Protein AF-A0A7X7QIG8-F1 (afdb_monomer_lite)

Secondary structure (DSSP, 8-state):
-HHHHHHHHHTTTTHHHHHHHHHHHHHT--TTS----TT-SSEEHHHHHHHHHHHHHHHHTT----HHHHHHHHHHHHHHB-TTS-B-SEEPPPSTT---PPSS--HHHHHHHHHHHHHHHHHTT---------TTS-TT------GGG------PPP-S-HHHHHHHHHHHHHHHHHH--S--STTHHHHHHHHHHHHHHHHHHHT---SS-HHHHHHHHHHHHH--TTS---STT-HHHHHHHHHHHHTTHHHHHHHHHHH-GGGTTT-SS--S-GGGEEE-TTS-EEEGGGS-HHHHHHHHHH-TT---HHHHHHHHHTS-HHHHHHHHHHHHHHHHHGGG-S-HHHHHHHHHHHHHHT-GGGHHHHHHHTT-SSHHHHHHHHHHHHHHHT-TTSS---SS--HHHHHHHHHHHHHHHHHH-TT----

Foldseek 3Di:
DVLLVCLVVPCVVCVVVNVVVLVVLVVQQAPQLAHDDPPDNFHFLVRRLVSLVSLLSCVLSPHDDALVSLQSSLSQLLQQQAPQLFHEGGGDGDDPPDHDHHPPRALLSLLSSLLSLLSSCLQAVLFPQDPPDPPPDDPVDDPPPPPVLPPVRHHGHHPDDSVSSVVSNVSSVVSCVPRPDLARQAPRLSSLLSNLSSVLSCCLRHVHDDDPDPSLVSNLVVLVVQADPVRWHDHDVGTVVSSVSNVCSNVSVNNVVSVVSSLDCVQVVPVPPDDPDPVFWDADPVRHIDGVVPVQLLVVLVVCLVDPPSPPPVVNLVSQVPADLVNLLVSCVVCVVVLLVSCPPPDPSSVQSSLLSLLSNLDLVCLLSLLVQLPDPDLSSNQSSLVSLCSNVVHPPPQHDDSDHDVVSSVVSSVVSVVVSCVVVVPDDRD

Structure (mmCIF, N/CA/C/O backbone):
data_AF-A0A7X7QIG8-F1
#
_entry.id   AF-A0A7X7QIG8-F1
#
loop_
_atom_site.group_PDB
_atom_site.id
_atom_site.type_symbol
_atom_site.label_atom_id
_atom_site.label_alt_id
_atom_site.label_comp_id
_atom_site.label_asym_id
_atom_site.label_entity_id
_atom_site.label_seq_id
_atom_site.pdbx_PDB_ins_code
_atom_site.Cartn_x
_atom_site.Cartn_y
_atom_site.Cartn_z
_atom_site.occupancy
_atom_site.B_iso_or_equiv
_atom_site.auth_seq_id
_atom_site.auth_comp_id
_atom_site.auth_asym_id
_atom_site.auth_atom_id
_atom_site.pdbx_PDB_model_num
ATOM 1 N N . MET A 1 1 ? -7.441 -2.662 -11.484 1.00 73.50 1 MET A N 1
ATOM 2 C CA . MET A 1 1 ? -8.243 -2.591 -10.240 1.00 73.50 1 MET A CA 1
ATOM 3 C C . MET A 1 1 ? -9.195 -3.773 -10.075 1.00 73.50 1 MET A C 1
ATOM 5 O O . MET A 1 1 ? -9.319 -4.237 -8.953 1.00 73.50 1 MET A O 1
ATOM 9 N N . SER A 1 2 ? -9.807 -4.316 -11.138 1.00 91.25 2 SER A N 1
ATOM 10 C CA . SER A 1 2 ? -10.764 -5.434 -11.018 1.00 91.25 2 SER A CA 1
ATOM 11 C C . SER A 1 2 ? -10.204 -6.671 -10.309 1.00 91.25 2 SER A C 1
ATOM 13 O O . SER A 1 2 ? -10.866 -7.194 -9.426 1.00 91.25 2 SER A O 1
ATOM 15 N N . ILE A 1 3 ? -8.968 -7.091 -10.614 1.00 93.19 3 ILE A N 1
ATOM 16 C CA . ILE A 1 3 ? -8.314 -8.220 -9.921 1.00 93.19 3 ILE A CA 1
ATOM 17 C C . ILE A 1 3 ? -8.247 -7.975 -8.409 1.00 93.19 3 ILE A C 1
ATOM 19 O O . ILE A 1 3 ? -8.684 -8.815 -7.636 1.00 93.19 3 ILE A O 1
ATOM 23 N N . ILE A 1 4 ? -7.750 -6.804 -7.996 1.00 90.88 4 ILE A N 1
ATOM 24 C CA . ILE A 1 4 ? -7.618 -6.421 -6.581 1.00 90.88 4 ILE A CA 1
ATOM 25 C C . ILE A 1 4 ? -8.985 -6.469 -5.890 1.00 90.88 4 ILE A C 1
ATOM 27 O O . ILE A 1 4 ? -9.113 -7.057 -4.823 1.00 90.88 4 ILE A O 1
ATOM 31 N N . PHE A 1 5 ? -10.015 -5.902 -6.527 1.00 90.00 5 PHE A N 1
ATOM 32 C CA . PHE A 1 5 ? -11.376 -5.916 -5.997 1.00 90.00 5 PHE A CA 1
ATOM 33 C C . PHE A 1 5 ? -11.931 -7.336 -5.836 1.00 90.00 5 PHE A C 1
ATOM 35 O O . PHE A 1 5 ? -12.487 -7.647 -4.790 1.00 90.00 5 PHE A O 1
ATOM 42 N N . LEU A 1 6 ? -11.782 -8.198 -6.846 1.00 89.56 6 LEU A N 1
ATOM 43 C CA . LEU A 1 6 ? -12.308 -9.565 -6.804 1.00 89.56 6 LEU A CA 1
ATOM 44 C C . LEU A 1 6 ? -11.598 -10.418 -5.749 1.00 89.56 6 LEU A C 1
ATOM 46 O O . LEU A 1 6 ? -12.266 -11.149 -5.021 1.00 89.56 6 LEU A O 1
ATOM 50 N N . VAL A 1 7 ? -10.272 -10.279 -5.625 1.00 88.06 7 VAL A N 1
ATOM 51 C CA . VAL A 1 7 ? -9.496 -10.956 -4.575 1.00 88.06 7 VAL A CA 1
ATOM 52 C C . VAL A 1 7 ? -9.973 -10.524 -3.187 1.00 88.06 7 VAL A C 1
ATOM 54 O O . VAL A 1 7 ? -10.192 -11.374 -2.328 1.00 88.06 7 VAL A O 1
ATOM 57 N N . ASP A 1 8 ? -10.175 -9.221 -2.980 1.00 85.50 8 ASP A N 1
ATOM 58 C CA . ASP A 1 8 ? -10.596 -8.674 -1.686 1.00 85.50 8 ASP A CA 1
ATOM 59 C C . ASP A 1 8 ? -12.064 -8.960 -1.363 1.00 85.50 8 ASP A C 1
ATOM 61 O O . ASP A 1 8 ? -12.445 -9.020 -0.193 1.00 85.50 8 ASP A O 1
ATOM 65 N N . ARG A 1 9 ? -12.899 -9.120 -2.394 1.00 86.38 9 ARG A N 1
ATOM 66 C CA . ARG A 1 9 ? -14.321 -9.412 -2.242 1.00 86.38 9 ARG A CA 1
ATOM 67 C C . ARG A 1 9 ? -14.551 -10.861 -1.832 1.00 86.38 9 ARG A C 1
ATOM 69 O O . ARG A 1 9 ? -15.239 -11.081 -0.839 1.00 86.38 9 ARG A O 1
ATOM 76 N N . ASP A 1 10 ? -14.048 -11.798 -2.635 1.00 85.56 10 ASP A N 1
ATOM 77 C CA . ASP A 1 10 ? -14.135 -13.246 -2.418 1.00 85.56 10 ASP A CA 1
ATOM 78 C C . ASP A 1 10 ? -13.251 -13.977 -3.450 1.00 85.56 10 ASP A C 1
ATOM 80 O O . ASP A 1 10 ? -13.665 -14.250 -4.582 1.00 85.56 10 ASP A O 1
ATOM 84 N N . LYS A 1 11 ? -12.005 -14.280 -3.068 1.00 86.75 11 LYS A N 1
ATOM 85 C CA . LYS A 1 11 ? -11.025 -14.916 -3.961 1.00 86.75 11 LYS A CA 1
ATOM 86 C C . LYS A 1 11 ? -11.455 -16.294 -4.477 1.00 86.75 11 LYS A C 1
ATOM 88 O O . LYS A 1 11 ? -11.066 -16.665 -5.584 1.00 86.75 11 LYS A O 1
ATOM 93 N N . ASP A 1 12 ? -12.245 -17.034 -3.699 1.00 88.12 12 ASP A N 1
ATOM 94 C CA . ASP A 1 12 ? -12.651 -18.397 -4.037 1.00 88.12 12 ASP A CA 1
ATOM 95 C C . ASP A 1 12 ? -13.853 -18.378 -4.984 1.00 88.12 12 ASP A C 1
ATOM 97 O O . ASP A 1 12 ? -13.836 -19.053 -6.017 1.00 88.12 12 ASP A O 1
ATOM 101 N N . ALA A 1 13 ? -14.858 -17.543 -4.694 1.00 91.75 13 ALA A N 1
ATOM 102 C CA . ALA A 1 13 ? -16.022 -17.383 -5.566 1.00 91.75 13 ALA A CA 1
ATOM 103 C C . ALA A 1 13 ? -15.653 -16.798 -6.940 1.00 91.75 13 ALA A C 1
ATOM 105 O O . ALA A 1 13 ? -16.279 -17.140 -7.943 1.00 91.75 13 ALA A O 1
ATOM 106 N N . HIS A 1 14 ? -14.623 -15.949 -6.999 1.00 93.50 14 HIS A N 1
ATOM 107 C CA . HIS A 1 14 ? -14.182 -15.275 -8.224 1.00 93.50 14 HIS A CA 1
ATOM 108 C C . HIS A 1 14 ? -12.910 -15.868 -8.840 1.00 93.50 14 HIS A C 1
ATOM 110 O O . HIS A 1 14 ? -12.290 -15.245 -9.705 1.00 93.50 14 HIS A O 1
ATOM 116 N N . ARG A 1 15 ? -12.502 -17.076 -8.429 1.00 93.06 15 ARG A N 1
ATOM 117 C CA . ARG A 1 15 ? -11.223 -17.672 -8.839 1.00 93.06 15 ARG A CA 1
ATOM 118 C C . ARG A 1 15 ? -11.027 -17.710 -10.358 1.00 93.06 15 ARG A C 1
ATOM 120 O O . ARG A 1 15 ? -9.963 -17.331 -10.844 1.00 93.06 15 ARG A O 1
ATOM 127 N N . ALA A 1 16 ? -12.044 -18.141 -11.105 1.00 96.00 16 ALA A N 1
ATOM 128 C CA . ALA A 1 16 ? -11.971 -18.246 -12.564 1.00 96.00 16 ALA A CA 1
ATOM 129 C C . ALA A 1 16 ? -11.791 -16.874 -13.239 1.00 96.00 16 ALA A C 1
ATOM 131 O O . ALA A 1 16 ? -10.964 -16.738 -14.143 1.00 96.00 16 ALA A O 1
ATOM 132 N N . ASP A 1 17 ? -12.508 -15.852 -12.761 1.00 97.50 17 ASP A N 1
ATOM 133 C CA . ASP A 1 17 ? -12.405 -14.480 -13.266 1.00 97.50 17 ASP A CA 1
ATOM 134 C C . ASP A 1 17 ? -11.025 -13.888 -12.966 1.00 97.50 17 ASP A C 1
ATOM 136 O O . ASP A 1 17 ? -10.399 -13.272 -13.831 1.00 97.50 17 ASP A O 1
ATOM 140 N N . ILE A 1 18 ? -10.507 -14.123 -11.756 1.00 96.19 18 ILE A N 1
ATOM 141 C CA . ILE A 1 18 ? -9.168 -13.685 -11.347 1.00 96.19 18 ILE A CA 1
ATOM 142 C C . ILE A 1 18 ? -8.103 -14.344 -12.230 1.00 96.19 18 ILE A C 1
ATOM 144 O O . ILE A 1 18 ? -7.250 -13.650 -12.780 1.00 96.19 18 ILE A O 1
ATOM 148 N N . GLU A 1 19 ? -8.163 -15.662 -12.435 1.00 97.00 19 GLU A N 1
ATOM 149 C CA . GLU A 1 19 ? -7.218 -16.388 -13.294 1.00 97.00 19 GLU A CA 1
ATOM 150 C C . GLU A 1 19 ? -7.304 -15.959 -14.767 1.00 97.00 19 GLU A C 1
ATOM 152 O O . GLU A 1 19 ? -6.286 -15.936 -15.466 1.00 97.00 19 GLU A O 1
ATOM 157 N N . PHE A 1 20 ? -8.498 -15.619 -15.261 1.00 97.94 20 PHE A N 1
ATOM 158 C CA . PHE A 1 20 ? -8.681 -15.065 -16.602 1.00 97.94 20 PHE A CA 1
ATOM 159 C C . PHE A 1 20 ? -8.028 -13.684 -16.726 1.00 97.94 20 PHE A C 1
ATOM 161 O O . PHE A 1 20 ? -7.221 -13.451 -17.629 1.00 97.94 20 PHE A O 1
ATOM 168 N N . LEU A 1 21 ? -8.314 -12.783 -15.785 1.00 98.00 21 LEU A N 1
ATOM 169 C CA . LEU A 1 21 ? -7.754 -11.434 -15.777 1.00 98.00 21 LEU A CA 1
ATOM 170 C C . LEU A 1 21 ? -6.234 -11.446 -15.571 1.00 98.00 21 LEU A C 1
ATOM 172 O O . LEU A 1 21 ? -5.534 -10.655 -16.196 1.00 98.00 21 LEU A O 1
ATOM 176 N N . LEU A 1 22 ? -5.693 -12.355 -14.756 1.00 97.06 22 LEU A N 1
ATOM 177 C CA . LEU A 1 22 ? -4.246 -12.526 -14.593 1.00 97.06 22 LEU A CA 1
ATOM 178 C C . LEU A 1 22 ? -3.577 -12.986 -15.892 1.00 97.06 22 LEU A C 1
ATOM 180 O O . LEU A 1 22 ? -2.530 -12.450 -16.256 1.00 97.06 22 LEU A O 1
ATOM 184 N N . ARG A 1 23 ? -4.189 -13.928 -16.622 1.00 97.19 23 ARG A N 1
ATOM 185 C CA . ARG A 1 23 ? -3.711 -14.337 -17.953 1.00 97.19 23 ARG A CA 1
ATOM 186 C C . ARG A 1 23 ? -3.743 -13.175 -18.942 1.00 97.19 23 ARG A C 1
ATOM 188 O O . ARG A 1 23 ? -2.776 -12.982 -19.674 1.00 97.19 23 ARG A O 1
ATOM 195 N N . TYR A 1 24 ? -4.803 -12.368 -18.918 1.00 96.69 24 TYR A N 1
ATOM 196 C CA . TYR A 1 24 ? -4.872 -11.150 -19.723 1.00 96.69 24 TYR A CA 1
ATOM 197 C C . TYR A 1 24 ? -3.750 -10.169 -19.359 1.00 96.69 24 TYR A C 1
ATOM 199 O O . TYR A 1 24 ? -3.023 -9.726 -20.242 1.00 96.69 24 TYR A O 1
ATOM 207 N N . MET A 1 25 ? -3.530 -9.899 -18.068 1.00 96.19 25 MET A N 1
ATOM 208 C CA . MET A 1 25 ? -2.454 -9.015 -17.604 1.00 96.19 25 MET A CA 1
ATOM 209 C C . MET A 1 25 ? -1.065 -9.495 -18.035 1.00 96.19 25 MET A C 1
ATOM 211 O O . MET A 1 25 ? -0.223 -8.669 -18.377 1.00 96.19 25 MET A O 1
ATOM 215 N N . GLN A 1 26 ? -0.824 -10.808 -18.050 1.00 95.19 26 GLN A N 1
ATOM 216 C CA . GLN A 1 26 ? 0.418 -11.387 -18.573 1.00 95.19 26 GLN A CA 1
ATOM 217 C C . GLN A 1 26 ? 0.539 -11.206 -20.088 1.00 95.19 26 GLN A C 1
ATOM 219 O O . GLN A 1 26 ? 1.619 -10.886 -20.574 1.00 95.19 26 GLN A O 1
ATOM 224 N N . HIS A 1 27 ? -0.560 -11.377 -20.827 1.00 95.88 27 HIS A N 1
ATOM 225 C CA . HIS A 1 27 ? -0.590 -11.189 -22.276 1.00 95.88 27 HIS A CA 1
ATOM 226 C C . HIS A 1 27 ? -0.279 -9.742 -22.687 1.00 95.88 27 HIS A C 1
ATOM 228 O O . HIS A 1 27 ? 0.460 -9.530 -23.644 1.00 95.88 27 HIS A O 1
ATOM 234 N N . VAL A 1 28 ? -0.796 -8.755 -21.948 1.00 95.62 28 VAL A N 1
ATOM 235 C CA . VAL A 1 28 ? -0.578 -7.325 -22.241 1.00 95.62 28 VAL A CA 1
ATOM 236 C C . VAL A 1 28 ? 0.663 -6.731 -21.563 1.00 95.62 28 VAL A C 1
ATOM 238 O O . VAL A 1 28 ? 0.924 -5.532 -21.683 1.00 95.62 28 VAL A O 1
ATOM 241 N N . GLN A 1 29 ? 1.445 -7.534 -20.835 1.00 97.69 29 GLN A N 1
ATOM 242 C CA . GLN A 1 29 ? 2.725 -7.078 -20.297 1.00 97.69 29 GLN A CA 1
ATOM 243 C C . GLN A 1 29 ? 3.720 -6.896 -21.449 1.00 97.69 29 GLN A C 1
ATOM 245 O O . GLN A 1 29 ? 3.969 -7.814 -22.231 1.00 97.69 29 GLN A O 1
ATOM 250 N N . LYS A 1 30 ? 4.326 -5.711 -21.550 1.00 97.12 30 LYS A N 1
ATOM 251 C CA . LYS A 1 30 ? 5.260 -5.398 -22.639 1.00 97.12 30 LYS A CA 1
ATOM 252 C C . LYS A 1 30 ? 6.581 -6.167 -22.469 1.00 97.12 30 LYS A C 1
ATOM 254 O O . LYS A 1 30 ? 6.925 -6.535 -21.343 1.00 97.12 30 LYS A O 1
ATOM 259 N N . PRO A 1 31 ? 7.387 -6.354 -23.537 1.00 95.75 31 PRO A N 1
ATOM 260 C CA . PRO A 1 31 ? 8.642 -7.115 -23.467 1.00 95.75 31 PRO A CA 1
ATOM 261 C C . PRO A 1 31 ? 9.632 -6.620 -22.406 1.00 95.75 31 PRO A C 1
ATOM 263 O O . PRO A 1 31 ? 10.343 -7.415 -21.799 1.00 95.75 31 PRO A O 1
ATOM 266 N N . HIS A 1 32 ? 9.656 -5.311 -22.139 1.00 94.38 32 HIS A N 1
ATOM 267 C CA . HIS A 1 32 ? 10.501 -4.733 -21.095 1.00 94.38 32 HIS A CA 1
ATOM 268 C C . HIS A 1 32 ? 9.993 -5.019 -19.670 1.00 94.38 32 HIS A C 1
ATOM 270 O O . HIS A 1 32 ? 10.726 -4.767 -18.727 1.00 94.38 32 HIS A O 1
ATOM 276 N N . GLY A 1 33 ? 8.768 -5.530 -19.497 1.00 96.75 33 GLY A N 1
ATOM 277 C CA . GLY A 1 33 ? 8.163 -5.913 -18.216 1.00 96.75 33 GLY A CA 1
ATOM 278 C C . GLY A 1 33 ? 7.118 -4.943 -17.663 1.00 96.75 33 GLY A C 1
ATOM 279 O O . GLY A 1 33 ? 6.336 -5.321 -16.801 1.00 96.75 33 GLY A O 1
ATOM 280 N N . GLY A 1 34 ? 7.070 -3.704 -18.140 1.00 96.19 34 GLY A N 1
ATOM 281 C CA . GLY A 1 34 ? 6.056 -2.738 -17.711 1.00 96.19 34 GLY A CA 1
ATOM 282 C C . GLY A 1 34 ? 4.721 -2.935 -18.432 1.00 96.19 34 GLY A C 1
ATOM 283 O O . GLY A 1 34 ? 4.621 -3.672 -19.415 1.00 96.19 34 GLY A O 1
ATOM 284 N N . TRP A 1 35 ? 3.707 -2.213 -17.967 1.00 97.56 35 TRP A N 1
ATOM 285 C CA . TRP A 1 35 ? 2.410 -2.071 -18.631 1.00 97.56 35 TRP A CA 1
ATOM 286 C C . TRP A 1 35 ? 2.240 -0.637 -19.120 1.00 97.56 35 TRP A C 1
ATOM 288 O O . TRP A 1 35 ? 2.815 0.283 -18.548 1.00 97.56 35 TRP A O 1
ATOM 298 N N . GLY A 1 36 ? 1.460 -0.437 -20.175 1.00 93.38 36 GLY A N 1
ATOM 299 C CA . GLY A 1 36 ? 1.235 0.878 -20.770 1.00 93.38 36 GLY A CA 1
ATOM 300 C C . GLY A 1 36 ? 0.213 0.802 -21.895 1.00 93.38 36 GLY A C 1
ATOM 301 O O . GLY A 1 36 ? -0.270 -0.284 -22.205 1.00 93.38 36 GLY A O 1
ATOM 302 N N . TYR A 1 37 ? -0.080 1.939 -22.519 1.00 89.75 37 TYR A N 1
ATOM 303 C CA . TYR A 1 37 ? -1.010 2.026 -23.644 1.00 89.75 37 TYR A CA 1
ATOM 304 C C . TYR A 1 37 ? -0.600 1.125 -24.816 1.00 89.75 37 TYR A C 1
ATOM 306 O O . TYR A 1 37 ? 0.588 0.995 -25.126 1.00 89.75 37 TYR A O 1
ATOM 314 N N . ASP A 1 38 ? -1.578 0.527 -25.494 1.00 89.06 38 ASP A N 1
ATOM 315 C CA . ASP A 1 38 ? -1.338 -0.446 -26.571 1.00 89.06 38 ASP A CA 1
ATOM 316 C C . ASP A 1 38 ? -0.603 0.163 -27.771 1.00 89.06 38 ASP A C 1
ATOM 318 O O . ASP A 1 38 ? 0.220 -0.492 -28.407 1.00 89.06 38 ASP A O 1
ATOM 322 N N . ASN A 1 39 ? -0.844 1.446 -28.045 1.00 90.81 39 ASN A N 1
ATOM 323 C CA . ASN A 1 39 ? -0.228 2.184 -29.146 1.00 90.81 39 ASN A CA 1
ATOM 324 C C . ASN A 1 39 ? 1.184 2.713 -28.837 1.00 90.81 39 ASN A C 1
ATOM 326 O O . ASN A 1 39 ? 1.810 3.302 -29.718 1.00 90.81 39 ASN A O 1
ATOM 330 N N . LEU A 1 40 ? 1.693 2.533 -27.615 1.00 88.62 40 LEU A N 1
ATOM 331 C CA . LEU A 1 40 ? 3.022 2.991 -27.209 1.00 88.62 40 LEU A CA 1
ATOM 332 C C . LEU A 1 40 ? 3.941 1.808 -26.907 1.00 88.62 40 LEU A C 1
ATOM 334 O O . LEU A 1 40 ? 3.528 0.807 -26.333 1.00 88.62 40 LEU A O 1
ATOM 338 N N . GLN A 1 41 ? 5.220 1.924 -27.259 1.00 90.50 41 GLN A N 1
ATOM 339 C CA . GLN A 1 41 ? 6.225 0.902 -26.924 1.00 90.50 41 GLN A CA 1
ATOM 340 C C . GLN A 1 41 ? 6.801 1.075 -25.512 1.00 90.50 41 GLN A C 1
ATOM 342 O O . GLN A 1 41 ? 7.429 0.163 -24.981 1.00 90.50 41 GLN A O 1
ATOM 347 N N . THR A 1 42 ? 6.594 2.244 -24.905 1.00 92.00 42 THR A N 1
ATOM 348 C CA . THR A 1 42 ? 7.032 2.569 -23.549 1.00 92.00 42 THR A CA 1
ATOM 349 C C . THR A 1 42 ? 6.146 1.915 -22.493 1.00 92.00 42 THR A C 1
ATOM 351 O O . THR A 1 42 ? 4.966 1.630 -22.715 1.00 92.00 42 THR A O 1
ATOM 354 N N . GLY A 1 43 ? 6.721 1.711 -21.309 1.00 92.38 43 GLY A N 1
ATOM 355 C CA . GLY A 1 43 ? 5.956 1.430 -20.102 1.00 92.38 43 GLY A CA 1
ATOM 356 C C . GLY A 1 43 ? 5.459 2.718 -19.459 1.00 92.38 43 GLY A C 1
ATOM 357 O O . GLY A 1 43 ? 6.143 3.741 -19.484 1.00 92.38 43 GLY A O 1
ATOM 358 N N . ASP A 1 44 ? 4.292 2.630 -18.843 1.00 94.56 44 ASP A N 1
ATOM 359 C CA . ASP A 1 44 ? 3.642 3.692 -18.099 1.00 94.56 44 ASP A CA 1
ATOM 360 C C . ASP A 1 44 ? 3.727 3.389 -16.598 1.00 94.56 44 ASP A C 1
ATOM 362 O O . ASP A 1 44 ? 3.276 2.334 -16.144 1.00 94.56 44 ASP A O 1
ATOM 366 N N . THR A 1 45 ? 4.310 4.289 -15.807 1.00 93.56 45 THR A N 1
ATOM 367 C CA . THR A 1 45 ? 4.488 4.087 -14.357 1.00 93.56 45 THR A CA 1
ATOM 368 C C . THR A 1 45 ? 3.147 3.994 -13.624 1.00 93.56 45 THR A C 1
ATOM 370 O O . THR A 1 45 ? 3.001 3.207 -12.683 1.00 93.56 45 THR A O 1
ATOM 373 N N . SER A 1 46 ? 2.140 4.753 -14.069 1.00 90.81 46 SER A N 1
ATOM 374 C CA . SER A 1 46 ? 0.800 4.733 -13.483 1.00 90.81 46 SER A CA 1
ATOM 375 C C . SER A 1 46 ? 0.121 3.382 -13.707 1.00 90.81 46 SER A C 1
ATOM 377 O O . SER A 1 46 ? -0.326 2.761 -12.743 1.00 90.81 46 SER A O 1
ATOM 379 N N . MET A 1 47 ? 0.111 2.871 -14.939 1.00 94.19 47 MET A N 1
ATOM 380 C CA . MET A 1 47 ? -0.480 1.570 -15.272 1.00 94.19 47 MET A CA 1
ATOM 381 C C . MET A 1 47 ? 0.330 0.409 -14.686 1.00 94.19 47 MET A C 1
ATOM 383 O O . MET A 1 47 ? -0.241 -0.540 -14.140 1.00 94.19 47 MET A O 1
ATOM 387 N N . THR A 1 48 ? 1.662 0.498 -14.741 1.00 98.06 48 THR A N 1
ATOM 388 C CA . THR A 1 48 ? 2.568 -0.543 -14.240 1.00 98.06 48 THR A CA 1
ATOM 389 C C . THR A 1 48 ? 2.353 -0.817 -12.762 1.00 98.06 48 THR A C 1
ATOM 391 O O . THR A 1 48 ? 2.313 -1.983 -12.372 1.00 98.06 48 THR A O 1
ATOM 394 N N . GLN A 1 49 ? 2.125 0.212 -11.940 1.00 97.06 49 GLN A N 1
ATOM 395 C CA . GLN A 1 49 ? 1.881 -0.014 -10.515 1.00 97.06 49 GLN A CA 1
ATOM 396 C C . GLN A 1 49 ? 0.662 -0.907 -10.260 1.00 97.06 49 GLN A C 1
ATOM 398 O O . GLN A 1 49 ? 0.647 -1.656 -9.290 1.00 97.06 49 GLN A O 1
ATOM 403 N N . TYR A 1 50 ? -0.380 -0.816 -11.094 1.00 95.88 50 TYR A N 1
ATOM 404 C CA . TYR A 1 50 ? -1.594 -1.603 -10.917 1.00 95.88 50 TYR A CA 1
ATOM 405 C C . TYR A 1 50 ? -1.394 -3.023 -11.432 1.00 95.88 50 TYR A C 1
ATOM 407 O O . TYR A 1 50 ? -1.983 -3.943 -10.867 1.00 95.88 50 TYR A O 1
ATOM 415 N N . GLY A 1 51 ? -0.536 -3.217 -12.440 1.00 97.12 51 GLY A N 1
ATOM 416 C CA . GLY A 1 51 ? -0.034 -4.537 -12.819 1.00 97.12 51 GLY A CA 1
ATOM 417 C C . GLY A 1 51 ? 0.718 -5.205 -11.671 1.00 97.12 51 GLY A C 1
ATOM 418 O O . GLY A 1 51 ? 0.361 -6.310 -11.264 1.00 97.12 51 GLY A O 1
ATOM 419 N N . VAL A 1 52 ? 1.674 -4.489 -11.071 1.00 98.50 52 VAL A N 1
ATOM 420 C CA . VAL A 1 52 ? 2.444 -4.968 -9.913 1.00 98.50 52 VAL A CA 1
ATOM 421 C C . VAL A 1 52 ? 1.543 -5.227 -8.709 1.00 98.50 52 VAL A C 1
ATOM 423 O O . VAL A 1 52 ? 1.623 -6.298 -8.119 1.00 98.50 52 VAL A O 1
ATOM 426 N N . LEU A 1 53 ? 0.649 -4.298 -8.363 1.00 96.81 53 LEU A N 1
ATOM 427 C CA . LEU A 1 53 ? -0.253 -4.453 -7.221 1.00 96.81 53 LEU A CA 1
ATOM 428 C C . LEU A 1 53 ? -1.238 -5.612 -7.420 1.00 96.81 53 LEU A C 1
ATOM 430 O O . LEU A 1 53 ? -1.485 -6.362 -6.482 1.00 96.81 53 LEU A O 1
ATOM 434 N N . SER A 1 54 ? -1.769 -5.799 -8.634 1.00 96.50 54 SER A N 1
ATOM 435 C CA . SER A 1 54 ? -2.651 -6.936 -8.936 1.00 96.50 54 SER A CA 1
ATOM 436 C C . SER A 1 54 ? -1.906 -8.263 -8.810 1.00 96.50 54 SER A C 1
ATOM 438 O O . SER A 1 54 ? -2.451 -9.214 -8.249 1.00 96.50 54 SER A O 1
ATOM 440 N N . ALA A 1 55 ? -0.660 -8.323 -9.289 1.00 97.56 55 ALA A N 1
ATOM 441 C CA . ALA A 1 55 ? 0.184 -9.500 -9.136 1.00 97.56 55 ALA A CA 1
ATOM 442 C C . ALA A 1 55 ? 0.515 -9.765 -7.663 1.00 97.56 55 ALA A C 1
ATOM 444 O O . ALA A 1 55 ? 0.361 -10.894 -7.214 1.00 97.56 55 ALA A O 1
ATOM 445 N N . TRP A 1 56 ? 0.876 -8.728 -6.901 1.00 96.88 56 TRP A N 1
ATOM 446 C CA . TRP A 1 56 ? 1.175 -8.839 -5.475 1.00 96.88 56 TRP A CA 1
ATOM 447 C C . TRP A 1 56 ? -0.032 -9.368 -4.697 1.00 96.88 56 TRP A C 1
ATOM 449 O O . TRP A 1 56 ? 0.066 -10.415 -4.069 1.00 96.88 56 TRP A O 1
ATOM 459 N N . VAL A 1 57 ? -1.199 -8.725 -4.813 1.00 93.94 57 VAL A N 1
ATOM 460 C CA . VAL A 1 57 ? -2.417 -9.141 -4.091 1.00 93.94 57 VAL A CA 1
ATOM 461 C C . VAL A 1 57 ? -2.811 -10.579 -4.447 1.00 93.94 57 VAL A C 1
ATOM 463 O O . VAL A 1 57 ? -3.153 -11.363 -3.566 1.00 93.94 57 VAL A O 1
ATOM 466 N N . SER A 1 58 ? -2.697 -10.961 -5.720 1.00 94.75 58 SER A N 1
ATOM 467 C CA . SER A 1 58 ? -3.008 -12.325 -6.167 1.00 94.75 58 SER A CA 1
ATOM 468 C C . SER A 1 58 ? -1.993 -13.351 -5.655 1.00 94.75 58 SER A C 1
ATOM 470 O O . SER A 1 58 ? -2.380 -14.428 -5.212 1.00 94.75 58 SER A O 1
ATOM 472 N N . PHE A 1 59 ? -0.702 -13.014 -5.671 1.00 94.00 59 PHE A N 1
ATOM 473 C CA . PHE A 1 59 ? 0.362 -13.870 -5.154 1.00 94.00 59 PHE A CA 1
ATOM 474 C C . PHE A 1 59 ? 0.179 -14.151 -3.662 1.00 94.00 59 PHE A C 1
ATOM 476 O O . PHE A 1 59 ? 0.221 -15.305 -3.240 1.00 94.00 59 PHE A O 1
ATOM 483 N N . ARG A 1 60 ? -0.110 -13.106 -2.876 1.00 88.62 60 ARG A N 1
ATOM 484 C CA . ARG A 1 60 ? -0.417 -13.230 -1.444 1.00 88.62 60 ARG A CA 1
ATOM 485 C C . ARG A 1 60 ? -1.678 -14.052 -1.191 1.00 88.62 60 ARG A C 1
ATOM 487 O O . ARG A 1 60 ? -1.732 -14.802 -0.227 1.00 88.62 60 ARG A O 1
ATOM 494 N N . ALA A 1 61 ? -2.660 -13.967 -2.087 1.00 88.69 61 ALA A N 1
ATOM 495 C CA . ALA A 1 61 ? -3.887 -14.754 -2.018 1.00 88.69 61 ALA A CA 1
ATOM 496 C C . ALA A 1 61 ? -3.729 -16.226 -2.458 1.00 88.69 61 ALA A C 1
ATOM 498 O O . ALA A 1 61 ? -4.701 -16.978 -2.355 1.00 88.69 61 ALA A O 1
ATOM 499 N N . GLY A 1 62 ? -2.539 -16.640 -2.916 1.00 89.88 62 GLY A N 1
ATOM 500 C CA . GLY A 1 62 ? -2.223 -18.017 -3.312 1.00 89.88 62 GLY A CA 1
ATOM 501 C C . GLY A 1 62 ? -2.352 -18.311 -4.811 1.00 89.88 62 GLY A C 1
ATOM 502 O O . GLY A 1 62 ? -2.215 -19.463 -5.224 1.00 89.88 62 GLY A O 1
ATOM 503 N N . PHE A 1 63 ? -2.600 -17.301 -5.650 1.00 92.38 63 PHE A N 1
ATOM 504 C CA . PHE A 1 63 ? -2.624 -17.480 -7.102 1.00 92.38 63 PHE A CA 1
ATOM 505 C C . PHE A 1 63 ? -1.206 -17.591 -7.669 1.00 92.38 63 PHE A C 1
ATOM 507 O O . PHE A 1 63 ? -0.265 -16.942 -7.210 1.00 92.38 63 PHE A O 1
ATOM 514 N N . SER A 1 64 ? -1.058 -18.390 -8.727 1.00 93.31 64 SER A N 1
ATOM 515 C CA . SER A 1 64 ? 0.225 -18.549 -9.409 1.00 93.31 64 SER A CA 1
ATOM 516 C C . SER A 1 64 ? 0.594 -17.287 -10.188 1.00 93.31 64 SER A C 1
ATOM 518 O O . SER A 1 64 ? -0.125 -16.876 -11.101 1.00 93.31 64 SER A O 1
ATOM 520 N N . ILE A 1 65 ? 1.741 -16.699 -9.847 1.00 96.31 65 ILE A N 1
ATOM 521 C CA . ILE A 1 65 ? 2.329 -15.560 -10.552 1.00 96.31 65 ILE A CA 1
ATOM 522 C C . ILE A 1 65 ? 3.684 -15.978 -11.137 1.00 96.31 65 ILE A C 1
ATOM 524 O O . ILE A 1 65 ? 4.550 -16.444 -10.392 1.00 96.31 65 ILE A O 1
ATOM 528 N N . PRO A 1 66 ? 3.916 -15.810 -12.453 1.00 96.38 66 PRO A N 1
ATOM 529 C CA . PRO A 1 66 ? 5.199 -16.146 -13.057 1.00 96.38 66 PRO A CA 1
ATOM 530 C C . PRO A 1 66 ? 6.328 -15.276 -12.492 1.00 96.38 66 PRO A C 1
ATOM 532 O O . PRO A 1 66 ? 6.315 -14.056 -12.658 1.00 96.38 66 PRO A O 1
ATOM 535 N N . ALA A 1 67 ? 7.348 -15.901 -11.894 1.00 96.81 67 ALA A N 1
ATOM 536 C CA . ALA A 1 67 ? 8.521 -15.196 -11.366 1.00 96.81 67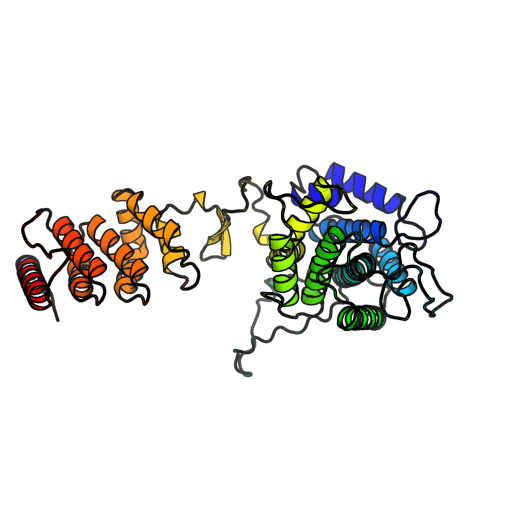 ALA A CA 1
ATOM 537 C C . ALA A 1 67 ? 9.182 -14.301 -12.425 1.00 96.81 67 ALA A C 1
ATOM 539 O O . ALA A 1 67 ? 9.564 -13.169 -12.143 1.00 96.81 67 ALA A O 1
ATOM 540 N N . GLU A 1 68 ? 9.254 -14.772 -13.669 1.00 97.81 68 GLU A N 1
ATOM 541 C CA . GLU A 1 68 ? 9.814 -14.016 -14.788 1.00 97.81 68 GLU A CA 1
ATOM 542 C C . GLU A 1 68 ? 9.060 -12.697 -15.049 1.00 97.81 68 GLU A C 1
ATOM 544 O O . GLU A 1 68 ? 9.678 -11.665 -15.297 1.00 97.81 68 GLU A O 1
ATOM 549 N N . SER A 1 69 ? 7.729 -12.687 -14.911 1.00 98.06 69 SER A N 1
ATOM 550 C CA . SER A 1 69 ? 6.922 -11.464 -15.041 1.00 98.06 69 SER A CA 1
ATOM 551 C C . SER A 1 69 ? 7.335 -10.409 -14.012 1.00 98.06 69 SER A C 1
ATOM 553 O O . SER A 1 69 ? 7.441 -9.228 -14.349 1.00 98.06 69 SER A O 1
ATOM 555 N N . ILE A 1 70 ? 7.583 -10.837 -12.768 1.00 98.50 70 ILE A N 1
ATOM 556 C CA . ILE A 1 70 ? 7.982 -9.953 -11.665 1.00 98.50 70 ILE A CA 1
ATOM 557 C C . ILE A 1 70 ? 9.430 -9.484 -11.820 1.00 98.50 70 ILE A C 1
ATOM 559 O O . ILE A 1 70 ? 9.715 -8.304 -11.633 1.00 98.50 70 ILE A O 1
ATOM 563 N N . ASN A 1 71 ? 10.338 -10.365 -12.243 1.00 98.44 71 ASN A N 1
ATOM 564 C CA . ASN A 1 71 ? 11.724 -9.987 -12.518 1.00 98.44 71 ASN A CA 1
ATOM 565 C C . ASN A 1 71 ? 11.821 -8.941 -13.637 1.00 98.44 71 ASN A C 1
ATOM 567 O O . ASN A 1 71 ? 12.533 -7.947 -13.484 1.00 98.44 71 ASN A O 1
ATOM 571 N N . ARG A 1 72 ? 11.068 -9.097 -14.735 1.00 98.06 72 ARG A N 1
ATOM 572 C CA . ARG A 1 72 ? 11.076 -8.110 -15.826 1.00 98.06 72 ARG A CA 1
ATOM 573 C C . ARG A 1 72 ? 10.559 -6.744 -15.383 1.00 98.06 72 ARG A C 1
ATOM 575 O O . ARG A 1 72 ? 11.206 -5.742 -15.672 1.00 98.06 72 ARG A O 1
ATOM 582 N N . VAL A 1 73 ? 9.426 -6.675 -14.674 1.00 98.56 73 VAL A N 1
ATOM 583 C CA . VAL A 1 73 ? 8.901 -5.374 -14.215 1.00 98.56 73 VAL A CA 1
ATOM 584 C C . VAL A 1 73 ? 9.805 -4.728 -13.164 1.00 98.56 73 VAL A C 1
ATOM 586 O O . VAL A 1 73 ? 10.011 -3.518 -13.205 1.00 98.56 73 VAL A O 1
ATOM 589 N N . ALA A 1 74 ? 10.410 -5.512 -12.270 1.00 98.12 74 ALA A N 1
ATOM 590 C CA . ALA A 1 74 ? 11.379 -4.996 -11.311 1.00 98.12 74 ALA A CA 1
ATOM 591 C C . ALA A 1 74 ? 12.611 -4.414 -12.024 1.00 98.12 74 ALA A C 1
ATOM 593 O O . ALA A 1 74 ? 13.030 -3.299 -11.716 1.00 98.12 74 ALA A O 1
ATOM 594 N N . LEU A 1 75 ? 13.140 -5.108 -13.038 1.00 96.88 75 LEU A N 1
ATOM 595 C CA . LEU A 1 75 ? 14.235 -4.593 -13.861 1.00 96.88 75 LEU A CA 1
ATOM 596 C C . LEU A 1 75 ? 13.832 -3.333 -14.639 1.00 96.88 75 LEU A C 1
ATOM 598 O O . LEU A 1 75 ? 14.633 -2.406 -14.750 1.00 96.88 75 LEU A O 1
ATOM 602 N N . TRP A 1 76 ? 12.603 -3.273 -15.156 1.00 97.56 76 TRP A N 1
ATOM 603 C CA . TRP A 1 76 ? 12.076 -2.074 -15.804 1.00 97.56 76 TRP A CA 1
ATOM 604 C C . TRP A 1 76 ? 12.074 -0.878 -14.852 1.00 97.56 76 TRP A C 1
ATOM 606 O O . TRP A 1 76 ? 12.691 0.131 -15.174 1.00 97.56 76 TRP A O 1
ATOM 616 N N . LEU A 1 77 ? 11.488 -1.026 -13.657 1.00 98.00 77 LEU A N 1
ATOM 617 C CA . LEU A 1 77 ? 11.446 0.025 -12.634 1.00 98.00 77 LEU A CA 1
ATOM 618 C C . LEU A 1 77 ? 12.852 0.503 -12.246 1.00 98.00 77 LEU A C 1
ATOM 620 O O . LEU A 1 77 ? 13.087 1.703 -12.134 1.00 98.00 77 LEU A O 1
ATOM 624 N N . ILE A 1 78 ? 13.805 -0.421 -12.089 1.00 96.50 78 ILE A N 1
ATOM 625 C CA . ILE A 1 78 ? 15.209 -0.086 -11.810 1.00 96.50 78 ILE A CA 1
ATOM 626 C C . ILE A 1 78 ? 15.800 0.772 -12.936 1.00 96.50 78 ILE A C 1
ATOM 628 O O . ILE A 1 78 ? 16.506 1.741 -12.662 1.00 96.50 78 ILE A O 1
ATOM 632 N N . ARG A 1 79 ? 15.526 0.426 -14.199 1.00 96.19 79 ARG A N 1
ATOM 633 C CA . ARG A 1 79 ? 16.099 1.089 -15.384 1.00 96.19 79 ARG A CA 1
ATOM 634 C C . ARG A 1 79 ? 15.411 2.399 -15.764 1.00 96.19 79 ARG A C 1
ATOM 636 O O . ARG A 1 79 ? 16.016 3.185 -16.488 1.00 96.19 79 ARG A O 1
ATOM 643 N N . THR A 1 80 ? 14.179 2.623 -15.313 1.00 96.62 80 THR A N 1
ATOM 644 C CA . THR A 1 80 ? 13.398 3.838 -15.602 1.00 96.62 80 THR A CA 1
ATOM 645 C C . THR A 1 80 ? 13.284 4.784 -14.411 1.00 96.62 80 THR A C 1
ATOM 647 O O . THR A 1 80 ? 12.556 5.771 -14.492 1.00 96.62 80 THR A O 1
ATOM 650 N N . GLN A 1 81 ? 13.977 4.508 -13.304 1.00 97.75 81 GLN A N 1
ATOM 651 C CA . GLN A 1 81 ? 14.135 5.494 -12.240 1.00 97.75 81 GLN A CA 1
ATOM 652 C C . GLN A 1 81 ? 14.935 6.689 -12.781 1.00 97.75 81 GLN A C 1
ATOM 654 O O . GLN A 1 81 ? 15.921 6.521 -13.500 1.00 97.75 81 GLN A O 1
ATOM 659 N N . ASP A 1 82 ? 14.517 7.902 -12.439 1.00 98.12 82 ASP A N 1
ATOM 660 C CA . ASP A 1 82 ? 15.275 9.111 -12.747 1.00 98.12 82 ASP A CA 1
ATOM 661 C C . ASP A 1 82 ? 16.574 9.158 -11.914 1.00 98.12 82 ASP A C 1
ATOM 663 O O . ASP A 1 82 ? 16.569 8.691 -10.771 1.00 98.12 82 ASP A O 1
ATOM 667 N N . PRO A 1 83 ? 17.689 9.731 -12.414 1.00 97.12 83 PRO A N 1
ATOM 668 C CA . PRO A 1 83 ? 18.905 9.912 -11.620 1.00 97.12 83 PRO A CA 1
ATOM 669 C C . PRO A 1 83 ? 18.692 10.630 -10.277 1.00 97.12 83 PRO A C 1
ATOM 671 O O . PRO A 1 83 ? 19.438 10.361 -9.338 1.00 97.12 83 PRO A O 1
ATOM 674 N N . SER A 1 84 ? 17.673 11.492 -10.155 1.00 97.25 84 SER A N 1
ATOM 675 C CA . SER A 1 84 ? 17.283 12.126 -8.885 1.00 97.25 84 SER A CA 1
ATOM 676 C C . SER A 1 84 ? 16.655 11.163 -7.870 1.00 97.25 84 SER A C 1
ATOM 678 O O . SER A 1 84 ? 16.597 11.484 -6.688 1.00 97.25 84 SER A O 1
ATOM 680 N N . GLY A 1 85 ? 16.182 9.994 -8.312 1.00 97.31 85 GLY A N 1
ATOM 681 C CA . GLY A 1 85 ? 15.499 8.984 -7.500 1.00 97.31 85 GLY A CA 1
ATOM 682 C C . GLY A 1 85 ? 13.981 8.920 -7.702 1.00 97.31 85 GLY A C 1
ATOM 683 O O . GLY A 1 85 ? 13.363 7.938 -7.285 1.00 97.31 85 GLY A O 1
ATOM 684 N N . GLY A 1 86 ? 13.379 9.915 -8.359 1.00 97.12 86 GLY A N 1
ATOM 685 C CA . GLY A 1 86 ? 11.953 9.916 -8.690 1.00 97.12 86 GLY A CA 1
ATOM 686 C C . GLY A 1 86 ? 11.598 9.099 -9.939 1.00 97.12 86 GLY A C 1
ATOM 687 O O . GLY A 1 86 ? 12.444 8.428 -10.531 1.00 97.12 86 GLY A O 1
ATOM 688 N N . PHE A 1 87 ? 10.332 9.164 -10.354 1.00 97.75 87 PHE A N 1
ATOM 689 C CA . PHE A 1 87 ? 9.833 8.483 -11.553 1.00 97.75 87 PHE A CA 1
ATOM 690 C C . PHE A 1 87 ? 9.016 9.423 -12.446 1.00 97.75 87 PHE A C 1
ATOM 692 O O . PHE A 1 87 ? 8.245 10.252 -11.959 1.00 97.75 87 PHE A O 1
ATOM 699 N N . GLY A 1 88 ? 9.182 9.262 -13.761 1.00 91.81 88 GLY A N 1
ATOM 700 C CA . GLY A 1 88 ? 8.363 9.912 -14.787 1.00 91.81 88 GLY A CA 1
ATOM 701 C C . GLY A 1 88 ? 7.176 9.052 -15.228 1.00 91.81 88 GLY A C 1
ATOM 702 O O . GLY A 1 88 ? 6.975 7.936 -14.742 1.00 91.81 88 GLY A O 1
ATOM 703 N N . TYR A 1 89 ? 6.367 9.584 -16.149 1.00 91.19 89 TYR A N 1
ATOM 704 C CA . TYR A 1 89 ? 5.123 8.929 -16.581 1.00 91.19 89 TYR A CA 1
ATOM 705 C C . TYR A 1 89 ? 5.388 7.800 -17.576 1.00 91.19 89 TYR A C 1
ATOM 707 O O . TYR A 1 89 ? 5.088 6.644 -17.291 1.00 91.19 89 TYR A O 1
ATOM 715 N N . GLN A 1 90 ? 6.005 8.143 -18.709 1.00 92.75 90 GLN A N 1
ATOM 716 C CA . GLN A 1 90 ? 6.454 7.200 -19.732 1.00 92.75 90 GLN A CA 1
ATOM 717 C C . GLN A 1 90 ? 7.939 6.912 -19.512 1.00 92.75 90 GLN A C 1
ATOM 719 O O . GLN A 1 90 ? 8.785 7.773 -19.756 1.00 92.75 90 GLN A O 1
ATOM 724 N N . GLY A 1 91 ? 8.249 5.717 -19.011 1.00 92.44 91 GLY A N 1
ATOM 725 C CA . GLY A 1 91 ? 9.603 5.355 -18.604 1.00 92.44 91 GLY A CA 1
ATOM 726 C C . GLY A 1 91 ? 10.557 5.271 -19.795 1.00 92.44 91 GLY A C 1
ATOM 727 O O . GLY A 1 91 ? 10.401 4.413 -20.669 1.00 92.44 91 GLY A O 1
ATOM 728 N N . LYS A 1 92 ? 11.574 6.134 -19.807 1.00 94.94 92 LYS A N 1
ATOM 729 C CA . LYS A 1 92 ? 12.688 6.089 -20.758 1.00 94.94 92 LYS A CA 1
ATOM 730 C C . LYS A 1 92 ? 13.750 5.144 -20.226 1.00 94.94 92 LYS A C 1
ATOM 732 O O . LYS A 1 92 ? 14.313 5.365 -19.155 1.00 94.94 92 LYS A O 1
ATOM 737 N N . ILE A 1 93 ? 14.025 4.093 -20.983 1.00 92.81 93 ILE A N 1
ATOM 738 C CA . ILE A 1 93 ? 15.055 3.118 -20.643 1.00 92.81 93 ILE A CA 1
ATOM 739 C C . ILE A 1 93 ? 16.388 3.615 -21.205 1.00 92.81 93 ILE A C 1
ATOM 741 O O . ILE A 1 93 ? 16.516 3.790 -22.414 1.00 92.81 93 ILE A O 1
ATOM 745 N N . GLY A 1 94 ? 17.371 3.828 -20.331 1.00 83.06 94 GLY A N 1
ATOM 746 C CA . GLY A 1 94 ? 18.737 4.145 -20.738 1.00 83.06 94 GLY A CA 1
ATOM 747 C C . GLY A 1 94 ? 19.517 2.938 -21.269 1.00 83.06 94 GLY A C 1
ATOM 748 O O . GLY A 1 94 ? 19.100 1.776 -21.132 1.00 83.06 94 GLY A O 1
ATOM 749 N N . ASP A 1 95 ? 20.691 3.229 -21.832 1.00 82.69 95 ASP A N 1
ATOM 750 C CA . ASP A 1 95 ? 21.689 2.222 -22.199 1.00 82.69 95 ASP A CA 1
ATOM 751 C C . ASP A 1 95 ? 22.097 1.374 -20.986 1.00 82.69 95 ASP A C 1
ATOM 753 O O . ASP A 1 95 ? 21.891 1.752 -19.828 1.00 82.69 95 ASP A O 1
ATOM 757 N N . ALA A 1 96 ? 22.676 0.199 -21.246 1.00 75.12 96 ALA A N 1
ATOM 758 C CA . ALA A 1 96 ? 23.020 -0.772 -20.212 1.00 75.12 96 ALA A CA 1
ATOM 759 C C . ALA A 1 96 ? 23.726 -0.119 -19.001 1.00 75.12 96 ALA A C 1
ATOM 761 O O . ALA A 1 96 ? 24.795 0.477 -19.125 1.00 75.12 96 ALA A O 1
ATOM 762 N N . ASN A 1 97 ? 23.108 -0.264 -17.823 1.00 71.25 97 ASN A N 1
ATOM 763 C CA . ASN A 1 97 ? 23.560 0.221 -16.511 1.00 71.25 97 ASN A CA 1
ATOM 764 C C . ASN A 1 97 ? 23.588 1.745 -16.292 1.00 71.25 97 ASN A C 1
ATOM 766 O O . ASN A 1 97 ? 24.102 2.186 -15.262 1.00 71.25 97 ASN A O 1
ATOM 770 N N . LYS A 1 98 ? 23.019 2.562 -17.189 1.00 90.00 98 LYS A N 1
ATOM 771 C CA . LYS A 1 98 ? 22.924 4.019 -16.993 1.00 90.00 98 LYS A CA 1
ATOM 772 C C . LYS A 1 98 ? 21.475 4.477 -16.899 1.00 90.00 98 LYS A C 1
ATOM 774 O O . LYS A 1 98 ? 20.674 4.230 -17.795 1.00 90.00 98 LYS A O 1
ATOM 779 N N . LEU A 1 99 ? 21.156 5.185 -15.816 1.00 95.19 99 LEU A N 1
ATOM 780 C CA . LEU A 1 99 ? 19.900 5.921 -15.728 1.00 95.19 99 LEU A CA 1
ATOM 781 C C . LEU A 1 99 ? 19.941 7.151 -16.629 1.00 95.19 99 LEU A C 1
ATOM 783 O O . LEU A 1 99 ? 20.982 7.791 -16.774 1.00 95.19 99 LEU A O 1
ATOM 787 N N . VAL A 1 100 ? 18.784 7.503 -17.175 1.00 96.62 100 VAL A N 1
ATOM 788 C CA . VAL A 1 100 ? 18.583 8.706 -17.987 1.00 96.62 100 VAL A CA 1
ATOM 789 C C . VAL A 1 100 ? 17.504 9.571 -17.358 1.00 96.62 100 VAL A C 1
ATOM 791 O O . VAL A 1 100 ? 16.619 9.054 -16.673 1.00 96.62 100 VAL A O 1
ATOM 794 N N . GLN A 1 101 ? 17.580 10.881 -17.592 1.00 97.56 101 GLN A N 1
ATOM 795 C CA . GLN A 1 101 ? 16.565 11.815 -17.112 1.00 97.56 101 GLN A CA 1
ATOM 796 C C . GLN A 1 101 ? 15.180 11.432 -17.641 1.00 97.56 101 GLN A C 1
ATOM 798 O O . GLN A 1 101 ? 15.005 11.157 -18.833 1.00 97.56 101 GLN A O 1
ATOM 803 N N . GLN A 1 102 ? 14.210 11.403 -16.734 1.00 96.50 102 GLN A N 1
ATOM 804 C CA . GLN A 1 102 ? 12.815 11.115 -17.031 1.00 96.50 102 GLN A CA 1
ATOM 805 C C . GLN A 1 102 ? 12.030 12.418 -17.191 1.00 96.50 102 GLN A C 1
ATOM 807 O O . GLN A 1 102 ? 12.350 13.442 -16.587 1.00 96.50 102 GLN A O 1
ATOM 812 N N . ASP A 1 103 ? 10.958 12.377 -17.978 1.00 90.50 103 ASP A N 1
ATOM 813 C CA . ASP A 1 103 ? 10.088 13.540 -18.138 1.00 90.50 103 ASP A CA 1
ATOM 814 C C . ASP A 1 103 ? 9.106 13.642 -16.971 1.00 90.50 103 ASP A C 1
ATOM 816 O O . ASP A 1 103 ? 8.522 12.638 -16.551 1.00 90.50 103 ASP A O 1
ATOM 820 N N . GLN A 1 104 ? 8.855 14.873 -16.512 1.00 87.62 104 GLN A N 1
ATOM 821 C CA . GLN A 1 104 ? 7.783 15.187 -15.559 1.00 87.62 104 GLN A CA 1
ATOM 822 C C . GLN A 1 104 ? 7.835 14.307 -14.299 1.00 87.62 104 GLN A C 1
ATOM 824 O O . GLN A 1 104 ? 6.837 13.694 -13.914 1.00 87.62 104 GLN A O 1
ATOM 829 N N . VAL A 1 105 ? 9.005 14.245 -13.658 1.00 93.06 105 VAL A N 1
ATOM 830 C CA . VAL A 1 105 ? 9.174 13.559 -12.372 1.00 93.06 105 VAL A CA 1
ATOM 831 C C . VAL A 1 105 ? 8.265 14.215 -11.329 1.00 93.06 105 VAL A C 1
ATOM 833 O O . VAL A 1 105 ? 8.445 15.383 -10.985 1.00 93.06 105 VAL A O 1
ATOM 836 N N . LYS A 1 106 ? 7.259 13.474 -10.853 1.00 89.19 106 LYS A N 1
ATOM 837 C CA . LYS A 1 106 ? 6.175 13.979 -9.989 1.00 89.19 106 LYS A CA 1
ATOM 838 C C . LYS A 1 106 ? 5.972 13.088 -8.772 1.00 89.19 106 LYS A C 1
ATOM 840 O O . LYS A 1 106 ? 6.208 11.886 -8.831 1.00 89.19 106 LYS A O 1
ATOM 845 N N . GLN A 1 107 ? 5.451 13.669 -7.692 1.00 96.00 107 GLN A N 1
ATOM 846 C CA . GLN A 1 107 ? 5.144 12.985 -6.431 1.00 96.00 107 GLN A CA 1
ATOM 847 C C . GLN A 1 107 ? 4.285 11.728 -6.640 1.00 96.00 107 GLN A C 1
ATOM 849 O O . GLN A 1 107 ? 4.642 10.657 -6.153 1.00 96.00 107 GLN A O 1
ATOM 854 N N . SER A 1 108 ? 3.200 11.839 -7.415 1.00 91.94 108 SER A N 1
ATOM 855 C CA . SER A 1 108 ? 2.285 10.728 -7.723 1.00 91.94 108 SER A CA 1
ATOM 856 C C . SER A 1 108 ? 2.998 9.537 -8.364 1.00 91.94 108 SER A C 1
ATOM 858 O O . SER A 1 108 ? 2.835 8.394 -7.936 1.00 91.94 108 SER A O 1
ATOM 860 N N . LEU A 1 109 ? 3.822 9.809 -9.373 1.00 95.50 109 LEU A N 1
ATOM 861 C CA . LEU A 1 109 ? 4.532 8.797 -10.149 1.00 95.50 109 LEU A CA 1
ATOM 862 C C . LEU A 1 109 ? 5.704 8.213 -9.368 1.00 95.50 109 LEU A C 1
ATOM 864 O O . LEU A 1 109 ? 5.919 7.005 -9.408 1.00 95.50 109 LEU A O 1
ATOM 868 N N . SER A 1 110 ? 6.410 9.040 -8.597 1.00 98.38 110 SER A N 1
ATOM 869 C CA . SER A 1 110 ? 7.454 8.577 -7.688 1.00 98.38 110 SER A CA 1
ATOM 870 C C . SER A 1 110 ? 6.895 7.642 -6.615 1.00 98.38 110 SER A C 1
ATOM 872 O O . SER A 1 110 ? 7.496 6.602 -6.355 1.00 98.38 110 SER A O 1
ATOM 874 N N . ALA A 1 111 ? 5.731 7.952 -6.031 1.00 98.25 111 ALA A N 1
ATOM 875 C CA . ALA A 1 111 ? 5.080 7.092 -5.039 1.00 98.25 111 ALA A CA 1
ATOM 876 C C . ALA A 1 111 ? 4.644 5.759 -5.665 1.00 98.25 111 ALA A C 1
ATOM 878 O O . ALA A 1 111 ? 4.927 4.687 -5.131 1.00 98.25 111 ALA A O 1
ATOM 879 N N . ALA A 1 112 ? 4.022 5.825 -6.843 1.00 97.06 112 ALA A N 1
ATOM 880 C CA . ALA A 1 112 ? 3.627 4.664 -7.630 1.00 97.06 112 ALA A CA 1
ATOM 881 C C . ALA A 1 112 ? 4.802 3.737 -7.977 1.00 97.06 112 ALA A C 1
ATOM 883 O O . ALA A 1 112 ? 4.741 2.526 -7.737 1.00 97.06 112 ALA A O 1
ATOM 884 N N . GLY A 1 113 ? 5.869 4.306 -8.541 1.00 98.19 113 GLY A N 1
ATOM 885 C CA . GLY A 1 113 ? 7.068 3.576 -8.939 1.00 98.19 113 GLY A CA 1
ATOM 886 C C . GLY A 1 113 ? 7.753 2.948 -7.734 1.00 98.19 113 GLY A C 1
ATOM 887 O O . GLY A 1 113 ? 7.981 1.740 -7.716 1.00 98.19 113 GLY A O 1
ATOM 888 N N . LEU A 1 114 ? 7.999 3.730 -6.682 1.00 98.31 114 LEU A N 1
ATOM 889 C CA . LEU A 1 114 ? 8.716 3.256 -5.503 1.00 98.31 114 LEU A CA 1
ATOM 890 C C . LEU A 1 114 ? 7.923 2.211 -4.709 1.00 98.31 114 LEU A C 1
ATOM 892 O O . LEU A 1 114 ? 8.485 1.186 -4.326 1.00 98.31 114 LEU A O 1
ATOM 896 N N . GLY A 1 115 ? 6.610 2.396 -4.542 1.00 98.31 115 GLY A N 1
ATOM 897 C CA . GLY A 1 115 ? 5.744 1.367 -3.961 1.00 98.31 115 GLY A CA 1
ATOM 898 C C . GLY A 1 115 ? 5.773 0.061 -4.762 1.00 98.31 115 GLY A C 1
ATOM 899 O O . GLY A 1 115 ? 5.790 -1.020 -4.179 1.00 98.31 115 GLY A O 1
ATOM 900 N N . SER A 1 116 ? 5.873 0.146 -6.093 1.00 98.69 116 SER A N 1
ATOM 901 C CA . SER A 1 116 ? 6.009 -1.030 -6.962 1.00 98.69 116 SER A CA 1
ATOM 902 C C . SER A 1 116 ? 7.369 -1.716 -6.822 1.00 98.69 116 SER A C 1
ATOM 904 O O . SER A 1 116 ? 7.432 -2.943 -6.843 1.00 98.69 116 SER A O 1
ATOM 906 N N . VAL A 1 117 ? 8.451 -0.950 -6.641 1.00 98.50 117 VAL A N 1
ATOM 907 C CA . VAL A 1 117 ? 9.794 -1.495 -6.376 1.00 98.50 117 VAL A CA 1
ATOM 908 C C . VAL A 1 117 ? 9.790 -2.301 -5.076 1.00 98.50 117 VAL A C 1
ATOM 910 O O . VAL A 1 117 ? 10.266 -3.436 -5.067 1.00 98.50 117 VAL A O 1
ATOM 913 N N . TYR A 1 118 ? 9.203 -1.768 -4.000 1.00 97.94 118 TYR A N 1
ATOM 914 C CA . TYR A 1 118 ? 9.090 -2.509 -2.742 1.00 97.94 118 TYR A CA 1
ATOM 915 C C . TYR A 1 118 ? 8.153 -3.718 -2.839 1.00 97.94 118 TYR A C 1
ATOM 917 O O . TYR A 1 118 ? 8.496 -4.782 -2.335 1.00 97.94 118 TYR A O 1
ATOM 925 N N . ALA A 1 119 ? 7.016 -3.610 -3.531 1.00 97.38 119 ALA A N 1
ATOM 926 C CA . ALA A 1 119 ? 6.138 -4.760 -3.758 1.00 97.38 119 ALA A CA 1
ATOM 927 C C . ALA A 1 119 ? 6.851 -5.888 -4.532 1.00 97.38 119 ALA A C 1
ATOM 929 O O . ALA A 1 119 ? 6.678 -7.067 -4.223 1.00 97.38 119 ALA A O 1
ATOM 930 N N . CYS A 1 120 ? 7.692 -5.540 -5.514 1.00 97.94 120 CYS A N 1
ATOM 931 C CA . CYS A 1 120 ? 8.539 -6.514 -6.202 1.00 97.94 120 CYS A CA 1
ATOM 932 C C . CYS A 1 120 ? 9.604 -7.104 -5.272 1.00 97.94 120 CYS A C 1
ATOM 934 O O . CYS A 1 120 ? 9.810 -8.313 -5.297 1.00 97.94 120 CYS A O 1
ATOM 936 N N . SER A 1 121 ? 10.255 -6.278 -4.444 1.00 95.69 121 SER A N 1
ATOM 937 C CA . SER A 1 121 ? 11.209 -6.744 -3.427 1.00 95.69 121 SER A CA 1
ATOM 938 C C . SER A 1 121 ? 10.576 -7.785 -2.504 1.00 95.69 121 SER A C 1
ATOM 940 O O . SER A 1 121 ? 11.186 -8.824 -2.254 1.00 95.69 121 SER A O 1
ATOM 942 N N . ASP A 1 122 ? 9.337 -7.545 -2.068 1.00 94.12 122 ASP A N 1
ATOM 943 C CA . ASP A 1 122 ? 8.596 -8.470 -1.216 1.00 94.12 122 ASP A CA 1
ATOM 944 C C . ASP A 1 122 ? 8.313 -9.803 -1.913 1.00 94.12 122 ASP A C 1
ATOM 946 O O . ASP A 1 122 ? 8.706 -10.855 -1.408 1.00 94.12 122 ASP A O 1
ATOM 950 N N . MET A 1 123 ? 7.729 -9.769 -3.117 1.00 95.81 123 MET A N 1
ATOM 951 C CA . MET A 1 123 ? 7.459 -10.990 -3.890 1.00 95.81 123 MET A CA 1
ATOM 952 C C . MET A 1 123 ? 8.728 -11.781 -4.208 1.00 95.81 123 MET A C 1
ATOM 954 O O . MET A 1 123 ? 8.683 -13.005 -4.242 1.00 95.81 123 MET A O 1
ATOM 958 N N . LEU A 1 124 ? 9.851 -11.108 -4.460 1.00 95.50 124 LEU A N 1
ATOM 959 C CA . LEU A 1 124 ? 11.126 -11.739 -4.815 1.00 95.50 124 LEU A CA 1
ATOM 960 C C . LEU A 1 124 ? 11.960 -12.159 -3.591 1.00 95.50 124 LEU A C 1
ATOM 962 O O . LEU A 1 124 ? 13.040 -12.723 -3.760 1.00 95.50 124 LEU A O 1
ATOM 966 N N . GLY A 1 125 ? 11.488 -11.887 -2.368 1.00 91.75 125 GLY A N 1
ATOM 967 C CA . GLY A 1 125 ? 12.199 -12.240 -1.138 1.00 91.75 125 GLY A CA 1
ATOM 968 C C . GLY A 1 125 ? 13.491 -11.450 -0.907 1.00 91.75 125 GLY A C 1
ATOM 969 O O . GLY A 1 125 ? 14.420 -11.970 -0.295 1.00 91.75 125 GLY A O 1
ATOM 970 N N . LEU A 1 126 ? 13.570 -10.209 -1.393 1.00 90.56 126 LEU A N 1
ATOM 971 C CA . LEU A 1 126 ? 14.779 -9.364 -1.362 1.00 90.56 126 LEU A CA 1
ATOM 972 C C . LEU A 1 126 ? 14.743 -8.308 -0.245 1.00 90.56 126 LEU A C 1
ATOM 974 O O . LEU A 1 126 ? 15.481 -7.326 -0.258 1.00 90.56 126 LEU A O 1
ATOM 978 N N . ASN A 1 127 ? 13.860 -8.496 0.732 1.00 85.00 127 ASN A N 1
ATOM 979 C CA . ASN A 1 127 ? 13.653 -7.565 1.834 1.00 85.00 127 ASN A CA 1
ATOM 980 C C . ASN A 1 127 ? 14.801 -7.627 2.852 1.00 85.00 127 ASN A C 1
ATOM 982 O O . ASN A 1 127 ? 15.265 -8.707 3.221 1.00 85.00 127 ASN A O 1
ATOM 986 N N . LYS A 1 128 ? 15.174 -6.473 3.422 1.00 68.38 128 LYS A N 1
ATOM 987 C CA . LYS A 1 128 ? 15.998 -6.418 4.638 1.00 68.38 128 LYS A CA 1
ATOM 988 C C . LYS A 1 128 ? 15.085 -6.648 5.835 1.00 68.38 128 LYS A C 1
ATOM 990 O O . LYS A 1 128 ? 14.711 -5.703 6.522 1.00 68.38 128 LYS A O 1
ATOM 995 N N . ARG A 1 129 ? 14.699 -7.900 6.093 1.00 58.62 129 ARG A N 1
ATOM 996 C CA . ARG A 1 129 ? 13.987 -8.228 7.334 1.00 58.62 129 ARG A CA 1
ATOM 997 C C . ARG A 1 129 ? 14.951 -8.023 8.501 1.00 58.62 129 ARG A C 1
ATOM 999 O O . ARG A 1 129 ? 15.721 -8.919 8.832 1.00 58.62 129 ARG A O 1
ATOM 1006 N N . ALA A 1 130 ? 14.934 -6.832 9.097 1.00 47.59 130 ALA A N 1
ATOM 1007 C CA . ALA A 1 130 ? 15.549 -6.624 10.395 1.00 47.59 130 ALA A CA 1
ATOM 1008 C C . ALA A 1 130 ? 14.952 -7.662 11.354 1.00 47.59 130 ALA A C 1
ATOM 1010 O O . ALA A 1 130 ? 13.727 -7.793 11.443 1.00 47.59 130 ALA A O 1
ATOM 1011 N N . GLU A 1 131 ? 15.800 -8.433 12.038 1.00 45.78 131 GLU A N 1
ATOM 1012 C CA . GLU A 1 131 ? 15.337 -9.246 13.156 1.00 45.78 131 GLU A CA 1
ATOM 1013 C C . GLU A 1 131 ? 14.677 -8.280 14.147 1.00 45.78 131 GLU A C 1
ATOM 1015 O O . GLU A 1 131 ? 15.346 -7.422 14.725 1.00 45.78 131 GLU A O 1
ATOM 1020 N N . ARG A 1 132 ? 13.346 -8.360 14.288 1.00 45.75 132 ARG A N 1
ATOM 1021 C CA . ARG A 1 132 ? 12.619 -7.629 15.326 1.00 45.75 132 ARG A CA 1
ATOM 1022 C C . ARG A 1 132 ? 13.133 -8.142 16.664 1.00 45.75 132 ARG A C 1
ATOM 1024 O O . ARG A 1 132 ? 12.659 -9.156 17.163 1.00 45.75 132 ARG A O 1
ATOM 1031 N N . ARG A 1 133 ? 14.126 -7.462 17.224 1.00 44.97 133 ARG A N 1
ATOM 1032 C CA . ARG A 1 133 ? 14.447 -7.583 18.634 1.00 44.97 133 ARG A CA 1
ATOM 1033 C C . ARG A 1 133 ? 13.494 -6.655 19.359 1.00 44.97 133 ARG A C 1
ATOM 1035 O O . ARG A 1 133 ? 13.537 -5.445 19.138 1.00 44.97 133 ARG A O 1
ATOM 1042 N N . ASP A 1 134 ? 12.621 -7.231 20.172 1.00 49.28 134 ASP A N 1
ATOM 1043 C CA . ASP A 1 134 ? 11.838 -6.436 21.102 1.00 49.28 134 ASP A CA 1
ATOM 1044 C C . ASP A 1 134 ? 12.815 -5.641 21.976 1.00 49.28 134 ASP A C 1
ATOM 1046 O O . ASP A 1 134 ? 13.743 -6.217 22.557 1.00 49.28 134 ASP A O 1
ATOM 1050 N N . LYS A 1 135 ? 12.685 -4.312 21.989 1.00 49.25 135 LYS A N 1
ATOM 1051 C CA . LYS A 1 135 ? 13.637 -3.445 22.704 1.00 49.25 135 LYS A CA 1
ATOM 1052 C C . LYS A 1 135 ? 13.555 -3.659 24.217 1.00 49.25 135 LYS A C 1
ATOM 1054 O O . LYS A 1 135 ? 14.538 -3.390 24.904 1.00 49.25 135 LYS A O 1
ATOM 1059 N N . ASP A 1 136 ? 12.442 -4.221 24.684 1.00 55.41 136 ASP A N 1
ATOM 1060 C CA . ASP A 1 136 ? 12.171 -4.510 26.088 1.00 55.41 136 ASP A CA 1
ATOM 1061 C C . ASP A 1 136 ? 12.644 -5.910 26.526 1.00 55.41 136 ASP A C 1
ATOM 1063 O O . ASP A 1 136 ? 12.543 -6.255 27.704 1.00 55.41 136 ASP A O 1
ATOM 1067 N N . LEU A 1 137 ? 13.214 -6.724 25.621 1.00 51.53 137 LEU A N 1
ATOM 1068 C CA . LEU A 1 137 ? 13.772 -8.036 25.967 1.00 51.53 137 LEU A CA 1
ATOM 1069 C C . LEU A 1 137 ? 15.254 -7.935 26.398 1.00 51.53 137 LEU A C 1
ATOM 1071 O O . LEU A 1 137 ? 16.122 -7.566 25.589 1.00 51.53 137 LEU A O 1
ATOM 1075 N N . PRO A 1 138 ? 15.593 -8.337 27.644 1.00 60.00 138 PRO A N 1
ATOM 1076 C CA . PRO A 1 138 ? 16.974 -8.502 28.092 1.00 60.00 138 PRO A CA 1
ATOM 1077 C C . PRO A 1 138 ? 17.781 -9.357 27.112 1.00 60.00 138 PRO A C 1
ATOM 1079 O O . PRO A 1 138 ? 17.290 -10.366 26.617 1.00 60.00 138 PRO A O 1
ATOM 1082 N N . GLY A 1 139 ? 19.050 -9.017 26.860 1.00 52.25 139 GLY A N 1
ATOM 1083 C CA . GLY A 1 139 ? 19.875 -9.717 25.857 1.00 52.25 139 GLY A CA 1
ATOM 1084 C C . GLY A 1 139 ? 20.143 -11.203 26.103 1.00 52.25 139 GLY A C 1
ATOM 1085 O O . GLY A 1 139 ? 20.630 -11.875 25.199 1.00 52.25 139 GLY A O 1
ATOM 1086 N N . ALA A 1 140 ? 19.799 -11.715 27.285 1.00 64.75 140 ALA A N 1
ATOM 1087 C CA . ALA A 1 140 ? 19.836 -13.138 27.612 1.00 64.75 140 ALA A CA 1
ATOM 1088 C C . ALA A 1 140 ? 18.580 -13.906 27.152 1.00 64.75 140 ALA A C 1
ATOM 1090 O O . ALA A 1 140 ? 18.612 -15.133 27.067 1.00 64.75 140 ALA A O 1
ATOM 1091 N N . LEU A 1 141 ? 17.480 -13.208 26.852 1.00 44.16 141 LEU A N 1
ATOM 1092 C CA . LEU A 1 141 ? 16.244 -13.806 26.364 1.00 44.16 141 LEU A CA 1
ATOM 1093 C C . LEU A 1 141 ? 16.214 -13.726 24.840 1.00 44.16 141 LEU A C 1
ATOM 1095 O O . LEU A 1 141 ? 16.151 -12.652 24.242 1.00 44.16 141 LEU A O 1
ATOM 1099 N N . ARG A 1 142 ? 16.255 -14.895 24.204 1.00 48.84 142 ARG A N 1
ATOM 1100 C CA . ARG A 1 142 ? 16.010 -15.038 22.772 1.00 48.84 142 ARG A CA 1
ATOM 1101 C C . ARG A 1 142 ? 14.558 -15.449 22.601 1.00 48.84 142 ARG A C 1
ATOM 1103 O O . ARG A 1 142 ? 14.163 -16.492 23.115 1.00 48.84 142 ARG A O 1
ATOM 1110 N N . GLU A 1 143 ? 13.772 -14.651 21.887 1.00 47.00 143 GLU A N 1
ATOM 1111 C CA . GLU A 1 143 ? 12.419 -15.050 21.503 1.00 47.00 143 GLU A CA 1
ATOM 1112 C C . GLU A 1 143 ? 12.516 -16.327 20.651 1.00 47.00 143 GLU A C 1
ATOM 1114 O O . GLU A 1 143 ? 12.993 -16.309 19.513 1.00 47.00 143 GLU A O 1
ATOM 1119 N N . ILE A 1 144 ? 12.104 -17.465 21.213 1.00 41.88 144 ILE A N 1
ATOM 1120 C CA . ILE A 1 144 ? 11.929 -18.697 20.446 1.00 41.88 144 ILE A CA 1
ATOM 1121 C C . ILE A 1 144 ? 10.535 -18.617 19.841 1.00 41.88 144 ILE A C 1
ATOM 1123 O O . ILE A 1 144 ? 9.568 -19.110 20.414 1.00 41.88 144 ILE A O 1
ATOM 1127 N N . LYS A 1 145 ? 10.422 -17.997 18.662 1.00 41.53 145 LYS A N 1
ATOM 1128 C CA . LYS A 1 145 ? 9.250 -18.247 17.820 1.00 41.53 145 LYS A CA 1
ATOM 1129 C C . LYS A 1 145 ? 9.288 -19.732 17.450 1.00 41.53 145 LYS A C 1
ATOM 1131 O O . LYS A 1 145 ? 10.304 -20.159 16.885 1.00 41.53 145 LYS A O 1
ATOM 1136 N N . PRO A 1 146 ? 8.250 -20.529 17.772 1.00 36.59 146 PRO A N 1
ATOM 1137 C CA . PRO A 1 146 ? 8.155 -21.903 17.298 1.00 36.59 146 PRO A CA 1
ATOM 1138 C C . PRO A 1 146 ? 8.436 -21.912 15.795 1.00 36.59 146 PRO A C 1
ATOM 1140 O O . PRO A 1 146 ? 7.956 -21.028 15.084 1.00 36.59 146 PRO A O 1
ATOM 1143 N N . LYS A 1 147 ? 9.236 -22.868 15.305 1.00 35.84 147 LYS A N 1
ATOM 1144 C CA . LYS A 1 147 ? 9.594 -22.966 13.874 1.00 35.84 147 LYS A CA 1
ATOM 1145 C C . LYS A 1 147 ? 8.366 -22.914 12.950 1.00 35.84 147 LYS A C 1
ATOM 1147 O O . LYS A 1 147 ? 8.499 -22.458 11.824 1.00 35.84 147 LYS A O 1
ATOM 1152 N N . GLU A 1 148 ? 7.199 -23.315 13.448 1.00 33.25 148 GLU A N 1
ATOM 1153 C CA . GLU A 1 148 ? 5.909 -23.301 12.748 1.00 33.25 148 GLU A CA 1
ATOM 1154 C C . GLU A 1 148 ? 5.313 -21.894 12.541 1.00 33.25 148 GLU A C 1
ATOM 1156 O O . GLU A 1 148 ? 4.578 -21.690 11.583 1.00 33.25 148 GLU A O 1
ATOM 1161 N N . ASN A 1 149 ? 5.690 -20.893 13.348 1.00 32.88 149 ASN A N 1
ATOM 1162 C CA . ASN A 1 149 ? 5.232 -19.501 13.205 1.00 32.88 149 ASN A CA 1
ATOM 1163 C C . ASN A 1 149 ? 6.178 -18.623 12.371 1.00 32.88 149 ASN A C 1
ATOM 1165 O O . ASN A 1 149 ? 5.951 -17.419 12.222 1.00 32.88 149 ASN A O 1
ATOM 1169 N N . ARG A 1 150 ? 7.233 -19.201 11.779 1.00 41.09 150 ARG A N 1
ATOM 1170 C CA . ARG A 1 150 ? 7.862 -18.593 10.604 1.00 41.09 150 ARG A CA 1
ATOM 1171 C C . ARG A 1 150 ? 6.970 -18.907 9.412 1.00 41.09 150 ARG A C 1
ATOM 1173 O O . ARG A 1 150 ? 7.252 -19.811 8.636 1.00 41.09 150 ARG A O 1
ATOM 1180 N N . SER A 1 151 ? 5.885 -18.151 9.267 1.00 42.16 151 SER A N 1
ATOM 1181 C CA . SER A 1 151 ? 5.287 -17.967 7.949 1.00 42.16 151 SER A CA 1
ATOM 1182 C C . SER A 1 151 ? 6.346 -17.266 7.094 1.00 42.16 151 SER A C 1
ATOM 1184 O O . SER A 1 151 ? 6.366 -16.035 6.990 1.00 42.16 151 SER A O 1
ATOM 1186 N N . ASP A 1 152 ? 7.276 -18.029 6.520 1.00 55.81 152 ASP A N 1
ATOM 1187 C CA . ASP A 1 152 ? 8.072 -17.566 5.396 1.00 55.81 152 ASP A CA 1
ATOM 1188 C C . ASP A 1 152 ? 7.060 -17.309 4.288 1.00 55.81 152 ASP A C 1
ATOM 1190 O O . ASP A 1 152 ? 6.605 -18.228 3.611 1.00 55.81 152 ASP A O 1
ATOM 1194 N N . SER A 1 153 ? 6.603 -16.053 4.204 1.00 65.69 153 SER A N 1
ATOM 1195 C CA . SER A 1 153 ? 5.716 -15.615 3.135 1.00 65.69 153 SER A CA 1
ATOM 1196 C C . SER A 1 153 ? 6.243 -16.163 1.813 1.00 65.69 153 SER A C 1
ATOM 1198 O O . SER A 1 153 ? 7.463 -16.128 1.621 1.00 65.69 153 SER A O 1
ATOM 1200 N N . PRO A 1 154 ? 5.368 -16.674 0.931 1.00 81.00 154 PRO A N 1
ATOM 1201 C CA . PRO A 1 154 ? 5.818 -17.261 -0.319 1.00 81.00 154 PRO A CA 1
ATOM 1202 C C . PRO A 1 154 ? 6.707 -16.255 -1.053 1.00 81.00 154 PRO A C 1
ATOM 1204 O O . PRO A 1 154 ? 6.421 -15.059 -1.058 1.00 81.00 154 PRO A O 1
ATOM 1207 N N . THR A 1 155 ? 7.797 -16.736 -1.647 1.00 90.94 155 THR A N 1
ATOM 1208 C CA . THR A 1 155 ? 8.704 -15.917 -2.456 1.00 90.94 155 THR A CA 1
ATOM 1209 C C . THR A 1 155 ? 8.875 -16.525 -3.840 1.00 90.94 155 THR A C 1
ATOM 1211 O O . THR A 1 155 ? 8.754 -17.733 -4.055 1.00 90.94 155 THR A O 1
ATOM 1214 N N . LEU A 1 156 ? 9.135 -15.657 -4.807 1.00 93.81 156 LEU A N 1
ATOM 1215 C CA . LEU A 1 156 ? 9.449 -15.991 -6.183 1.00 93.81 156 LEU A CA 1
ATOM 1216 C C . LEU A 1 156 ? 10.964 -15.972 -6.370 1.00 93.81 156 LEU A C 1
ATOM 1218 O O . LEU A 1 156 ? 11.680 -15.183 -5.757 1.00 93.81 156 LEU A O 1
ATOM 1222 N N . LYS A 1 157 ? 11.463 -16.816 -7.276 1.00 95.00 157 LYS A N 1
ATOM 1223 C CA . LYS A 1 157 ? 12.882 -16.813 -7.639 1.00 95.00 157 LYS A CA 1
ATOM 1224 C C . LYS A 1 157 ? 13.265 -15.465 -8.257 1.00 95.00 157 LYS A C 1
ATOM 1226 O O . LYS A 1 157 ? 12.669 -15.046 -9.249 1.00 95.00 157 LYS A O 1
ATOM 1231 N N . SER A 1 158 ? 14.302 -14.836 -7.713 1.00 95.31 158 SER A N 1
ATOM 1232 C CA . SER A 1 158 ? 14.871 -13.600 -8.251 1.00 95.31 158 SER A CA 1
ATOM 1233 C C . SER A 1 158 ? 16.017 -13.860 -9.233 1.00 95.31 158 SER A C 1
ATOM 1235 O O . SER A 1 158 ? 16.868 -14.718 -8.995 1.00 95.31 158 SER A O 1
ATOM 1237 N N . SER A 1 159 ? 16.067 -13.073 -10.308 1.00 94.62 159 SER A N 1
ATOM 1238 C CA . SER A 1 159 ? 17.242 -12.866 -11.165 1.00 94.62 159 SER A CA 1
ATOM 1239 C C . SER A 1 159 ? 17.946 -11.530 -10.884 1.00 94.62 159 SER A C 1
ATOM 1241 O O . SER A 1 159 ? 18.931 -11.201 -11.542 1.00 94.62 159 SER A O 1
ATOM 1243 N N . ILE A 1 160 ? 17.429 -10.737 -9.943 1.00 92.62 160 ILE A N 1
ATOM 1244 C CA . ILE A 1 160 ? 17.934 -9.417 -9.557 1.00 92.62 160 ILE A CA 1
ATOM 1245 C C . ILE A 1 160 ? 18.721 -9.538 -8.252 1.00 92.62 160 ILE A C 1
ATOM 1247 O O . ILE A 1 160 ? 18.262 -10.158 -7.290 1.00 92.62 160 ILE A O 1
ATOM 1251 N N . ALA A 1 161 ? 19.897 -8.909 -8.205 1.00 90.75 161 ALA A N 1
ATOM 1252 C CA . ALA A 1 161 ? 20.697 -8.825 -6.990 1.00 90.75 161 ALA A CA 1
ATOM 1253 C C . ALA A 1 161 ? 20.036 -7.899 -5.954 1.00 90.75 161 ALA A C 1
ATOM 1255 O O . ALA A 1 161 ? 19.582 -6.802 -6.290 1.00 90.75 161 ALA A O 1
ATOM 1256 N N . SER A 1 162 ? 20.040 -8.315 -4.682 1.00 88.56 162 SER A N 1
ATOM 1257 C CA . SER A 1 162 ? 19.445 -7.550 -3.571 1.00 88.56 162 SER A CA 1
ATOM 1258 C C . SER A 1 162 ? 19.970 -6.110 -3.516 1.00 88.56 162 SER A C 1
ATOM 1260 O O . SER A 1 162 ? 19.193 -5.162 -3.413 1.00 88.56 162 SER A O 1
ATOM 1262 N N . ASP A 1 163 ? 21.282 -5.926 -3.688 1.00 90.19 163 ASP A N 1
ATOM 1263 C CA . ASP A 1 163 ? 21.935 -4.611 -3.647 1.00 90.19 163 ASP A CA 1
ATOM 1264 C C . ASP A 1 163 ? 21.444 -3.651 -4.738 1.00 90.19 163 ASP A C 1
ATOM 1266 O O . ASP A 1 163 ? 21.369 -2.438 -4.518 1.00 90.19 163 ASP A O 1
ATOM 1270 N N . THR A 1 164 ? 21.057 -4.173 -5.906 1.00 92.06 164 THR A N 1
ATOM 1271 C CA . THR A 1 164 ? 20.508 -3.365 -7.002 1.00 92.06 164 THR A CA 1
ATOM 1272 C C . THR A 1 164 ? 19.150 -2.775 -6.626 1.00 92.06 164 THR A C 1
ATOM 1274 O O . THR A 1 164 ? 18.918 -1.577 -6.822 1.00 92.06 164 THR A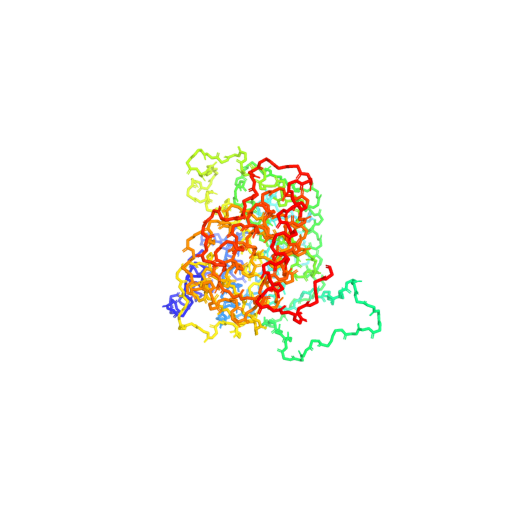 O 1
ATOM 1277 N N . LEU A 1 165 ? 18.262 -3.580 -6.034 1.00 91.00 165 LEU A N 1
ATOM 1278 C CA . LEU A 1 165 ? 16.984 -3.077 -5.523 1.00 91.00 165 LEU A CA 1
ATOM 1279 C C . LEU A 1 165 ? 17.187 -2.135 -4.342 1.00 91.00 165 LEU A C 1
ATOM 1281 O O . LEU A 1 165 ? 16.558 -1.085 -4.314 1.00 91.00 165 LEU A O 1
ATOM 1285 N N . HIS A 1 166 ? 18.101 -2.444 -3.419 1.00 91.00 166 HIS A N 1
ATOM 1286 C CA . HIS A 1 166 ? 18.394 -1.566 -2.284 1.00 91.00 166 HIS A CA 1
ATOM 1287 C C . HIS A 1 166 ? 18.945 -0.205 -2.702 1.00 91.00 166 HIS A C 1
ATOM 1289 O O . HIS A 1 166 ? 18.594 0.811 -2.109 1.00 91.00 166 HIS A O 1
ATOM 1295 N N . THR A 1 167 ? 19.779 -0.159 -3.740 1.00 94.62 167 THR A N 1
ATOM 1296 C CA . THR A 1 167 ? 20.253 1.110 -4.305 1.00 94.62 167 THR A CA 1
ATOM 1297 C C . THR A 1 167 ? 19.093 1.886 -4.935 1.00 94.62 167 THR A C 1
ATOM 1299 O O . THR A 1 167 ? 18.977 3.097 -4.753 1.00 94.62 167 THR A O 1
ATOM 1302 N N . THR A 1 168 ? 18.188 1.189 -5.625 1.00 95.69 168 THR A N 1
ATOM 1303 C CA . THR A 1 168 ? 16.993 1.785 -6.244 1.00 95.69 168 THR A CA 1
ATOM 1304 C C . THR A 1 168 ? 16.045 2.366 -5.192 1.00 95.69 168 THR A C 1
ATOM 1306 O O . THR A 1 168 ? 15.646 3.530 -5.301 1.00 95.69 168 THR A O 1
ATOM 1309 N N . THR A 1 169 ? 15.727 1.603 -4.141 1.00 96.62 169 THR A N 1
ATOM 1310 C CA . THR A 1 169 ? 14.877 2.083 -3.045 1.00 96.62 169 THR A CA 1
ATOM 1311 C C . THR A 1 169 ? 15.554 3.191 -2.249 1.00 96.62 169 THR A C 1
ATOM 1313 O O . THR A 1 169 ? 14.915 4.195 -1.959 1.00 96.62 169 THR A O 1
ATOM 1316 N N . GLY A 1 170 ? 16.861 3.085 -1.985 1.00 96.94 170 GLY A N 1
ATOM 1317 C CA . GLY A 1 170 ? 17.643 4.119 -1.306 1.00 96.94 170 GLY A CA 1
ATOM 1318 C C . GLY A 1 170 ? 17.564 5.481 -2.003 1.00 96.94 170 GLY A C 1
ATOM 1319 O O . GLY A 1 170 ? 17.254 6.481 -1.355 1.00 96.94 170 GLY A O 1
ATOM 1320 N N . ARG A 1 171 ? 17.749 5.520 -3.331 1.00 97.88 171 ARG A N 1
ATOM 1321 C CA . ARG A 1 171 ? 17.590 6.757 -4.120 1.00 97.88 171 ARG A CA 1
ATOM 1322 C C . ARG A 1 171 ? 16.171 7.315 -4.047 1.00 97.88 171 ARG A C 1
ATOM 1324 O O . ARG A 1 171 ? 15.997 8.512 -3.842 1.00 97.88 171 ARG A O 1
ATOM 1331 N N . GLY A 1 172 ? 15.159 6.458 -4.186 1.00 98.06 172 GLY A N 1
ATOM 1332 C CA . GLY A 1 172 ? 13.757 6.881 -4.124 1.00 98.06 172 GLY A CA 1
ATOM 1333 C C . GLY A 1 172 ? 13.364 7.429 -2.752 1.00 98.06 172 GLY A C 1
ATOM 1334 O O . GLY A 1 172 ? 12.700 8.461 -2.655 1.00 98.06 172 GLY A O 1
ATOM 1335 N N . ASN A 1 173 ? 13.843 6.794 -1.684 1.00 98.00 173 ASN A N 1
ATOM 1336 C CA . ASN A 1 173 ? 13.637 7.252 -0.315 1.00 98.00 173 ASN A CA 1
ATOM 1337 C C . ASN A 1 173 ? 14.287 8.620 -0.080 1.00 98.00 173 ASN A C 1
ATOM 1339 O O . ASN A 1 173 ? 13.664 9.494 0.521 1.00 98.00 173 ASN A O 1
ATOM 1343 N N . GLN A 1 174 ? 15.517 8.819 -0.569 1.00 98.25 174 GLN A N 1
ATOM 1344 C CA . GLN A 1 174 ? 16.207 10.107 -0.483 1.00 98.25 174 GLN A CA 1
ATOM 1345 C C . GLN A 1 174 ? 15.468 11.197 -1.267 1.00 98.25 174 GLN A C 1
ATOM 1347 O O . GLN A 1 174 ? 15.337 12.318 -0.776 1.00 98.25 174 GLN A O 1
ATOM 1352 N N . TRP A 1 175 ? 14.934 10.869 -2.446 1.00 98.19 175 TRP A N 1
ATOM 1353 C CA . TRP A 1 175 ? 14.115 11.797 -3.220 1.00 98.19 175 TRP A CA 1
ATOM 1354 C C . TRP A 1 175 ? 12.877 12.234 -2.430 1.00 98.19 175 TRP A C 1
ATOM 1356 O O . TRP A 1 175 ? 12.623 13.432 -2.303 1.00 98.19 175 TRP A O 1
ATOM 1366 N N . PHE A 1 176 ? 12.140 11.294 -1.828 1.00 97.81 176 PHE A N 1
ATOM 1367 C CA . PHE A 1 176 ? 10.962 11.626 -1.019 1.00 97.81 176 PHE A CA 1
ATOM 1368 C C . PHE A 1 176 ? 11.290 12.387 0.261 1.00 97.81 176 PHE A C 1
ATOM 1370 O O . PHE A 1 176 ? 10.502 13.243 0.652 1.00 97.81 176 PHE A O 1
ATOM 1377 N N . ALA A 1 177 ? 12.455 12.158 0.870 1.00 96.44 177 ALA A N 1
ATOM 1378 C CA . ALA A 1 177 ? 12.904 12.958 2.009 1.00 96.44 177 ALA A CA 1
ATOM 1379 C C . ALA A 1 177 ? 13.017 14.461 1.676 1.00 96.44 177 ALA A C 1
ATOM 1381 O O . ALA A 1 177 ? 12.937 15.289 2.576 1.00 96.44 177 ALA A O 1
ATOM 1382 N N . GLN A 1 178 ? 13.183 14.814 0.396 1.00 96.12 178 GLN A N 1
ATOM 1383 C CA . GLN A 1 178 ? 13.318 16.197 -0.076 1.00 96.12 178 GLN A CA 1
ATOM 1384 C C . GLN A 1 178 ? 12.082 16.714 -0.830 1.00 96.12 178 GLN A C 1
ATOM 1386 O O . GLN A 1 178 ? 11.897 17.921 -0.945 1.00 96.12 178 GLN A O 1
ATOM 1391 N N . ASN A 1 179 ? 11.252 15.818 -1.374 1.00 96.19 179 ASN A N 1
ATOM 1392 C CA . ASN A 1 179 ? 10.173 16.163 -2.308 1.00 96.19 179 ASN A CA 1
ATOM 1393 C C . ASN A 1 179 ? 8.775 15.755 -1.822 1.00 96.19 179 ASN A C 1
ATOM 1395 O O . ASN A 1 179 ? 7.805 15.893 -2.579 1.00 96.19 179 ASN A O 1
ATOM 1399 N N . PHE A 1 180 ? 8.668 15.244 -0.590 1.00 96.81 180 PHE A N 1
ATOM 1400 C CA . PHE A 1 180 ? 7.392 14.975 0.063 1.00 96.81 180 PHE A CA 1
ATOM 1401 C C . PHE A 1 180 ? 6.514 16.229 0.086 1.00 96.81 180 PHE A C 1
ATOM 1403 O O . PHE A 1 180 ? 6.980 17.339 0.349 1.00 96.81 180 PHE A O 1
ATOM 1410 N N . LYS A 1 181 ? 5.225 16.029 -0.186 1.00 95.56 181 LYS A N 1
ATOM 1411 C CA . LYS A 1 181 ? 4.194 17.057 -0.074 1.00 95.56 181 LYS A CA 1
ATOM 1412 C C . LYS A 1 181 ? 2.950 16.462 0.567 1.00 95.56 181 LYS A C 1
ATOM 1414 O O . LYS A 1 181 ? 2.605 15.322 0.268 1.00 95.56 181 LYS A O 1
ATOM 1419 N N . VAL A 1 182 ? 2.281 17.260 1.391 1.00 95.81 182 VAL A N 1
ATOM 1420 C CA . VAL A 1 182 ? 0.932 16.972 1.905 1.00 95.81 182 VAL A CA 1
ATOM 1421 C C . VAL A 1 182 ? -0.130 17.242 0.830 1.00 95.81 182 VAL A C 1
ATOM 1423 O O . VAL A 1 182 ? -1.156 16.575 0.792 1.00 95.81 182 VAL A O 1
ATOM 1426 N N . ASP A 1 183 ? 0.167 18.167 -0.087 1.00 94.38 183 ASP A N 1
ATOM 1427 C CA . ASP A 1 183 ? -0.629 18.464 -1.275 1.00 94.38 183 ASP A CA 1
ATOM 1428 C C . ASP A 1 183 ? 0.292 18.581 -2.501 1.00 94.38 183 ASP A C 1
ATOM 1430 O O . ASP A 1 183 ? 1.163 19.457 -2.581 1.00 94.38 183 ASP A O 1
ATOM 1434 N N . ALA A 1 184 ? 0.146 17.656 -3.450 1.00 89.44 184 ALA A N 1
ATOM 1435 C CA . ALA A 1 184 ? 0.903 17.651 -4.701 1.00 89.44 184 ALA A CA 1
ATOM 1436 C C . ALA A 1 184 ? 0.278 18.535 -5.798 1.00 89.44 184 ALA A C 1
ATOM 1438 O O . ALA A 1 184 ? 0.874 18.691 -6.870 1.00 89.44 184 ALA A O 1
ATOM 1439 N N . GLY A 1 185 ? -0.896 19.121 -5.547 1.00 90.19 185 GLY A N 1
ATOM 1440 C CA . GLY A 1 185 ? -1.716 19.814 -6.530 1.00 90.19 185 GLY A CA 1
ATOM 1441 C C . GLY A 1 185 ? -2.333 18.820 -7.508 1.00 90.19 185 GLY A C 1
ATOM 1442 O O . GLY A 1 185 ? -3.388 18.249 -7.256 1.00 90.19 185 GLY A O 1
ATOM 1443 N N . GLN A 1 186 ? -1.655 18.579 -8.627 1.00 85.12 186 GLN A N 1
ATOM 1444 C CA . GLN A 1 186 ? -2.191 17.718 -9.678 1.00 85.12 186 GLN A CA 1
ATOM 1445 C C . GLN A 1 186 ? -2.198 16.238 -9.264 1.00 85.12 186 GLN A C 1
ATOM 1447 O O . GLN A 1 186 ? -1.171 15.692 -8.848 1.00 85.12 186 GLN A O 1
ATOM 1452 N N . TYR A 1 187 ? -3.334 15.571 -9.466 1.00 88.06 187 TYR A N 1
ATOM 1453 C CA . TYR A 1 187 ? -3.594 14.178 -9.101 1.00 88.06 187 TYR A CA 1
ATOM 1454 C C . TYR A 1 187 ? -3.346 13.906 -7.607 1.00 88.06 187 TYR A C 1
ATOM 1456 O O . TYR A 1 187 ? -2.833 12.840 -7.251 1.00 88.06 187 TYR A O 1
ATOM 1464 N N . ASN A 1 188 ? -3.682 14.865 -6.732 1.00 95.38 188 ASN A N 1
ATOM 1465 C CA . ASN A 1 188 ? -3.343 14.806 -5.307 1.00 95.38 188 ASN A CA 1
ATOM 1466 C C . ASN A 1 188 ? -3.892 13.546 -4.617 1.00 95.38 188 ASN A C 1
ATOM 1468 O O . ASN A 1 188 ? -3.115 12.768 -4.078 1.00 95.38 188 ASN A O 1
ATOM 1472 N N . HIS A 1 189 ? -5.194 13.264 -4.701 1.00 94.94 189 HIS A N 1
ATOM 1473 C CA . HIS A 1 189 ? -5.798 12.101 -4.024 1.00 94.94 189 HIS A CA 1
ATOM 1474 C C . HIS A 1 189 ? -5.173 10.770 -4.458 1.00 94.94 189 HIS A C 1
ATOM 1476 O O . HIS A 1 189 ? -4.855 9.912 -3.633 1.00 94.94 189 HIS A O 1
ATOM 1482 N N . TYR A 1 190 ? -4.912 10.631 -5.757 1.00 92.75 190 TYR A N 1
ATOM 1483 C CA . TYR A 1 190 ? -4.192 9.494 -6.312 1.00 92.75 190 TYR A CA 1
ATOM 1484 C C . TYR A 1 190 ? -2.754 9.385 -5.776 1.00 92.75 190 TYR A C 1
ATOM 1486 O O . TYR A 1 190 ? -2.308 8.288 -5.428 1.00 92.75 190 TYR A O 1
ATOM 1494 N N . TYR A 1 191 ? -2.034 10.508 -5.677 1.00 97.38 191 TYR A N 1
ATOM 1495 C CA . TYR A 1 191 ? -0.713 10.560 -5.054 1.00 97.38 191 TYR A CA 1
ATOM 1496 C C . TYR A 1 191 ? -0.761 10.112 -3.594 1.00 97.38 191 TYR A C 1
ATOM 1498 O O . TYR A 1 191 ? 0.026 9.244 -3.230 1.00 97.38 191 TYR A O 1
ATOM 1506 N N . LEU A 1 192 ? -1.677 10.649 -2.784 1.00 97.88 192 LEU A N 1
ATOM 1507 C CA . LEU A 1 192 ? -1.775 10.315 -1.362 1.00 97.88 192 LEU A CA 1
ATOM 1508 C C . LEU A 1 192 ? -2.016 8.812 -1.181 1.00 97.88 192 LEU A C 1
ATOM 1510 O O . LEU A 1 192 ? -1.274 8.151 -0.455 1.00 97.88 192 LEU A O 1
ATOM 1514 N N . TYR A 1 193 ? -2.959 8.240 -1.936 1.00 96.12 193 TYR A N 1
ATOM 1515 C CA . TYR A 1 193 ? -3.191 6.793 -1.970 1.00 96.12 193 TYR A CA 1
ATOM 1516 C C . TYR A 1 193 ? -1.942 5.988 -2.376 1.00 96.12 193 TYR A C 1
ATOM 1518 O O . TYR A 1 193 ? -1.620 4.968 -1.763 1.00 96.12 193 TYR A O 1
ATOM 1526 N N . ALA A 1 194 ? -1.210 6.419 -3.407 1.00 96.25 194 ALA A N 1
ATOM 1527 C CA . ALA A 1 194 ? 0.034 5.762 -3.806 1.00 96.25 194 ALA A CA 1
ATOM 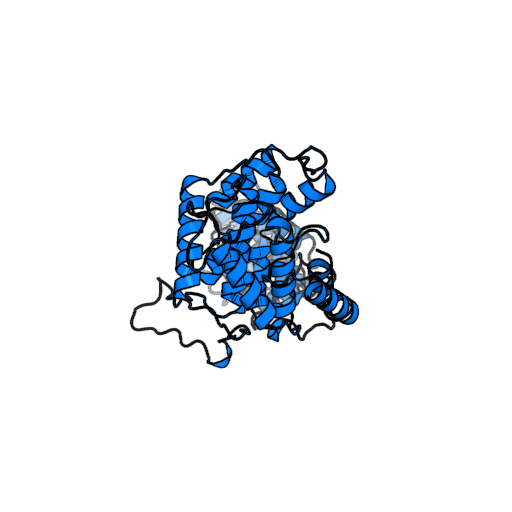1528 C C . ALA A 1 194 ? 1.143 5.915 -2.748 1.00 96.25 194 ALA A C 1
ATOM 1530 O O . ALA A 1 194 ? 1.947 4.998 -2.568 1.00 96.25 194 ALA A O 1
ATOM 1531 N N . PHE A 1 195 ? 1.181 7.044 -2.040 1.00 98.44 195 PHE A N 1
ATOM 1532 C CA . PHE A 1 195 ? 2.172 7.353 -1.016 1.00 98.44 195 PHE A CA 1
ATOM 1533 C C . PHE A 1 195 ? 1.978 6.502 0.240 1.00 98.44 195 PHE A C 1
ATOM 1535 O O . PHE A 1 195 ? 2.948 5.910 0.708 1.00 98.44 195 PHE A O 1
ATOM 1542 N N . GLU A 1 196 ? 0.740 6.338 0.726 1.00 97.38 196 GLU A N 1
ATOM 1543 C CA . GLU A 1 196 ? 0.427 5.407 1.828 1.00 97.38 196 GLU A CA 1
ATOM 1544 C C . GLU A 1 196 ? 0.878 3.985 1.501 1.00 97.38 196 GLU A C 1
ATOM 1546 O O . GLU A 1 196 ? 1.505 3.317 2.327 1.00 97.38 196 GLU A O 1
ATOM 1551 N N . ARG A 1 197 ? 0.633 3.546 0.264 1.00 95.94 197 ARG A N 1
ATOM 1552 C CA . ARG A 1 197 ? 1.043 2.225 -0.208 1.00 95.94 197 ARG A CA 1
ATOM 1553 C C . ARG A 1 197 ? 2.559 2.071 -0.218 1.00 95.94 197 ARG A C 1
ATOM 1555 O O . ARG A 1 197 ? 3.073 1.061 0.258 1.00 95.94 197 ARG A O 1
ATOM 1562 N N . TYR A 1 198 ? 3.269 3.061 -0.756 1.00 98.00 198 TYR A N 1
ATOM 1563 C CA . TYR A 1 198 ? 4.729 3.092 -0.752 1.00 98.00 198 TYR A CA 1
ATOM 1564 C C . TYR A 1 198 ? 5.279 3.023 0.676 1.00 98.00 198 TYR A C 1
ATOM 1566 O O . TYR A 1 198 ? 6.102 2.150 0.957 1.00 98.00 198 TYR A O 1
ATOM 1574 N N . MET A 1 199 ? 4.806 3.883 1.579 1.00 97.19 199 MET A N 1
ATOM 1575 C CA . MET A 1 199 ? 5.290 3.924 2.961 1.00 97.19 199 MET A CA 1
ATOM 1576 C C . MET A 1 199 ? 5.006 2.615 3.705 1.00 97.19 199 MET A C 1
ATOM 1578 O O . MET A 1 199 ? 5.896 2.098 4.379 1.00 97.19 199 MET A O 1
ATOM 1582 N N . SER A 1 200 ? 3.832 2.017 3.490 1.00 95.00 200 SER A N 1
ATOM 1583 C CA . SER A 1 200 ? 3.465 0.722 4.077 1.00 95.00 200 SER A CA 1
ATOM 1584 C C . SER A 1 200 ? 4.366 -0.413 3.590 1.00 95.00 200 SER A C 1
ATOM 1586 O O . SER A 1 200 ? 4.871 -1.209 4.385 1.00 95.00 200 SER A O 1
ATOM 1588 N N . PHE A 1 201 ? 4.615 -0.483 2.278 1.00 95.25 201 PHE A N 1
ATOM 1589 C CA . PHE A 1 201 ? 5.523 -1.475 1.709 1.00 95.25 201 PHE A CA 1
ATOM 1590 C C . PHE A 1 201 ? 6.960 -1.278 2.182 1.00 95.25 201 PHE A C 1
ATOM 1592 O O . PHE A 1 201 ? 7.633 -2.253 2.517 1.00 95.25 201 PHE A O 1
ATOM 1599 N N . ARG A 1 202 ? 7.425 -0.028 2.249 1.00 94.81 202 ARG A N 1
ATOM 1600 C CA . ARG A 1 202 ? 8.743 0.305 2.781 1.00 94.81 202 ARG A CA 1
ATOM 1601 C C . ARG A 1 202 ? 8.885 -0.183 4.215 1.00 94.81 202 ARG A C 1
ATOM 1603 O O . ARG A 1 202 ? 9.826 -0.915 4.507 1.00 94.81 202 ARG A O 1
ATOM 1610 N N . ALA A 1 203 ? 7.937 0.166 5.081 1.00 91.75 203 ALA A N 1
ATOM 1611 C CA . ALA A 1 203 ? 7.957 -0.247 6.475 1.00 91.75 203 ALA A CA 1
ATOM 1612 C C . ALA A 1 203 ? 7.980 -1.771 6.630 1.00 91.75 203 ALA A C 1
ATOM 1614 O O . ALA A 1 203 ? 8.760 -2.310 7.419 1.00 91.75 203 ALA A O 1
ATOM 1615 N N . HIS A 1 204 ? 7.185 -2.476 5.820 1.00 89.38 204 HIS A N 1
ATOM 1616 C CA . HIS A 1 204 ? 7.181 -3.934 5.780 1.00 89.38 204 HIS A CA 1
ATOM 1617 C C . HIS A 1 204 ? 8.535 -4.519 5.352 1.00 89.38 204 HIS A C 1
ATOM 1619 O O . HIS A 1 204 ? 9.060 -5.416 6.011 1.00 89.38 204 HIS A O 1
ATOM 1625 N N . CYS A 1 205 ? 9.120 -4.004 4.269 1.00 89.94 205 CYS A N 1
ATOM 1626 C CA . CYS A 1 205 ? 10.350 -4.546 3.691 1.00 89.94 205 CYS A CA 1
ATOM 1627 C C . CYS A 1 205 ? 11.613 -4.175 4.483 1.00 89.94 205 CYS A C 1
ATOM 1629 O O . CYS A 1 205 ? 12.584 -4.930 4.453 1.00 89.94 205 CYS A O 1
ATOM 1631 N N . GLU A 1 206 ? 11.618 -3.021 5.158 1.00 89.31 206 GLU A N 1
ATOM 1632 C CA . GLU A 1 206 ? 12.732 -2.526 5.986 1.00 89.31 206 GLU A CA 1
ATOM 1633 C C . GLU A 1 206 ? 12.602 -2.934 7.461 1.00 89.31 206 GLU A C 1
ATOM 1635 O O . GLU A 1 206 ? 13.540 -2.761 8.239 1.00 89.31 206 GLU A O 1
ATOM 1640 N N . GLY A 1 207 ? 11.453 -3.484 7.863 1.00 83.62 207 GLY A N 1
ATOM 1641 C CA . GLY A 1 207 ? 11.197 -3.906 9.238 1.00 83.62 207 GLY A CA 1
ATOM 1642 C C . GLY A 1 207 ? 11.029 -2.746 10.225 1.00 83.62 207 GLY A C 1
ATOM 1643 O O . GLY A 1 207 ? 11.241 -2.937 11.422 1.00 83.62 207 GLY A O 1
ATOM 1644 N N . THR A 1 208 ? 10.651 -1.554 9.756 1.00 80.19 208 THR A N 1
ATOM 1645 C CA . THR A 1 208 ? 10.432 -0.380 10.613 1.00 80.19 208 THR A CA 1
ATOM 1646 C C . THR A 1 208 ? 8.980 -0.313 11.105 1.00 80.19 208 THR A C 1
ATOM 1648 O O . THR A 1 208 ? 8.069 -0.585 10.322 1.00 80.19 208 THR A O 1
ATOM 1651 N N . PRO A 1 209 ? 8.721 0.058 12.375 1.00 68.06 209 PRO A N 1
ATOM 1652 C CA . PRO A 1 209 ? 7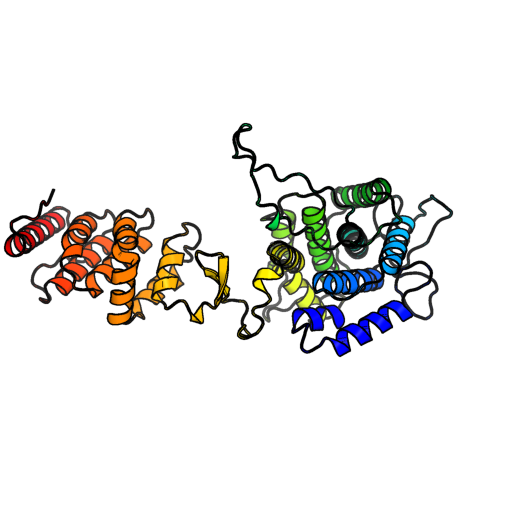.364 0.313 12.852 1.00 68.06 209 PRO A CA 1
ATOM 1653 C C . PRO A 1 209 ? 6.686 1.429 12.050 1.00 68.06 209 PRO A C 1
ATOM 1655 O O . PRO A 1 209 ? 7.301 2.450 11.758 1.00 68.06 209 PRO A O 1
ATOM 1658 N N . ASP A 1 210 ? 5.415 1.221 11.719 1.00 70.56 210 ASP A N 1
ATOM 1659 C CA . ASP A 1 210 ? 4.582 2.152 10.951 1.00 70.56 210 ASP A CA 1
ATOM 1660 C C . ASP A 1 210 ? 3.189 2.252 11.594 1.00 70.56 210 ASP A C 1
ATOM 1662 O O . ASP A 1 210 ? 2.147 2.031 10.971 1.00 70.56 210 ASP A O 1
ATOM 1666 N N . GLU A 1 211 ? 3.171 2.462 12.912 1.00 72.56 211 GLU A N 1
ATOM 1667 C CA . GLU A 1 211 ? 1.933 2.493 13.698 1.00 72.56 211 GLU A CA 1
ATOM 1668 C C . GLU A 1 211 ? 1.259 3.859 13.637 1.00 72.56 211 GLU A C 1
ATOM 1670 O O . GLU A 1 211 ? 0.101 3.915 13.235 1.00 72.56 211 GLU A O 1
ATOM 1675 N N . ASP A 1 212 ? 1.994 4.936 13.911 1.00 78.38 212 ASP A N 1
ATOM 1676 C CA . ASP A 1 212 ? 1.465 6.303 13.885 1.00 78.38 212 ASP A CA 1
ATOM 1677 C C . ASP A 1 212 ? 2.522 7.304 13.383 1.00 78.38 212 ASP A C 1
ATOM 1679 O O . ASP A 1 212 ? 3.190 7.981 14.169 1.00 78.38 212 ASP A O 1
ATOM 1683 N N . PRO A 1 213 ? 2.812 7.323 12.071 1.00 87.50 213 PRO A N 1
ATOM 1684 C CA . PRO A 1 213 ? 3.841 8.200 11.538 1.00 87.50 213 PRO A CA 1
ATOM 1685 C C . PRO A 1 213 ? 3.307 9.618 11.281 1.00 87.50 213 PRO A C 1
ATOM 1687 O O . PRO A 1 213 ? 2.212 9.794 10.752 1.00 87.50 213 PRO A O 1
ATOM 1690 N N . GLN A 1 214 ? 4.140 10.635 11.521 1.00 88.62 214 GLN A N 1
ATOM 1691 C CA . GLN A 1 214 ? 3.759 12.044 11.328 1.00 88.62 214 GLN A CA 1
ATOM 1692 C C . GLN A 1 214 ? 3.206 12.347 9.924 1.00 88.62 214 GLN A C 1
ATOM 1694 O O . GLN A 1 214 ? 2.207 13.046 9.797 1.00 88.62 214 GLN A O 1
ATOM 1699 N N . TRP A 1 215 ? 3.795 11.763 8.869 1.00 93.38 215 TRP A N 1
ATOM 1700 C CA . TRP A 1 215 ? 3.328 11.972 7.492 1.00 93.38 215 TRP A CA 1
ATOM 1701 C C . TRP A 1 215 ? 1.866 11.550 7.292 1.00 93.38 215 TRP A C 1
ATOM 1703 O O . TRP A 1 215 ? 1.182 12.121 6.445 1.00 93.38 215 TRP A O 1
ATOM 1713 N N . TYR A 1 216 ? 1.390 10.543 8.036 1.00 95.38 216 TYR A N 1
ATOM 1714 C CA . TYR A 1 216 ? 0.011 10.080 7.942 1.00 95.38 216 TYR A CA 1
ATOM 1715 C C . TYR A 1 216 ? -0.923 11.102 8.578 1.00 95.38 216 TYR A C 1
ATOM 1717 O O . TYR A 1 216 ? -1.893 11.500 7.939 1.00 95.38 216 TYR A O 1
ATOM 1725 N N . SER A 1 217 ? -0.589 11.572 9.781 1.00 93.81 217 SER A N 1
ATOM 1726 C CA . SER A 1 217 ? -1.353 12.595 10.499 1.00 93.81 217 SER A CA 1
ATOM 1727 C C . SER A 1 217 ? -1.455 13.895 9.701 1.00 93.81 217 SER A C 1
ATOM 1729 O O . SER A 1 217 ? -2.555 14.421 9.544 1.00 93.81 217 SER A O 1
ATOM 1731 N N . ASP A 1 218 ? -0.350 14.353 9.101 1.00 92.69 218 ASP A N 1
ATOM 1732 C CA . ASP A 1 218 ? -0.320 15.576 8.286 1.00 92.69 218 ASP A CA 1
ATOM 1733 C C . ASP A 1 218 ? -1.263 15.487 7.070 1.00 92.69 218 ASP A C 1
ATOM 1735 O O . ASP A 1 218 ? -1.999 16.425 6.752 1.00 92.69 218 ASP A O 1
ATOM 1739 N N . ILE A 1 219 ? -1.267 14.341 6.380 1.00 95.38 219 ILE A N 1
ATOM 1740 C CA . ILE A 1 219 ? -2.133 14.114 5.216 1.00 95.38 219 ILE A CA 1
ATOM 1741 C C . ILE A 1 219 ? -3.585 13.874 5.637 1.00 95.38 219 ILE A C 1
ATOM 1743 O O . ILE A 1 219 ? -4.497 14.376 4.981 1.00 95.38 219 ILE A O 1
ATOM 1747 N N . ALA A 1 220 ? -3.824 13.126 6.715 1.00 95.56 220 ALA A N 1
ATOM 1748 C CA . ALA A 1 220 ? -5.166 12.876 7.227 1.00 95.56 220 ALA A CA 1
ATOM 1749 C C . ALA A 1 220 ? -5.843 14.189 7.636 1.00 95.56 220 ALA A C 1
ATOM 1751 O O . ALA A 1 220 ? -6.988 14.431 7.258 1.00 95.56 220 ALA A O 1
ATOM 1752 N N . GLU A 1 221 ? -5.120 15.080 8.319 1.00 95.31 221 GLU A N 1
ATOM 1753 C CA . GLU A 1 221 ? -5.612 16.414 8.657 1.00 95.31 221 GLU A CA 1
ATOM 1754 C C . GLU A 1 221 ? -5.941 17.233 7.397 1.00 95.31 221 GLU A C 1
ATOM 1756 O O . GLU A 1 221 ? -6.995 17.868 7.328 1.00 95.31 221 GLU A O 1
ATOM 1761 N N . HIS A 1 222 ? -5.085 17.192 6.370 1.00 95.06 222 HIS A N 1
ATOM 1762 C CA . HIS A 1 222 ? -5.358 17.852 5.091 1.00 95.06 222 HIS A CA 1
ATOM 1763 C C . HIS A 1 222 ? -6.610 17.296 4.393 1.00 95.06 222 HIS A C 1
ATOM 1765 O O . HIS A 1 222 ? -7.444 18.074 3.923 1.00 95.06 222 HIS A O 1
ATOM 1771 N N . LEU A 1 223 ? -6.785 15.972 4.353 1.00 94.75 223 LEU A N 1
ATOM 1772 C CA . LEU A 1 223 ? -7.969 15.344 3.763 1.00 94.75 223 LEU A CA 1
ATOM 1773 C C . LEU A 1 223 ? -9.242 15.719 4.525 1.00 94.75 223 LEU A C 1
ATOM 1775 O O . LEU A 1 223 ? -10.217 16.116 3.896 1.00 94.75 223 LEU A O 1
ATOM 1779 N N . LEU A 1 224 ? -9.226 15.676 5.859 1.00 96.00 224 LEU A N 1
ATOM 1780 C CA . LEU A 1 224 ? -10.378 16.064 6.681 1.00 96.00 224 LEU A CA 1
ATOM 1781 C C . LEU A 1 224 ? -10.753 17.540 6.492 1.00 96.00 224 LEU A C 1
ATOM 1783 O O . LEU A 1 224 ? -11.933 17.871 6.423 1.00 96.00 224 LEU A O 1
ATOM 1787 N N . LYS A 1 225 ? -9.765 18.432 6.345 1.00 96.06 225 LYS A N 1
ATOM 1788 C CA . LYS A 1 225 ? -10.003 19.861 6.067 1.00 96.06 225 LYS A CA 1
ATOM 1789 C C . LYS A 1 225 ? -10.592 20.127 4.683 1.00 96.06 225 LYS A C 1
ATOM 1791 O O . LYS A 1 225 ? -11.246 21.148 4.495 1.00 96.06 225 LYS A O 1
ATOM 1796 N N . THR A 1 226 ? -10.318 19.258 3.715 1.00 95.38 226 THR A N 1
ATOM 1797 C CA . THR A 1 226 ? -10.717 19.433 2.308 1.00 95.38 226 THR A CA 1
ATOM 1798 C C . THR A 1 226 ? -11.924 18.583 1.910 1.00 95.38 226 THR A C 1
ATOM 1800 O O . THR A 1 226 ? -12.353 18.648 0.760 1.00 95.38 226 THR A O 1
ATOM 1803 N N . GLN A 1 227 ? -12.485 17.808 2.843 1.00 97.75 227 GLN A N 1
ATOM 1804 C CA . GLN A 1 227 ? -13.679 17.000 2.617 1.00 97.75 227 GLN A CA 1
ATOM 1805 C C . GLN A 1 227 ? -14.908 17.890 2.382 1.00 97.75 227 GLN A C 1
ATOM 1807 O O . GLN A 1 227 ? -15.177 18.824 3.143 1.00 97.75 227 GLN A O 1
ATOM 1812 N N . GLU A 1 228 ? -15.683 17.595 1.337 1.00 97.00 228 GLU A N 1
ATOM 1813 C CA . GLU A 1 228 ? -16.972 18.247 1.099 1.00 97.00 228 GLU A CA 1
ATOM 1814 C C . GLU A 1 228 ? -18.012 17.815 2.149 1.00 97.00 228 GLU A C 1
ATOM 1816 O O . GLU A 1 228 ? -17.895 16.774 2.795 1.00 97.00 228 GLU A O 1
ATOM 1821 N N . LYS A 1 229 ? -19.086 18.600 2.313 1.00 96.50 229 LYS A N 1
ATOM 1822 C CA . LYS A 1 229 ? -20.154 18.310 3.294 1.00 96.50 229 LYS A CA 1
ATOM 1823 C C . LYS A 1 229 ? -20.853 16.966 3.069 1.00 96.50 229 LYS A C 1
ATOM 1825 O O . LYS A 1 229 ? -21.412 16.415 4.010 1.00 96.50 229 LYS A O 1
ATOM 1830 N N . ASP A 1 230 ? -20.862 16.476 1.832 1.00 94.88 230 ASP A N 1
ATOM 1831 C CA . ASP A 1 230 ? -21.424 15.174 1.461 1.00 94.88 230 ASP A CA 1
ATOM 1832 C C . ASP A 1 230 ? -20.449 14.006 1.714 1.00 94.88 230 ASP A C 1
ATOM 1834 O O . ASP A 1 230 ? -20.771 12.855 1.426 1.00 94.88 230 ASP A O 1
ATOM 1838 N N . GLY A 1 231 ? -19.265 14.297 2.260 1.00 95.00 231 GLY A N 1
ATOM 1839 C CA . GLY A 1 231 ? -18.214 13.333 2.560 1.00 95.00 231 GLY A CA 1
ATOM 1840 C C . GLY A 1 231 ? -17.262 13.051 1.397 1.00 95.00 231 GLY A C 1
ATOM 1841 O O . GLY A 1 231 ? -16.358 12.230 1.558 1.00 95.00 231 GLY A O 1
ATOM 1842 N N . SER A 1 232 ? -17.451 13.694 0.242 1.00 96.62 232 SER A N 1
ATOM 1843 C CA . SER A 1 232 ? -16.657 13.448 -0.962 1.00 96.62 232 SER A CA 1
ATOM 1844 C C . SER A 1 232 ? -15.406 14.327 -1.069 1.00 96.62 232 SER A C 1
ATOM 1846 O O . SER A 1 232 ? -15.234 15.311 -0.351 1.00 96.62 232 SER A O 1
ATOM 1848 N N . TRP A 1 233 ? -14.535 13.964 -2.010 1.00 96.94 233 TRP A N 1
ATOM 1849 C CA . TRP A 1 233 ? -13.433 14.796 -2.492 1.00 96.94 233 TRP A CA 1
ATOM 1850 C C . TRP A 1 233 ? -13.496 14.913 -4.014 1.00 96.94 233 TRP A C 1
ATOM 1852 O O . TRP A 1 233 ? -13.952 13.989 -4.696 1.00 96.94 233 TRP A O 1
ATOM 1862 N N . ARG A 1 234 ? -13.014 16.035 -4.555 1.00 92.56 234 ARG A N 1
ATOM 1863 C CA . ARG A 1 234 ? -12.946 16.297 -5.998 1.00 92.56 234 ARG A CA 1
ATOM 1864 C C . ARG A 1 234 ? -11.560 16.787 -6.392 1.00 92.56 234 ARG A C 1
ATOM 1866 O O . ARG A 1 234 ? -11.076 17.779 -5.858 1.00 92.56 234 ARG A O 1
ATOM 1873 N N . GLY A 1 235 ? -10.974 16.132 -7.382 1.00 89.75 235 GLY A N 1
ATOM 1874 C CA . GLY A 1 235 ? -9.712 16.498 -8.005 1.00 89.75 235 GLY A CA 1
ATOM 1875 C C . GLY A 1 235 ? -9.661 16.029 -9.460 1.00 89.75 235 GLY A C 1
ATOM 1876 O O . GLY A 1 235 ? -10.683 15.926 -10.143 1.00 89.75 235 GLY A O 1
ATOM 1877 N N . ASP A 1 236 ? -8.451 15.760 -9.948 1.00 88.38 236 ASP A N 1
ATOM 1878 C CA . ASP A 1 236 ? -8.198 15.455 -11.360 1.00 88.38 236 ASP A CA 1
ATOM 1879 C C . ASP A 1 236 ? -8.710 14.075 -11.821 1.00 88.38 236 ASP A C 1
ATOM 1881 O O . ASP A 1 236 ? -8.784 13.830 -13.026 1.00 88.38 236 ASP A O 1
ATOM 1885 N N . CYS A 1 237 ? -9.045 13.152 -10.907 1.00 80.81 237 CYS A N 1
ATOM 1886 C CA . CYS A 1 237 ? -9.536 11.812 -11.265 1.00 80.81 237 CYS A CA 1
ATOM 1887 C C . CYS A 1 237 ? -11.072 11.703 -11.280 1.00 80.81 237 CYS A C 1
ATOM 1889 O O . CYS A 1 237 ? -11.605 10.657 -11.666 1.00 80.81 237 CYS A O 1
ATOM 1891 N N . GLY A 1 238 ? -11.776 12.765 -10.887 1.00 88.88 238 GLY A N 1
ATOM 1892 C CA . GLY A 1 238 ? -13.228 12.807 -10.759 1.00 88.88 238 GLY A CA 1
ATOM 1893 C C . GLY A 1 238 ? -13.710 12.331 -9.386 1.00 88.88 238 GLY A C 1
ATOM 1894 O O . GLY A 1 238 ? -13.120 11.444 -8.773 1.00 88.88 238 GLY A O 1
ATOM 1895 N N . GLN A 1 239 ? -14.841 12.890 -8.934 1.00 94.62 239 GLN A N 1
ATOM 1896 C CA . GLN A 1 239 ? -15.341 12.773 -7.553 1.00 94.62 239 GLN A CA 1
ATOM 1897 C C . GLN A 1 239 ? -15.324 11.340 -7.001 1.00 94.62 239 GLN A C 1
ATOM 1899 O O . GLN A 1 239 ? -14.875 11.112 -5.882 1.00 94.62 239 GLN A O 1
ATOM 1904 N N . VAL A 1 240 ? -15.800 10.363 -7.779 1.00 94.69 240 VAL A N 1
ATOM 1905 C CA . VAL A 1 240 ? -15.868 8.958 -7.341 1.00 94.69 240 VAL A CA 1
ATOM 1906 C C . VAL A 1 240 ? -14.471 8.394 -7.076 1.00 94.69 240 VAL A C 1
ATOM 1908 O O . VAL A 1 240 ? -14.238 7.788 -6.032 1.00 94.69 240 VAL A O 1
ATOM 1911 N N . CYS A 1 241 ? -13.536 8.606 -8.002 1.00 89.06 241 CYS A N 1
ATOM 1912 C CA . CYS A 1 241 ? -12.170 8.105 -7.887 1.00 89.06 241 CYS A CA 1
ATOM 1913 C C . CYS A 1 241 ? -11.406 8.821 -6.773 1.00 89.06 241 CYS A C 1
ATOM 1915 O O . CYS A 1 241 ? -10.759 8.164 -5.962 1.00 89.06 241 CYS A O 1
ATOM 1917 N N . ASP A 1 242 ? -11.509 10.148 -6.710 1.00 92.75 242 ASP A N 1
ATOM 1918 C CA . ASP A 1 242 ? -10.826 10.955 -5.699 1.00 92.75 242 ASP A CA 1
ATOM 1919 C C . ASP A 1 242 ? -11.325 10.625 -4.291 1.00 92.75 242 ASP A C 1
ATOM 1921 O O . ASP A 1 242 ? -10.521 10.398 -3.387 1.00 92.75 242 ASP A O 1
ATOM 1925 N N . THR A 1 243 ? -12.641 10.472 -4.121 1.00 97.19 243 THR A N 1
ATOM 1926 C CA . THR A 1 243 ? -13.230 10.010 -2.857 1.00 97.19 243 THR A CA 1
ATOM 1927 C C . THR A 1 243 ? -12.725 8.617 -2.492 1.00 97.19 243 THR A C 1
ATOM 1929 O O . THR A 1 243 ? -12.304 8.395 -1.359 1.00 97.19 243 THR A O 1
ATOM 1932 N N . ALA A 1 244 ? -12.705 7.677 -3.444 1.00 93.81 244 ALA A N 1
ATOM 1933 C CA . ALA A 1 244 ? -12.205 6.330 -3.191 1.00 93.81 244 ALA A CA 1
ATOM 1934 C C . ALA A 1 244 ? -10.724 6.330 -2.773 1.00 93.81 244 ALA A C 1
ATOM 1936 O O . ALA A 1 244 ? -10.362 5.638 -1.823 1.00 93.81 244 ALA A O 1
ATOM 1937 N N . PHE A 1 245 ? -9.869 7.117 -3.432 1.00 94.75 245 PHE A N 1
ATOM 1938 C CA . PHE A 1 245 ? -8.456 7.228 -3.068 1.00 94.75 245 PHE A CA 1
ATOM 1939 C C . PHE A 1 245 ? -8.252 7.859 -1.687 1.00 94.75 245 PHE A C 1
ATOM 1941 O O . PHE A 1 245 ? -7.474 7.319 -0.898 1.00 94.75 245 PHE A O 1
ATOM 1948 N N . SER A 1 246 ? -8.984 8.928 -1.357 1.00 97.12 246 SER A N 1
ATOM 1949 C CA . SER A 1 246 ? -8.954 9.542 -0.021 1.00 97.12 246 SER A CA 1
ATOM 1950 C C . SER A 1 246 ? -9.382 8.562 1.069 1.00 97.12 246 SER A C 1
ATOM 1952 O O . SER A 1 246 ? -8.711 8.436 2.090 1.00 97.12 246 SER A O 1
ATOM 1954 N N . VAL A 1 247 ? -10.459 7.805 0.842 1.00 96.38 247 VAL A N 1
ATOM 1955 C CA . VAL A 1 247 ? -10.932 6.795 1.800 1.00 96.38 247 VAL A CA 1
ATOM 1956 C C . VAL A 1 247 ? -9.916 5.660 1.955 1.00 96.38 247 VAL A C 1
ATOM 1958 O O . VAL A 1 247 ? -9.611 5.262 3.076 1.00 96.38 247 VAL A O 1
ATOM 1961 N N . LEU A 1 248 ? -9.337 5.156 0.860 1.00 92.62 248 LEU A N 1
ATOM 1962 C CA . LEU A 1 248 ? -8.304 4.112 0.917 1.00 92.62 248 LEU A CA 1
ATOM 1963 C C . LEU A 1 248 ? -7.045 4.567 1.667 1.00 92.62 248 LEU A C 1
ATOM 1965 O O . LEU A 1 248 ? -6.429 3.753 2.362 1.00 92.62 248 LEU A O 1
ATOM 1969 N N . PHE A 1 249 ? -6.684 5.848 1.545 1.00 96.62 249 PHE A N 1
ATOM 1970 C CA . PHE A 1 249 ? -5.622 6.467 2.333 1.00 96.62 249 PHE A CA 1
ATOM 1971 C C . PHE A 1 249 ? -5.972 6.491 3.828 1.00 96.62 249 PHE A C 1
ATOM 1973 O O . PHE A 1 249 ? -5.215 5.958 4.637 1.00 96.62 249 PHE A O 1
ATOM 1980 N N . LEU A 1 250 ? -7.133 7.052 4.193 1.00 94.81 250 LEU A N 1
ATOM 1981 C CA . LEU A 1 250 ? -7.576 7.191 5.590 1.00 94.81 250 LEU A CA 1
ATOM 1982 C C . LEU A 1 250 ? -7.770 5.834 6.286 1.00 94.81 250 LEU A C 1
ATOM 1984 O O . LEU A 1 250 ? -7.576 5.706 7.488 1.00 94.81 250 LEU A O 1
ATOM 1988 N N . LEU A 1 251 ? -8.114 4.787 5.534 1.00 92.94 251 LEU A N 1
ATOM 1989 C CA . LEU A 1 251 ? -8.201 3.420 6.054 1.00 92.94 251 LEU A CA 1
ATOM 1990 C C . LEU A 1 251 ? -6.837 2.748 6.259 1.00 92.94 251 LEU A C 1
ATOM 1992 O O . LEU A 1 251 ? -6.795 1.632 6.785 1.00 92.94 251 LEU A O 1
ATOM 1996 N N . ARG A 1 252 ? -5.746 3.367 5.790 1.00 90.31 252 ARG A N 1
ATOM 1997 C CA . ARG A 1 252 ? -4.416 2.751 5.680 1.00 90.31 252 ARG A CA 1
ATOM 1998 C C . ARG A 1 252 ? -4.483 1.379 5.011 1.00 90.31 252 ARG A C 1
ATOM 2000 O O . ARG A 1 252 ? -4.057 0.356 5.558 1.00 90.31 252 ARG A O 1
ATOM 2007 N N . SER A 1 253 ? -5.138 1.351 3.847 1.00 88.44 253 SER A N 1
ATOM 2008 C CA . SER A 1 253 ? -5.574 0.111 3.200 1.00 88.44 253 SER A CA 1
ATOM 2009 C C . SER A 1 253 ? -4.434 -0.885 2.956 1.00 88.44 253 SER A C 1
ATOM 2011 O O . SER A 1 253 ? -4.623 -2.089 3.162 1.00 88.44 253 SER A O 1
ATOM 2013 N N . MET A 1 254 ? -3.241 -0.409 2.580 1.00 92.06 254 MET A N 1
ATOM 2014 C CA . MET A 1 254 ? -2.092 -1.279 2.343 1.00 92.06 254 MET A CA 1
ATOM 2015 C C . MET A 1 254 ? -1.482 -1.771 3.655 1.00 92.06 254 MET A C 1
ATOM 2017 O O . MET A 1 254 ? -1.221 -2.969 3.795 1.00 92.06 254 MET A O 1
ATOM 2021 N N . GLN A 1 255 ? -1.303 -0.888 4.641 1.00 90.75 255 GLN A N 1
ATOM 2022 C CA . GLN A 1 255 ? -0.795 -1.283 5.958 1.00 90.75 255 GLN A CA 1
ATOM 2023 C C . GLN A 1 255 ? -1.669 -2.372 6.592 1.00 90.75 255 GLN A C 1
ATOM 2025 O O . GLN A 1 255 ? -1.156 -3.386 7.076 1.00 90.75 255 GLN A O 1
ATOM 2030 N N . LYS A 1 256 ? -2.994 -2.199 6.534 1.00 87.25 256 LYS A N 1
ATOM 2031 C CA . LYS A 1 256 ? -3.954 -3.176 7.052 1.00 87.25 256 LYS A CA 1
ATOM 2032 C C . LYS A 1 256 ? -3.810 -4.528 6.354 1.00 87.25 256 LYS A C 1
ATOM 2034 O O . LYS A 1 256 ? -3.754 -5.554 7.029 1.00 87.25 256 LYS A O 1
ATOM 2039 N N . LYS A 1 257 ? -3.690 -4.537 5.022 1.00 84.50 257 LYS A N 1
ATOM 2040 C CA . LYS A 1 257 ? -3.514 -5.771 4.239 1.00 84.50 257 LYS A CA 1
ATOM 2041 C C . LYS A 1 257 ? -2.211 -6.496 4.599 1.00 84.50 257 LYS A C 1
ATOM 2043 O O . LYS A 1 257 ? -2.248 -7.688 4.874 1.00 84.50 257 LYS A O 1
ATOM 2048 N N . LEU A 1 258 ? -1.093 -5.775 4.715 1.00 84.31 258 LEU A N 1
ATOM 2049 C CA . LEU A 1 258 ? 0.198 -6.349 5.128 1.00 84.31 258 LEU A CA 1
ATOM 2050 C C . LEU A 1 258 ? 0.165 -6.926 6.550 1.00 84.31 258 LEU A C 1
ATOM 2052 O O . LEU A 1 258 ? 0.813 -7.936 6.817 1.00 84.31 258 LEU A O 1
ATOM 2056 N N . LYS A 1 259 ? -0.590 -6.313 7.470 1.00 78.88 259 LYS A N 1
ATOM 2057 C CA . LYS A 1 259 ? -0.794 -6.853 8.824 1.00 78.88 259 LYS A CA 1
ATOM 2058 C C . LYS A 1 259 ? -1.622 -8.138 8.822 1.00 78.88 259 LYS A C 1
ATOM 2060 O O . LYS A 1 259 ? -1.262 -9.071 9.531 1.00 78.88 259 LYS A O 1
ATOM 2065 N N . MET A 1 260 ? -2.695 -8.203 8.033 1.00 67.62 260 MET A N 1
ATOM 2066 C CA . MET A 1 260 ? -3.510 -9.421 7.904 1.00 67.62 260 MET A CA 1
ATOM 2067 C C . MET A 1 260 ? -2.699 -10.578 7.314 1.00 67.62 260 MET A C 1
ATOM 2069 O O . MET A 1 260 ? -2.743 -11.694 7.819 1.00 67.62 260 MET A O 1
ATOM 2073 N N . ASP A 1 261 ? -1.879 -10.277 6.316 1.00 60.53 261 ASP A N 1
ATOM 2074 C CA . ASP A 1 261 ? -0.969 -11.220 5.675 1.00 60.53 261 ASP A CA 1
ATOM 2075 C C . ASP A 1 261 ? 0.105 -11.795 6.617 1.00 60.53 261 ASP A C 1
ATOM 2077 O O . ASP A 1 261 ? 0.543 -12.930 6.435 1.00 60.53 261 ASP A O 1
ATOM 2081 N N . LEU A 1 262 ? 0.542 -11.031 7.626 1.00 50.94 262 LEU A N 1
ATOM 2082 C CA . LEU A 1 262 ? 1.484 -11.495 8.655 1.00 50.94 262 LEU A CA 1
ATOM 2083 C C . LEU A 1 262 ? 0.850 -12.476 9.653 1.00 50.94 262 LEU A C 1
ATOM 2085 O O . LEU A 1 262 ? 1.580 -13.214 10.312 1.00 50.94 262 LEU A O 1
ATOM 2089 N N . LEU A 1 263 ? -0.480 -12.484 9.773 1.00 42.66 263 LEU A N 1
ATOM 2090 C CA . LEU A 1 263 ? -1.216 -13.366 10.684 1.00 42.66 263 LEU A CA 1
ATOM 2091 C C . LEU A 1 263 ? -1.487 -14.762 10.075 1.00 42.66 263 LEU A C 1
ATOM 2093 O O . LEU A 1 263 ? -1.804 -15.686 10.820 1.00 42.66 263 LEU A O 1
ATOM 2097 N N . GLY A 1 264 ? -1.272 -14.943 8.762 1.00 36.34 264 GLY A N 1
ATOM 2098 C CA . GLY A 1 264 ? -1.249 -16.238 8.065 1.00 36.34 264 GLY A CA 1
ATOM 2099 C C . GLY A 1 264 ? -2.615 -16.843 7.688 1.00 36.34 264 GLY A C 1
ATOM 2100 O O . GLY A 1 264 ? -3.640 -16.591 8.317 1.00 36.34 264 GLY A O 1
ATOM 2101 N N . ASP A 1 265 ? -2.608 -17.714 6.667 1.00 36.88 265 ASP A N 1
ATOM 2102 C CA . ASP A 1 265 ? -3.782 -18.442 6.133 1.00 36.88 265 ASP A CA 1
ATOM 2103 C C . ASP A 1 265 ? -4.410 -19.441 7.134 1.00 36.88 265 ASP A C 1
ATOM 2105 O O . ASP A 1 265 ? -5.541 -19.888 6.941 1.00 36.88 265 ASP A O 1
ATOM 2109 N N . GLY A 1 266 ? -3.725 -19.765 8.240 1.00 36.41 266 GLY A N 1
ATOM 2110 C CA . GLY A 1 266 ? -4.262 -20.609 9.319 1.00 36.41 266 GLY A CA 1
ATOM 2111 C C . GLY A 1 266 ? -5.469 -19.993 10.042 1.00 36.41 266 GLY A C 1
ATOM 2112 O O . GLY A 1 266 ? -6.270 -20.719 10.630 1.00 36.41 266 GLY A O 1
ATOM 2113 N N . LEU A 1 267 ? -5.649 -18.670 9.935 1.00 32.09 267 LEU A N 1
ATOM 2114 C CA . LEU A 1 267 ? -6.873 -17.970 10.335 1.00 32.09 267 LEU A CA 1
ATOM 2115 C C . LEU A 1 267 ? -7.972 -17.997 9.246 1.00 32.09 267 LEU A C 1
ATOM 2117 O O . LEU A 1 267 ? -9.131 -17.721 9.557 1.00 32.09 267 LEU A O 1
ATOM 2121 N N . LEU A 1 268 ? -7.640 -18.316 7.986 1.00 36.78 268 LEU A N 1
ATOM 2122 C CA . LEU A 1 268 ? -8.493 -18.115 6.800 1.00 36.78 268 LEU A CA 1
ATOM 2123 C C . LEU A 1 268 ? -9.059 -19.401 6.171 1.00 36.78 268 LEU A C 1
ATOM 2125 O O . LEU A 1 268 ? -10.032 -19.320 5.425 1.00 36.78 268 LEU A O 1
ATOM 2129 N N . THR A 1 269 ? -8.610 -20.601 6.558 1.00 33.25 269 THR A N 1
ATOM 2130 C CA . THR A 1 269 ? -9.320 -21.869 6.246 1.00 33.25 269 THR A CA 1
ATOM 2131 C C . THR A 1 269 ? -10.676 -22.028 6.965 1.00 33.25 269 THR A C 1
ATOM 2133 O O . THR A 1 269 ? -11.297 -23.088 6.926 1.00 33.25 269 THR A O 1
ATOM 2136 N N . GLY A 1 270 ? -11.175 -20.965 7.601 1.00 36.16 270 GLY A N 1
ATOM 2137 C CA . GLY A 1 270 ? -12.514 -20.849 8.174 1.00 36.16 270 GLY A CA 1
ATOM 2138 C C . GLY A 1 270 ? -13.552 -20.206 7.248 1.00 36.16 270 GLY A C 1
ATOM 2139 O O . GLY A 1 270 ? -14.554 -19.704 7.752 1.00 36.16 270 GLY A O 1
ATOM 2140 N N . ALA A 1 271 ? -13.363 -20.214 5.921 1.00 32.34 271 ALA A N 1
ATOM 2141 C CA . ALA A 1 271 ? -14.295 -19.665 4.919 1.00 32.34 271 ALA A CA 1
ATOM 2142 C C . ALA A 1 271 ? -15.665 -20.395 4.818 1.00 32.34 271 ALA A C 1
ATOM 2144 O O . ALA A 1 271 ? -16.328 -20.400 3.784 1.00 32.34 271 ALA A O 1
ATOM 2145 N N . ARG A 1 272 ? -16.145 -20.986 5.917 1.00 36.75 272 ARG A N 1
ATOM 2146 C CA . ARG A 1 272 ? -17.568 -21.222 6.177 1.00 36.75 272 ARG A CA 1
ATOM 2147 C C . ARG A 1 272 ? -17.954 -20.436 7.426 1.00 36.75 272 ARG A C 1
ATOM 2149 O O . ARG A 1 272 ? -17.760 -20.911 8.541 1.00 36.75 272 ARG A O 1
ATOM 2156 N N . GLY A 1 273 ? -18.529 -19.250 7.219 1.00 38.34 273 GLY A N 1
ATOM 2157 C CA . GLY A 1 273 ? -19.209 -18.493 8.277 1.00 38.34 273 GLY A CA 1
ATOM 2158 C C . GLY A 1 273 ? -18.717 -17.069 8.543 1.00 38.34 273 GLY A C 1
ATOM 2159 O O . GLY A 1 273 ? -19.073 -16.526 9.583 1.00 38.34 273 GLY A O 1
ATOM 2160 N N . LEU A 1 274 ? -17.932 -16.450 7.655 1.00 36.25 274 LEU A N 1
ATOM 2161 C CA . LEU A 1 274 ? -17.555 -15.037 7.799 1.00 36.25 274 LEU A CA 1
ATOM 2162 C C . LEU A 1 274 ? -18.730 -14.110 7.397 1.00 36.25 274 LEU A C 1
ATOM 2164 O O . LEU A 1 274 ? -19.195 -14.188 6.257 1.00 36.25 274 LEU A O 1
ATOM 2168 N N . PRO A 1 275 ? -19.236 -13.240 8.294 1.00 37.78 275 PRO A N 1
ATOM 2169 C CA . PRO A 1 275 ? -20.284 -12.271 7.991 1.00 37.78 275 PRO A CA 1
ATOM 2170 C C . PRO A 1 275 ? -19.738 -11.083 7.198 1.00 37.78 275 PRO A C 1
ATOM 2172 O O . PRO A 1 275 ? -18.567 -10.726 7.293 1.00 37.78 275 PRO A O 1
ATOM 2175 N N . LYS A 1 276 ? -20.635 -10.432 6.455 1.00 40.06 276 LYS A N 1
ATOM 2176 C CA . LYS A 1 276 ? -20.342 -9.366 5.483 1.00 40.06 276 LYS A CA 1
ATOM 2177 C C . LYS A 1 276 ? -19.828 -8.042 6.086 1.00 40.06 276 LYS A C 1
ATOM 2179 O O . LYS A 1 276 ? -19.476 -7.159 5.312 1.00 40.06 276 LYS A O 1
ATOM 2184 N N . ASP A 1 277 ? -19.742 -7.918 7.415 1.00 39.00 277 ASP A N 1
ATOM 2185 C CA . ASP A 1 277 ? -19.329 -6.695 8.118 1.00 39.00 277 ASP A CA 1
ATOM 2186 C C . ASP A 1 277 ? -18.011 -6.870 8.887 1.00 39.00 277 ASP A C 1
ATOM 2188 O O . ASP A 1 277 ? -17.957 -7.403 9.998 1.00 39.00 277 ASP A O 1
ATOM 2192 N N . PHE A 1 278 ? -16.937 -6.331 8.309 1.00 37.72 278 PHE A N 1
ATOM 2193 C CA . PHE A 1 278 ? -15.571 -6.376 8.844 1.00 37.72 278 PHE A CA 1
ATOM 2194 C C . PHE A 1 278 ? -15.341 -5.512 10.100 1.00 37.72 278 PHE A C 1
ATOM 2196 O O . PHE A 1 278 ? -14.282 -5.611 10.715 1.00 37.72 278 PHE A O 1
ATOM 2203 N N . GLY A 1 279 ? -16.308 -4.686 10.518 1.00 38.38 279 GLY A N 1
ATOM 2204 C CA . GLY A 1 279 ? -16.216 -3.856 11.732 1.00 38.38 279 GLY A CA 1
ATOM 2205 C C . GLY A 1 279 ? -16.404 -4.620 13.052 1.00 38.38 279 GLY A C 1
ATOM 2206 O O . GLY A 1 279 ? -16.418 -4.016 14.120 1.00 38.38 279 GLY A O 1
ATOM 2207 N N . LYS A 1 280 ? -16.604 -5.943 12.993 1.00 41.12 280 LYS A N 1
ATOM 2208 C CA . LYS A 1 280 ? -17.074 -6.766 14.119 1.00 41.12 280 LYS A CA 1
ATOM 2209 C C . LYS A 1 280 ? -16.192 -7.987 14.424 1.00 41.12 280 LYS A C 1
ATOM 2211 O O . LYS A 1 280 ? -16.645 -8.863 15.146 1.00 41.12 280 LYS A O 1
ATOM 2216 N N . ALA A 1 281 ? -14.975 -8.098 13.897 1.00 39.94 281 ALA A N 1
ATOM 2217 C CA . ALA A 1 281 ? -14.106 -9.259 14.142 1.00 39.94 281 ALA A CA 1
ATOM 2218 C C . ALA A 1 281 ? -13.133 -9.021 15.315 1.00 39.94 281 ALA A C 1
ATOM 2220 O O . ALA A 1 281 ? -12.471 -7.986 15.351 1.00 39.94 281 ALA A O 1
ATOM 2221 N N . THR A 1 282 ? -13.021 -9.979 16.244 1.00 43.66 282 THR A N 1
ATOM 2222 C CA . THR A 1 282 ? -11.994 -10.006 17.309 1.00 43.66 282 THR A CA 1
ATOM 2223 C C . THR A 1 282 ? -11.358 -11.400 17.411 1.00 43.66 282 THR A C 1
ATOM 2225 O O . THR A 1 282 ? -11.772 -12.335 16.720 1.00 43.66 282 THR A O 1
ATOM 2228 N N . LEU A 1 283 ? -10.306 -11.536 18.220 1.00 42.03 283 LEU A N 1
ATOM 2229 C CA . LEU A 1 283 ? -9.605 -12.800 18.463 1.00 42.03 283 LEU A CA 1
ATOM 2230 C C . LEU A 1 283 ? -9.999 -13.345 19.841 1.00 42.03 283 LEU A C 1
ATOM 2232 O O . LEU A 1 283 ? -10.058 -12.576 20.798 1.00 42.03 283 LEU A O 1
ATOM 2236 N N . ASP A 1 284 ? -10.262 -14.648 19.957 1.00 41.41 284 ASP A N 1
ATOM 2237 C CA . ASP A 1 284 ? -10.429 -15.287 21.268 1.00 41.41 284 ASP A CA 1
ATOM 2238 C C . ASP A 1 284 ? -9.074 -15.526 21.968 1.00 41.41 284 ASP A C 1
ATOM 2240 O O . ASP A 1 284 ? -8.005 -15.299 21.398 1.00 41.41 284 ASP A O 1
ATOM 2244 N N . ALA A 1 285 ? -9.108 -16.015 23.214 1.00 33.62 285 ALA A N 1
ATOM 2245 C CA . ALA A 1 285 ? -7.914 -16.297 24.022 1.00 33.62 285 ALA A CA 1
ATOM 2246 C C . ALA A 1 285 ? -6.942 -17.320 23.391 1.00 33.62 285 ALA A C 1
ATOM 2248 O O . ALA A 1 285 ? -5.808 -17.443 23.848 1.00 33.62 285 ALA A O 1
ATOM 2249 N N . ASN A 1 286 ? -7.368 -18.029 22.339 1.00 39.53 286 ASN A N 1
ATOM 2250 C CA . ASN A 1 286 ? -6.569 -18.995 21.587 1.00 39.53 286 ASN A CA 1
ATOM 2251 C C . ASN A 1 286 ? -6.192 -18.480 20.184 1.00 39.53 286 ASN A C 1
ATOM 2253 O O . ASN A 1 286 ? -5.697 -19.248 19.360 1.00 39.53 286 ASN A O 1
ATOM 2257 N N . GLY A 1 287 ? -6.424 -17.195 19.892 1.00 40.06 287 GLY A N 1
ATOM 2258 C CA . GLY A 1 287 ? -6.053 -16.562 18.626 1.00 40.06 287 GLY A CA 1
ATOM 2259 C C . GLY A 1 287 ? -6.980 -16.885 17.452 1.00 40.06 287 GLY A C 1
ATOM 2260 O O . GLY A 1 287 ? -6.610 -16.644 16.302 1.00 40.06 287 GLY A O 1
ATOM 2261 N N . LYS A 1 288 ? -8.184 -17.419 17.698 1.00 42.09 288 LYS A N 1
ATOM 2262 C CA . LYS A 1 288 ? -9.164 -17.698 16.641 1.00 42.09 288 LYS A CA 1
ATOM 2263 C C . LYS A 1 288 ? -9.981 -16.450 16.320 1.00 42.09 288 LYS A C 1
ATOM 2265 O O . LYS A 1 288 ? -10.505 -15.809 17.227 1.00 42.09 288 LYS A O 1
ATOM 2270 N N . VAL A 1 289 ? -10.166 -16.154 15.028 1.00 41.16 289 VAL A N 1
ATOM 2271 C CA . VAL A 1 289 ? -11.102 -15.107 14.585 1.00 41.16 289 VAL A CA 1
ATOM 2272 C C . VAL A 1 289 ? -12.516 -15.521 14.951 1.00 41.16 289 VAL A C 1
ATOM 2274 O O . VAL A 1 289 ? -13.053 -16.516 14.455 1.00 41.16 289 VAL A O 1
ATOM 2277 N N . VAL A 1 290 ? -13.122 -14.730 15.817 1.00 44.66 290 VAL A N 1
ATOM 2278 C CA . VAL A 1 290 ? -14.512 -14.851 16.222 1.00 44.66 290 VAL A CA 1
ATOM 2279 C C . VAL A 1 290 ? -15.226 -13.554 15.864 1.00 44.66 290 VAL A C 1
ATOM 2281 O O . VAL A 1 290 ? -14.704 -12.447 15.985 1.00 44.66 290 VAL A O 1
ATOM 2284 N N . THR A 1 291 ? -16.438 -13.684 15.347 1.00 39.50 291 THR A N 1
ATOM 2285 C CA . THR A 1 291 ? -17.316 -12.545 15.096 1.00 39.50 291 THR A CA 1
ATOM 2286 C C . THR A 1 291 ? -17.869 -12.046 16.428 1.00 39.50 291 THR A C 1
ATOM 2288 O O . THR A 1 291 ? -18.245 -12.852 17.276 1.00 39.50 291 THR A O 1
ATOM 2291 N N . ARG A 1 292 ? -17.983 -10.724 16.617 1.00 44.00 292 ARG A N 1
ATOM 2292 C CA . ARG A 1 292 ? -18.630 -10.086 17.784 1.00 44.00 292 ARG A CA 1
ATOM 2293 C C . ARG A 1 292 ? -20.070 -10.558 17.994 1.00 44.00 292 ARG A C 1
ATOM 2295 O O . ARG A 1 292 ? -20.597 -10.364 19.078 1.00 44.00 292 ARG A O 1
ATOM 2302 N N . GLU A 1 293 ? -20.695 -11.219 17.018 1.00 41.62 293 GLU A N 1
ATOM 2303 C CA . GLU A 1 293 ? -21.967 -11.932 17.215 1.00 41.62 293 GLU A CA 1
ATOM 2304 C C . GLU A 1 293 ? -21.868 -13.095 18.216 1.00 41.62 293 GLU A C 1
ATOM 2306 O O . GLU A 1 293 ? -22.885 -13.507 18.762 1.00 41.62 293 GLU A O 1
ATOM 2311 N N . LYS A 1 294 ? -20.659 -13.594 18.514 1.00 37.06 294 LYS A N 1
ATOM 2312 C CA . LYS A 1 294 ? -20.404 -14.554 19.600 1.00 37.06 294 LYS A CA 1
ATOM 2313 C C . LYS A 1 294 ? -19.965 -13.918 20.915 1.00 37.06 294 LYS A C 1
ATOM 2315 O O . LYS A 1 294 ? -19.794 -14.641 21.889 1.00 37.06 294 LYS A O 1
ATOM 2320 N N . PHE A 1 295 ? -19.815 -12.599 20.954 1.00 42.50 295 PHE A N 1
ATOM 2321 C CA . PHE A 1 295 ? -19.735 -11.880 22.211 1.00 42.50 295 PHE A CA 1
ATOM 2322 C C . PHE A 1 295 ? -21.151 -11.412 22.516 1.00 42.50 295 PHE A C 1
ATOM 2324 O O . PHE A 1 295 ? -21.667 -10.463 21.899 1.00 42.50 295 PHE A O 1
ATOM 2331 N N . GLY A 1 296 ? -21.782 -12.068 23.490 1.00 52.19 296 GLY A N 1
ATOM 2332 C CA . GLY A 1 296 ? -22.888 -11.431 24.176 1.00 52.19 296 GLY A CA 1
ATOM 2333 C C . GLY A 1 296 ? -22.434 -10.035 24.624 1.00 52.19 296 GLY A C 1
ATOM 2334 O O . GLY A 1 296 ? -21.232 -9.759 24.732 1.00 52.19 296 GLY A O 1
ATOM 2335 N N . PRO A 1 297 ? -23.360 -9.101 24.868 1.00 51.53 297 PRO A N 1
ATOM 2336 C CA . PRO A 1 297 ? -22.997 -7.791 25.421 1.00 51.53 297 PRO A CA 1
ATOM 2337 C C . PRO A 1 297 ? -22.105 -7.909 26.684 1.00 51.53 297 PRO A C 1
ATOM 2339 O O . PRO A 1 297 ? -21.308 -7.027 26.981 1.00 51.53 297 PRO A O 1
ATOM 2342 N N . ALA A 1 298 ? -22.140 -9.076 27.326 1.00 53.50 298 ALA A N 1
ATOM 2343 C CA . ALA A 1 298 ? -21.354 -9.495 28.462 1.00 53.50 298 ALA A CA 1
ATOM 2344 C C . ALA A 1 298 ? -19.848 -9.687 28.170 1.00 53.50 298 ALA A C 1
ATOM 2346 O O . ALA A 1 298 ? -19.000 -9.126 28.863 1.00 53.50 298 ALA A O 1
ATOM 2347 N N . GLU A 1 299 ? -19.473 -10.426 27.125 1.00 58.06 299 GLU A N 1
ATOM 2348 C CA . GLU A 1 299 ? -18.059 -10.593 26.782 1.00 58.06 299 GLU A CA 1
ATOM 2349 C C . GLU A 1 299 ? -17.464 -9.322 26.148 1.00 58.06 299 GLU A C 1
ATOM 2351 O O . GLU A 1 299 ? -16.282 -9.044 26.334 1.00 58.06 299 GLU A O 1
ATOM 2356 N N . ARG A 1 300 ? -18.274 -8.505 25.452 1.00 57.34 300 ARG A N 1
ATOM 2357 C CA . ARG A 1 300 ? -17.814 -7.193 24.941 1.00 57.34 300 ARG A CA 1
ATOM 2358 C C . ARG A 1 300 ? -17.458 -6.245 26.075 1.00 57.34 300 ARG A C 1
ATOM 2360 O O . ARG A 1 300 ? -16.483 -5.506 25.978 1.00 57.34 300 ARG A O 1
ATOM 2367 N N . LEU A 1 301 ? -18.246 -6.294 27.142 1.00 58.84 301 LEU A N 1
ATOM 2368 C CA . LEU A 1 301 ? -17.979 -5.550 28.354 1.00 58.84 301 LEU A CA 1
ATOM 2369 C C . LEU A 1 301 ? -16.644 -5.970 28.988 1.00 58.84 301 LEU A C 1
ATOM 2371 O O . LEU A 1 301 ? -15.860 -5.114 29.385 1.00 58.84 301 LEU A O 1
ATOM 2375 N N . LEU A 1 302 ? -16.351 -7.271 29.054 1.00 59.50 302 LEU A N 1
ATOM 2376 C CA . LEU A 1 302 ? -15.087 -7.768 29.610 1.00 59.50 302 LEU A CA 1
ATOM 2377 C C . LEU A 1 302 ? -13.853 -7.295 28.838 1.00 59.50 302 LEU A C 1
ATOM 2379 O O . LEU A 1 302 ? -12.835 -6.985 29.460 1.00 59.50 302 LEU A O 1
ATOM 2383 N N . ASP A 1 303 ? -13.945 -7.238 27.512 1.00 61.19 303 ASP A N 1
ATOM 2384 C CA . ASP A 1 303 ? -12.861 -6.736 26.665 1.00 61.19 303 ASP A CA 1
ATOM 2385 C C . ASP A 1 303 ? -12.693 -5.217 26.814 1.00 61.19 303 ASP A C 1
ATOM 2387 O O . ASP A 1 303 ? -11.571 -4.740 26.987 1.00 61.19 303 ASP A O 1
ATOM 2391 N N . ALA A 1 304 ? -13.797 -4.459 26.834 1.00 59.00 304 ALA A N 1
ATOM 2392 C CA . ALA A 1 304 ? -13.774 -3.008 27.038 1.00 59.00 304 ALA A CA 1
ATOM 2393 C C . ALA A 1 304 ? -13.207 -2.614 28.414 1.00 59.00 304 ALA A C 1
ATOM 2395 O O . ALA A 1 304 ? -12.470 -1.640 28.536 1.00 59.00 304 ALA A O 1
ATOM 2396 N N . LEU A 1 305 ? -13.498 -3.399 29.455 1.00 56.66 305 LEU A N 1
ATOM 2397 C CA . LEU A 1 305 ? -12.965 -3.182 30.802 1.00 56.66 305 LEU A CA 1
ATOM 2398 C C . LEU A 1 305 ? -11.492 -3.614 30.956 1.00 56.66 305 LEU A C 1
ATOM 2400 O O . LEU A 1 305 ? -10.850 -3.251 31.946 1.00 56.66 305 LEU A O 1
ATOM 2404 N N . GLY A 1 306 ? -10.968 -4.413 30.019 1.00 52.34 306 GLY A N 1
ATOM 2405 C CA . GLY A 1 306 ? -9.633 -5.012 30.070 1.00 52.34 306 GLY A CA 1
ATOM 2406 C C . GLY A 1 306 ? -8.520 -4.216 29.380 1.00 52.34 306 GLY A C 1
ATOM 2407 O O . GLY A 1 306 ? -7.353 -4.447 29.700 1.00 52.34 306 GLY A O 1
ATOM 2408 N N . ASP A 1 307 ? -8.843 -3.285 28.474 1.00 51.03 307 ASP A N 1
ATOM 2409 C CA . ASP A 1 307 ? -7.860 -2.423 27.799 1.00 51.03 307 ASP A CA 1
ATOM 2410 C C . ASP A 1 307 ? -8.033 -0.954 28.240 1.00 51.03 307 ASP A C 1
ATOM 2412 O O . ASP A 1 307 ? -9.043 -0.327 27.912 1.00 51.03 307 ASP A O 1
ATOM 2416 N N . PRO A 1 308 ? -7.046 -0.354 28.936 1.00 44.22 308 PRO A N 1
ATOM 2417 C CA . PRO A 1 308 ? -7.117 1.036 29.389 1.00 44.22 308 PRO A CA 1
ATOM 2418 C C . PRO A 1 308 ? -7.166 2.074 28.251 1.00 44.22 308 PRO A C 1
ATOM 2420 O O . PRO A 1 308 ? -7.333 3.259 28.532 1.00 44.22 308 PRO A O 1
ATOM 2423 N N . ARG A 1 309 ? -7.020 1.658 26.983 1.00 42.75 309 ARG A N 1
ATOM 2424 C CA . ARG A 1 309 ? -7.097 2.511 25.784 1.00 42.75 309 ARG A CA 1
ATOM 2425 C C . ARG A 1 309 ? -8.435 2.408 25.040 1.00 42.75 309 ARG A C 1
ATOM 2427 O O . ARG A 1 309 ? -8.698 3.259 24.201 1.00 42.75 309 ARG A O 1
ATOM 2434 N N . ILE A 1 310 ? -9.282 1.412 25.338 1.00 44.66 310 ILE A N 1
ATOM 2435 C CA . ILE A 1 310 ? -10.602 1.187 24.690 1.00 44.66 310 ILE A CA 1
ATOM 2436 C C . ILE A 1 310 ? -11.721 1.932 25.446 1.00 44.66 310 ILE A C 1
ATOM 2438 O O . ILE A 1 310 ? -12.892 1.575 25.433 1.00 44.66 310 ILE A O 1
ATOM 2442 N N . ALA A 1 311 ? -11.372 3.024 26.115 1.00 42.28 311 ALA A N 1
ATOM 2443 C CA . ALA A 1 311 ? -12.322 3.871 26.812 1.00 42.28 311 ALA A CA 1
ATOM 2444 C C . ALA A 1 311 ? -12.853 4.980 25.880 1.00 42.28 311 ALA A C 1
ATOM 2446 O O . ALA A 1 311 ? -12.760 6.160 26.205 1.00 42.28 311 ALA A O 1
ATOM 2447 N N . GLU A 1 312 ? -13.441 4.609 24.736 1.00 43.72 312 GLU A N 1
ATOM 2448 C CA . GLU A 1 312 ? -14.545 5.408 24.189 1.00 43.72 312 GLU A CA 1
ATOM 2449 C C . GLU A 1 312 ? -15.784 5.049 25.024 1.00 43.72 312 GLU A C 1
ATOM 2451 O O . GLU A 1 312 ? -16.426 4.009 24.877 1.00 43.72 312 GLU A O 1
ATOM 2456 N N . I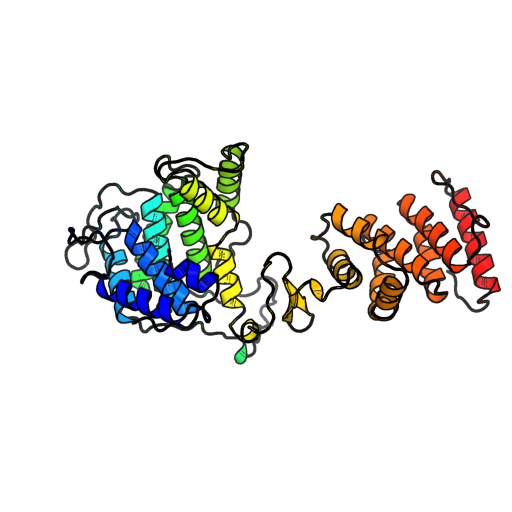LE A 1 313 ? -15.990 5.875 26.047 1.00 46.59 313 ILE A N 1
ATOM 2457 C CA . ILE A 1 313 ? -16.749 5.600 27.272 1.00 46.59 313 ILE A CA 1
ATOM 2458 C C . ILE A 1 313 ? -18.276 5.540 27.070 1.00 46.59 313 ILE A C 1
ATOM 2460 O O . ILE A 1 313 ? -18.960 4.913 27.881 1.00 46.59 313 ILE A O 1
ATOM 2464 N N . ASP A 1 314 ? -18.815 6.078 25.975 1.00 46.28 314 ASP A N 1
ATOM 2465 C CA . ASP A 1 314 ? -20.269 6.152 25.760 1.00 46.28 314 ASP A CA 1
ATOM 2466 C C . ASP A 1 314 ? -20.902 4.843 25.255 1.00 46.28 314 ASP A C 1
ATOM 2468 O O . ASP A 1 314 ? -22.051 4.549 25.585 1.00 46.28 314 ASP A O 1
ATOM 2472 N N . GLU A 1 315 ? -20.187 3.987 24.516 1.00 45.84 315 GLU A N 1
ATOM 2473 C CA . GLU A 1 315 ? -20.777 2.715 24.054 1.00 45.84 315 GLU A CA 1
ATOM 2474 C C . GLU A 1 315 ? -20.879 1.673 25.184 1.00 45.84 315 GLU A C 1
ATOM 2476 O O . GLU A 1 315 ? -21.831 0.893 25.235 1.00 45.84 315 GLU A O 1
ATOM 2481 N N . SER A 1 316 ? -19.930 1.670 26.128 1.00 50.31 316 SER A N 1
ATOM 2482 C CA . SER A 1 316 ? -19.790 0.604 27.138 1.00 50.31 316 SER A CA 1
ATOM 2483 C C . SER A 1 316 ? -20.765 0.720 28.315 1.00 50.31 316 SER A C 1
ATOM 2485 O O . SER A 1 316 ? -21.198 -0.299 28.853 1.00 50.31 316 SER A O 1
ATOM 2487 N N . ALA A 1 317 ? -21.135 1.941 28.715 1.00 49.00 317 ALA A N 1
ATOM 2488 C CA . ALA A 1 317 ? -22.139 2.164 29.758 1.00 49.00 317 ALA A CA 1
ATOM 2489 C C . ALA A 1 317 ? -23.552 1.786 29.273 1.00 49.00 317 ALA A C 1
ATOM 2491 O O . ALA A 1 317 ? -24.290 1.110 29.992 1.00 49.00 317 ALA A O 1
ATOM 2492 N N . ASN A 1 318 ? -23.873 2.124 28.018 1.00 51.53 318 ASN A N 1
ATOM 2493 C CA . ASN A 1 318 ? -25.127 1.747 27.358 1.00 51.53 318 ASN A CA 1
ATOM 2494 C C . ASN A 1 318 ? -25.253 0.219 27.196 1.00 51.53 318 ASN A C 1
ATOM 2496 O O . ASN A 1 318 ? -26.313 -0.355 27.433 1.00 51.53 318 ASN A O 1
ATOM 2500 N N . LEU A 1 319 ? -24.138 -0.470 26.916 1.00 53.53 319 LEU A N 1
ATOM 2501 C CA . LEU A 1 319 ? -24.082 -1.935 26.820 1.00 53.53 319 LEU A CA 1
ATOM 2502 C C . LEU A 1 319 ? -24.495 -2.675 28.113 1.00 53.53 319 LEU A C 1
ATOM 2504 O O . LEU A 1 319 ? -24.911 -3.829 28.015 1.00 53.53 319 LEU A O 1
ATOM 2508 N N . LEU A 1 320 ? -24.401 -2.061 29.306 1.00 55.75 320 LEU A N 1
ATOM 2509 C CA . LEU A 1 320 ? -24.866 -2.671 30.569 1.00 55.75 320 LEU A CA 1
ATOM 2510 C C . LEU A 1 320 ? -26.337 -2.452 30.881 1.00 55.75 320 LEU A C 1
ATOM 2512 O O . LEU A 1 320 ? -26.959 -3.314 31.519 1.00 55.75 320 LEU A O 1
ATOM 2516 N N . GLU A 1 321 ? -26.852 -1.270 30.553 1.00 56.25 321 GLU A N 1
ATOM 2517 C CA . GLU A 1 321 ? -28.252 -0.937 30.810 1.00 56.25 321 GLU A CA 1
ATOM 2518 C C . GLU A 1 321 ? -29.162 -1.838 29.974 1.00 56.25 321 GLU A C 1
ATOM 2520 O O . GLU A 1 321 ? -30.112 -2.401 30.520 1.00 56.25 321 GLU A O 1
ATOM 2525 N N . ASP A 1 322 ? -28.755 -2.133 28.737 1.00 55.03 322 ASP A N 1
ATOM 2526 C CA . ASP A 1 322 ? -29.457 -3.035 27.818 1.00 55.03 322 ASP A CA 1
ATOM 2527 C C . ASP A 1 322 ? -29.255 -4.535 28.116 1.00 55.03 322 ASP A C 1
ATOM 2529 O O . ASP A 1 322 ? -29.830 -5.389 27.437 1.00 55.03 322 ASP A O 1
ATOM 2533 N N . LEU A 1 323 ? -28.434 -4.893 29.114 1.00 62.72 323 LEU A N 1
ATOM 2534 C CA . LEU A 1 323 ? -28.067 -6.283 29.396 1.00 62.72 323 LEU A CA 1
ATOM 2535 C C . LEU A 1 323 ? -29.089 -6.964 30.329 1.00 62.72 323 LEU A C 1
ATOM 2537 O O . LEU A 1 323 ? -29.225 -6.530 31.484 1.00 62.72 323 LEU A O 1
ATOM 2541 N N . PRO A 1 324 ? -29.767 -8.045 29.882 1.00 69.62 324 PRO A N 1
ATOM 2542 C CA . PRO A 1 324 ? -30.695 -8.814 30.712 1.00 69.62 324 PRO A CA 1
ATOM 2543 C C . PRO A 1 324 ? -30.038 -9.361 31.992 1.00 69.62 324 PRO A C 1
ATOM 2545 O O . PRO A 1 324 ? -28.863 -9.735 31.985 1.00 69.62 324 PRO A O 1
ATOM 2548 N N . ASP A 1 325 ? -30.786 -9.427 33.100 1.00 70.00 325 ASP A N 1
ATOM 2549 C CA . ASP A 1 325 ? -30.266 -9.862 34.411 1.00 70.00 325 ASP A CA 1
ATOM 2550 C C . ASP A 1 32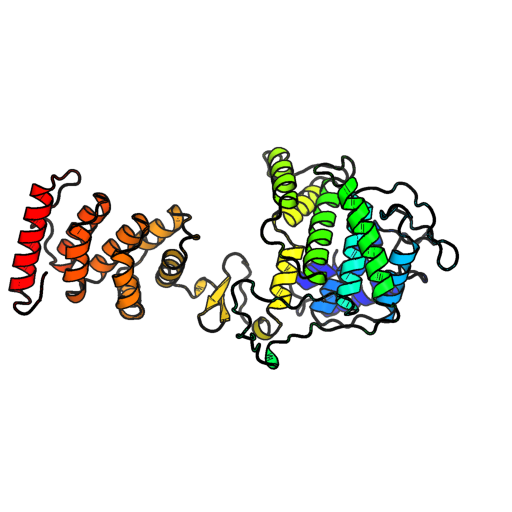5 ? -29.656 -11.279 34.375 1.00 70.00 325 ASP A C 1
ATOM 2552 O O . ASP A 1 325 ? -28.644 -11.543 35.025 1.00 70.00 325 ASP A O 1
ATOM 2556 N N . ASP A 1 326 ? -30.233 -12.189 33.589 1.00 67.94 326 ASP A N 1
ATOM 2557 C CA . ASP A 1 326 ? -29.754 -13.560 33.379 1.00 67.94 326 ASP A CA 1
ATOM 2558 C C . ASP A 1 326 ? -28.437 -13.612 32.591 1.00 67.94 326 ASP A C 1
ATOM 2560 O O . ASP A 1 326 ? -27.536 -14.375 32.944 1.00 67.94 326 ASP A O 1
ATOM 2564 N N . ALA A 1 327 ? -28.275 -12.750 31.587 1.00 64.81 327 ALA A N 1
ATOM 2565 C CA . ALA A 1 327 ? -27.023 -12.618 30.846 1.00 64.81 327 ALA A CA 1
ATOM 2566 C C . ALA A 1 327 ? -25.905 -11.997 31.707 1.00 64.81 327 ALA A C 1
ATOM 2568 O O . ALA A 1 327 ? -24.754 -12.430 31.630 1.00 64.81 327 ALA A O 1
ATOM 2569 N N . MET A 1 328 ? -26.237 -11.037 32.579 1.00 69.44 328 MET A N 1
ATOM 2570 C CA . MET A 1 328 ? -25.282 -10.470 33.539 1.00 69.44 328 MET A CA 1
ATOM 2571 C C . MET A 1 328 ? -24.867 -11.508 34.586 1.00 69.44 328 MET A C 1
ATOM 2573 O O . MET A 1 328 ? -23.696 -11.600 34.954 1.00 69.44 328 MET A O 1
ATOM 2577 N N . LYS A 1 329 ? -25.815 -12.333 35.038 1.00 70.12 329 LYS A N 1
ATOM 2578 C CA . LYS A 1 329 ? -25.528 -13.437 35.952 1.00 70.12 329 LYS A CA 1
ATOM 2579 C C . LYS A 1 329 ? -24.594 -14.468 35.317 1.00 70.12 329 LYS A C 1
ATOM 2581 O O . LYS A 1 329 ? -23.576 -14.792 35.914 1.00 70.12 329 LYS A O 1
ATOM 2586 N N . ALA A 1 330 ? -24.863 -14.898 34.084 1.00 70.44 330 ALA A N 1
ATOM 2587 C CA . ALA A 1 330 ? -23.997 -15.834 33.365 1.00 70.44 330 ALA A CA 1
ATOM 2588 C C . ALA A 1 330 ? -22.563 -15.298 33.173 1.00 70.44 330 ALA A C 1
ATOM 2590 O O . ALA A 1 330 ? -21.594 -16.056 33.240 1.00 70.44 330 ALA A O 1
ATOM 2591 N N . LEU A 1 331 ? -22.417 -13.984 32.970 1.00 69.88 331 LEU A N 1
ATOM 2592 C CA . LEU A 1 331 ? -21.113 -13.326 32.890 1.00 69.88 331 LEU A CA 1
ATOM 2593 C C . LEU A 1 331 ? -20.339 -13.418 34.204 1.00 69.88 331 LEU A C 1
ATOM 2595 O O . LEU A 1 331 ? -19.153 -13.751 34.220 1.00 69.88 331 LEU A O 1
ATOM 2599 N N . MET A 1 332 ? -21.027 -13.107 35.298 1.00 70.31 332 MET A N 1
ATOM 2600 C CA . MET A 1 332 ? -20.477 -13.116 36.647 1.00 70.31 332 MET A CA 1
ATOM 2601 C C . MET A 1 332 ? -20.148 -14.533 37.118 1.00 70.31 332 MET A C 1
ATOM 2603 O O . MET A 1 332 ? -19.086 -14.733 37.697 1.00 70.31 332 MET A O 1
ATOM 2607 N N . ASP A 1 333 ? -20.970 -15.527 36.785 1.00 68.81 333 ASP A N 1
ATOM 2608 C CA . ASP A 1 333 ? -20.691 -16.937 37.087 1.00 68.81 333 ASP A CA 1
ATOM 2609 C C . ASP A 1 333 ? -19.403 -17.416 36.391 1.00 68.81 333 ASP A C 1
ATOM 2611 O O . ASP A 1 333 ? -18.640 -18.213 36.934 1.00 68.81 333 ASP A O 1
ATOM 2615 N N . LYS A 1 334 ? -19.127 -16.906 35.186 1.00 67.88 334 LYS A N 1
ATOM 2616 C CA . LYS A 1 334 ? -17.979 -17.318 34.366 1.00 67.88 334 LYS A CA 1
ATOM 2617 C C . LYS A 1 334 ? -16.697 -16.525 34.649 1.00 67.88 334 LYS A C 1
ATOM 2619 O O . LYS A 1 334 ? -15.602 -17.054 34.469 1.00 67.88 334 LYS A O 1
ATOM 2624 N N . HIS A 1 335 ? -16.814 -15.259 35.055 1.00 69.75 335 HIS A N 1
ATOM 2625 C CA . HIS A 1 335 ? -15.687 -14.321 35.168 1.00 69.75 335 HIS A CA 1
ATOM 2626 C C . HIS A 1 335 ? -15.669 -13.506 36.474 1.00 69.75 335 HIS A C 1
ATOM 2628 O O . HIS A 1 335 ? -14.976 -12.487 36.556 1.00 69.75 335 HIS A O 1
ATOM 2634 N N . GLY A 1 336 ? -16.404 -13.947 37.497 1.00 68.69 336 GLY A N 1
ATOM 2635 C CA . GLY A 1 336 ? -16.682 -13.185 38.716 1.00 68.69 336 GLY A CA 1
ATOM 2636 C C . GLY A 1 336 ? -15.450 -12.635 39.426 1.00 68.69 336 GLY A C 1
ATOM 2637 O O . GLY A 1 336 ? -15.449 -11.466 39.794 1.00 68.69 336 GLY A O 1
ATOM 2638 N N . ASP A 1 337 ? -14.370 -13.407 39.544 1.00 71.81 337 ASP A N 1
ATOM 2639 C CA . ASP A 1 337 ? -13.150 -12.950 40.231 1.00 71.81 337 ASP A CA 1
ATOM 2640 C C . ASP A 1 337 ? -12.447 -11.811 39.488 1.00 71.81 337 ASP A C 1
ATOM 2642 O O . ASP A 1 337 ? -12.015 -10.830 40.094 1.00 71.81 337 ASP A O 1
ATOM 2646 N N . LYS A 1 338 ? -12.394 -11.898 38.154 1.00 67.44 338 LYS A N 1
ATOM 2647 C CA . LYS A 1 338 ? -11.809 -10.849 37.312 1.00 67.44 338 LYS A CA 1
ATOM 2648 C C . LYS A 1 338 ? -12.649 -9.574 37.379 1.00 67.44 338 LYS A C 1
ATOM 2650 O O . LYS A 1 338 ? -12.090 -8.488 37.477 1.00 67.44 338 LYS A O 1
ATOM 2655 N N . LEU A 1 339 ? -13.977 -9.709 37.354 1.00 70.62 339 LEU A N 1
ATOM 2656 C CA . LEU A 1 339 ? -14.903 -8.580 37.451 1.00 70.62 339 LEU A CA 1
ATOM 2657 C C . LEU A 1 339 ? -14.861 -7.927 38.835 1.00 70.62 339 LEU A C 1
ATOM 2659 O O . LEU A 1 339 ? -14.751 -6.708 38.914 1.00 70.62 339 LEU A O 1
ATOM 2663 N N . ARG A 1 340 ? -14.840 -8.710 39.919 1.00 76.81 340 ARG A N 1
ATOM 2664 C CA . ARG A 1 340 ? -14.675 -8.196 41.289 1.00 76.81 340 ARG A CA 1
ATOM 2665 C C . ARG A 1 340 ? -13.376 -7.402 41.454 1.00 76.81 340 ARG A C 1
ATOM 2667 O O . ARG A 1 340 ? -13.398 -6.330 42.050 1.00 76.81 340 ARG A O 1
ATOM 2674 N N . GLY A 1 341 ? -12.272 -7.854 40.853 1.00 73.06 341 GLY A N 1
ATOM 2675 C CA . GLY A 1 341 ? -10.996 -7.126 40.874 1.00 73.06 341 GLY A CA 1
ATOM 2676 C C . GLY A 1 341 ? -11.027 -5.751 40.188 1.00 73.06 341 GLY A C 1
ATOM 2677 O O . GLY A 1 341 ? -10.220 -4.877 40.506 1.00 73.06 341 GLY A O 1
ATOM 2678 N N . LEU A 1 342 ? -11.977 -5.513 39.279 1.00 72.62 342 LEU A N 1
ATOM 2679 C CA . LEU A 1 342 ? -12.113 -4.234 38.577 1.00 72.62 342 LEU A CA 1
ATOM 2680 C C . LEU A 1 342 ? -12.791 -3.143 39.415 1.00 72.62 342 LEU A C 1
ATOM 2682 O O . LEU A 1 342 ? -12.778 -1.983 39.007 1.00 72.62 342 LEU A O 1
ATOM 2686 N N . VAL A 1 343 ? -13.306 -3.458 40.606 1.00 77.75 343 VAL A N 1
ATOM 2687 C CA . VAL A 1 343 ? -13.791 -2.437 41.552 1.00 77.75 343 VAL A CA 1
ATOM 2688 C C . VAL A 1 343 ? -12.655 -1.533 42.045 1.00 77.75 343 VAL A C 1
ATOM 2690 O O . VAL A 1 343 ? -12.907 -0.417 42.472 1.00 77.75 343 VAL A O 1
ATOM 2693 N N . SER A 1 344 ? -11.391 -1.931 41.892 1.00 77.31 344 SER A N 1
ATOM 2694 C CA . SER A 1 344 ? -10.226 -1.069 42.154 1.00 77.31 344 SER A CA 1
ATOM 2695 C C . SER A 1 344 ? -9.615 -0.459 40.881 1.00 77.31 344 SER A C 1
ATOM 2697 O O . SER A 1 344 ? -8.482 0.023 40.903 1.00 77.31 344 SER A O 1
ATOM 2699 N N . ASN A 1 345 ? -10.323 -0.485 39.743 1.00 77.88 345 ASN A N 1
ATOM 2700 C CA . ASN A 1 345 ? -9.816 0.056 38.479 1.00 77.88 345 ASN A CA 1
ATOM 2701 C C . ASN A 1 345 ? -9.617 1.582 38.559 1.00 77.88 345 ASN A C 1
ATOM 2703 O O . ASN A 1 345 ? -10.398 2.296 39.187 1.00 77.88 345 ASN A O 1
ATOM 2707 N N . LYS A 1 346 ? -8.590 2.108 37.876 1.00 73.81 346 LYS A N 1
ATOM 2708 C CA . LYS A 1 346 ? -8.307 3.553 37.815 1.00 73.81 346 LYS A CA 1
ATOM 2709 C C . LYS A 1 346 ? -9.461 4.363 37.211 1.00 73.81 346 LYS A C 1
ATOM 2711 O O . LYS A 1 346 ? -9.652 5.508 37.609 1.00 73.81 346 LYS A O 1
ATOM 2716 N N . SER A 1 347 ? -10.230 3.782 36.289 1.00 71.38 347 SER A N 1
ATOM 2717 C CA . SER A 1 347 ? -11.372 4.429 35.638 1.00 71.38 347 SER A CA 1
ATOM 2718 C C . SER A 1 347 ? -12.626 4.398 36.527 1.00 71.38 347 SER A C 1
ATOM 2720 O O . SER A 1 347 ? -13.137 3.309 36.801 1.00 71.38 347 SER A O 1
ATOM 2722 N N . PRO A 1 348 ? -13.178 5.559 36.937 1.00 75.00 348 PRO A N 1
ATOM 2723 C CA . PRO A 1 348 ? -14.432 5.617 37.694 1.00 75.00 348 PRO A CA 1
ATOM 2724 C C . PRO A 1 348 ? -15.622 4.993 36.969 1.00 75.00 348 PRO A C 1
ATOM 2726 O O . PRO A 1 348 ? -16.462 4.350 37.589 1.00 75.00 348 PRO A O 1
ATOM 2729 N N . VAL A 1 349 ? -15.660 5.128 35.643 1.00 68.50 349 VAL A N 1
ATOM 2730 C CA . VAL A 1 349 ? -16.724 4.561 34.807 1.00 68.50 349 VAL A CA 1
ATOM 2731 C C . VAL A 1 349 ? -16.681 3.035 34.838 1.00 68.50 349 VAL A C 1
ATOM 2733 O O . VAL A 1 349 ? -17.716 2.394 35.000 1.00 68.50 349 VAL A O 1
ATOM 2736 N N . ALA A 1 350 ? -15.486 2.442 34.745 1.00 69.25 350 ALA A N 1
ATOM 2737 C CA . ALA A 1 350 ? -15.321 0.992 34.839 1.00 69.25 350 ALA A CA 1
ATOM 2738 C C . ALA A 1 350 ? -15.800 0.459 36.199 1.00 69.25 350 ALA A C 1
ATOM 2740 O O . ALA A 1 350 ? -16.507 -0.548 36.254 1.00 69.25 350 ALA A O 1
ATOM 2741 N N . ARG A 1 351 ? -15.474 1.167 37.291 1.00 83.69 351 ARG A N 1
ATOM 2742 C CA . ARG A 1 351 ? -15.940 0.817 38.641 1.00 83.69 351 ARG A CA 1
ATOM 2743 C C . ARG A 1 351 ? -17.461 0.906 38.754 1.00 83.69 351 ARG A C 1
ATOM 2745 O O . ARG A 1 351 ? -18.083 -0.049 39.209 1.00 83.69 351 ARG A O 1
ATOM 2752 N N . LEU A 1 352 ? -18.065 1.997 38.274 1.00 79.62 352 LEU A N 1
ATOM 2753 C CA . LEU A 1 352 ? -19.519 2.203 38.274 1.00 79.62 352 LEU A CA 1
ATOM 2754 C C . LEU A 1 352 ? -20.260 1.052 37.580 1.00 79.62 352 LEU A C 1
ATOM 2756 O O . LEU A 1 352 ? -21.237 0.505 38.094 1.00 79.62 352 LEU A O 1
ATOM 2760 N N . VAL A 1 353 ? -19.759 0.678 36.408 1.00 74.12 353 VAL A N 1
ATOM 2761 C CA . VAL A 1 353 ? -20.277 -0.406 35.582 1.00 74.12 353 VAL A CA 1
ATOM 2762 C C . VAL A 1 353 ? -20.233 -1.748 36.318 1.00 74.12 353 VAL A C 1
ATOM 2764 O O . VAL A 1 353 ? -21.249 -2.440 36.413 1.00 74.12 353 VAL A O 1
ATOM 2767 N N . VAL A 1 354 ? -19.080 -2.098 36.888 1.00 79.12 354 VAL A N 1
ATOM 2768 C CA . VAL A 1 354 ? -18.907 -3.346 37.638 1.00 79.12 354 VAL A CA 1
ATOM 2769 C C . VAL A 1 354 ? -19.830 -3.377 38.855 1.00 79.12 354 VAL A C 1
ATOM 2771 O O . VAL A 1 354 ? -20.541 -4.358 39.055 1.00 79.12 354 VAL A O 1
ATOM 2774 N N . VAL A 1 355 ? -19.894 -2.289 39.624 1.00 88.00 355 VAL A N 1
ATOM 2775 C CA . VAL A 1 355 ? -20.745 -2.163 40.819 1.00 88.00 355 VAL A CA 1
ATOM 2776 C C . VAL A 1 355 ? -22.225 -2.382 40.490 1.00 88.00 355 VAL A C 1
ATOM 2778 O O . VAL A 1 355 ? -22.908 -3.154 41.169 1.00 88.00 355 VAL A O 1
ATOM 2781 N N . ARG A 1 356 ? -22.723 -1.781 39.402 1.00 84.69 356 ARG A N 1
ATOM 2782 C CA . ARG A 1 356 ? -24.102 -2.000 38.930 1.00 84.69 356 ARG A CA 1
ATOM 2783 C C . ARG A 1 356 ? -24.345 -3.458 38.525 1.00 84.69 356 ARG A C 1
ATOM 2785 O O . ARG A 1 356 ? -25.399 -4.010 38.855 1.00 84.69 356 ARG A O 1
ATOM 2792 N N . GLY A 1 357 ? -23.379 -4.081 37.847 1.00 81.00 357 GLY A N 1
ATOM 2793 C CA . GLY A 1 357 ? -23.426 -5.492 37.452 1.00 81.00 357 GLY A CA 1
ATOM 2794 C C . GLY A 1 357 ? -23.478 -6.446 38.649 1.00 81.00 357 GLY A C 1
ATOM 2795 O O . GLY A 1 357 ? -24.338 -7.327 38.691 1.00 81.00 357 GLY A O 1
ATOM 2796 N N . LEU A 1 358 ? -22.640 -6.217 39.667 1.00 85.25 358 LEU A N 1
ATOM 2797 C CA . LEU A 1 358 ? -22.625 -7.001 40.909 1.00 85.25 358 LEU A CA 1
ATOM 2798 C C . LEU A 1 358 ? -24.006 -7.014 41.578 1.00 85.25 358 LEU A C 1
ATOM 2800 O O . LEU A 1 358 ? -24.497 -8.077 41.956 1.00 85.25 358 LEU A O 1
ATOM 2804 N N . GLY A 1 359 ? -24.688 -5.866 41.635 1.00 85.88 359 GLY A N 1
ATOM 2805 C CA . GLY A 1 359 ? -26.043 -5.770 42.185 1.00 85.88 359 GLY A CA 1
ATOM 2806 C C . GLY A 1 359 ? -27.106 -6.570 41.420 1.00 85.88 359 GLY A C 1
ATOM 2807 O O . GLY A 1 359 ? -28.048 -7.076 42.036 1.00 85.88 359 GLY A O 1
ATOM 2808 N N . LYS A 1 360 ? -26.969 -6.723 40.091 1.00 81.69 360 LYS A N 1
ATOM 2809 C CA . LYS A 1 360 ? -27.910 -7.503 39.258 1.00 81.69 360 LYS A CA 1
ATOM 2810 C C . LYS A 1 360 ? -27.857 -9.007 39.563 1.00 81.69 360 LYS A C 1
ATOM 2812 O O . LYS A 1 360 ? -28.886 -9.672 39.482 1.00 81.69 360 LYS A O 1
ATOM 2817 N N . THR A 1 361 ? -26.704 -9.539 39.983 1.00 80.00 361 THR A N 1
ATOM 2818 C CA . THR A 1 361 ? -26.555 -10.976 40.311 1.00 80.00 361 THR A CA 1
ATOM 2819 C C . THR A 1 361 ? -27.372 -11.417 41.524 1.00 80.00 361 THR A C 1
ATOM 2821 O O . THR A 1 361 ? -27.772 -12.580 41.610 1.00 80.00 361 THR A O 1
ATOM 2824 N N . ARG A 1 362 ? -27.635 -10.488 42.456 1.00 83.06 362 ARG A N 1
ATOM 2825 C CA . ARG A 1 362 ? -28.260 -10.752 43.762 1.00 83.06 362 ARG A CA 1
ATOM 2826 C C . ARG A 1 362 ? -27.522 -11.819 44.586 1.00 83.06 362 ARG A C 1
ATOM 2828 O O . ARG A 1 362 ? -28.154 -12.528 45.368 1.00 83.06 362 ARG A O 1
ATOM 2835 N N . ASP A 1 363 ? -26.210 -11.925 44.394 1.00 85.25 363 ASP A N 1
ATOM 2836 C CA . ASP A 1 363 ? -25.332 -12.850 45.107 1.00 85.25 363 ASP A CA 1
ATOM 2837 C C . ASP A 1 363 ? -24.744 -12.192 46.368 1.00 85.25 363 ASP A C 1
ATOM 2839 O O . ASP A 1 363 ? -24.251 -11.061 46.326 1.00 85.25 363 ASP A O 1
ATOM 2843 N N . LEU A 1 364 ? -24.813 -12.907 47.494 1.00 87.00 364 LEU A N 1
ATOM 2844 C CA . LEU A 1 364 ? -24.316 -12.451 48.793 1.00 87.00 364 LEU A CA 1
ATOM 2845 C C . LEU A 1 364 ? -22.787 -12.381 48.843 1.00 87.00 364 LEU A C 1
ATOM 2847 O O . LEU A 1 364 ? -22.258 -11.579 49.610 1.00 87.00 364 LEU A O 1
ATOM 2851 N N . ASP A 1 365 ? -22.080 -13.142 48.005 1.00 86.06 365 ASP A N 1
ATOM 2852 C CA . ASP A 1 365 ? -20.611 -13.119 47.956 1.00 86.06 365 ASP A CA 1
ATOM 2853 C C . ASP A 1 365 ? -20.053 -11.786 47.423 1.00 86.06 365 ASP A C 1
ATOM 2855 O O . ASP A 1 365 ? -18.876 -11.477 47.587 1.00 86.06 365 ASP A O 1
ATOM 2859 N N . ASN A 1 366 ? -20.902 -10.948 46.822 1.00 88.81 366 ASN A N 1
ATOM 2860 C CA . ASN A 1 366 ? -20.507 -9.633 46.321 1.00 88.81 366 ASN A CA 1
ATOM 2861 C C . ASN A 1 366 ? -20.633 -8.515 47.370 1.00 88.81 366 ASN A C 1
ATOM 2863 O O . ASN A 1 366 ? -20.228 -7.385 47.095 1.00 88.81 366 ASN A O 1
ATOM 2867 N N . VAL A 1 367 ? -21.189 -8.792 48.556 1.00 91.12 367 VAL A N 1
ATOM 2868 C CA . VAL A 1 367 ? -21.464 -7.754 49.565 1.00 91.12 367 VAL A CA 1
ATOM 2869 C C . VAL A 1 367 ? -20.184 -7.085 50.061 1.00 91.12 367 VAL A C 1
ATOM 2871 O O . VAL A 1 367 ? -20.151 -5.864 50.155 1.00 91.12 367 VAL A O 1
ATOM 2874 N N . GLU A 1 368 ? -19.114 -7.837 50.309 1.00 90.56 368 GLU A N 1
ATOM 2875 C CA . GLU A 1 368 ? -17.833 -7.280 50.781 1.00 90.56 368 GLU A CA 1
ATOM 2876 C C . GLU A 1 368 ? -17.215 -6.316 49.760 1.00 90.56 368 GLU A C 1
ATOM 2878 O O . GLU A 1 368 ? -16.775 -5.219 50.099 1.00 90.56 368 GLU A O 1
ATOM 2883 N N . VAL A 1 369 ? -17.276 -6.681 48.478 1.00 90.12 369 VAL A N 1
ATOM 2884 C CA . VAL A 1 369 ? -16.798 -5.838 47.375 1.00 90.12 369 VAL A CA 1
ATOM 2885 C C . VAL A 1 369 ? -17.648 -4.571 47.232 1.00 90.12 369 VAL A C 1
ATOM 2887 O O . VAL A 1 369 ? -17.121 -3.490 46.972 1.00 90.12 369 VAL A O 1
ATOM 2890 N N . LEU A 1 370 ? -18.964 -4.673 47.425 1.00 93.75 370 LEU A N 1
ATOM 2891 C CA . LEU A 1 370 ? -19.864 -3.519 47.385 1.00 93.75 370 LEU A CA 1
ATOM 2892 C C . LEU A 1 370 ? -19.711 -2.609 48.612 1.00 93.75 370 LEU A C 1
ATOM 2894 O O . LEU A 1 370 ? -19.819 -1.394 48.476 1.00 93.75 370 LEU A O 1
ATOM 2898 N N . LEU A 1 371 ? -19.401 -3.168 49.785 1.00 93.50 371 LEU A N 1
ATOM 2899 C CA . LEU A 1 371 ? -19.029 -2.398 50.974 1.00 93.50 371 LEU A CA 1
ATOM 2900 C C . LEU A 1 371 ? -17.751 -1.592 50.726 1.00 93.50 371 LEU A C 1
ATOM 2902 O O . LEU A 1 371 ? -17.700 -0.414 51.069 1.00 93.50 371 LEU A O 1
ATOM 2906 N N . PHE A 1 372 ? -16.752 -2.190 50.071 1.00 92.12 372 PHE A N 1
ATOM 2907 C CA . PHE A 1 372 ? -15.570 -1.456 49.621 1.00 92.12 372 PHE A CA 1
ATOM 2908 C C . PHE A 1 372 ? -15.948 -0.338 48.631 1.00 92.12 372 PHE A C 1
ATOM 2910 O O . PHE A 1 372 ? -15.516 0.801 48.801 1.00 92.12 372 PHE A O 1
ATOM 2917 N N . ALA A 1 373 ? -16.822 -0.608 47.657 1.00 93.69 373 ALA A N 1
ATOM 2918 C CA . ALA A 1 373 ? -17.268 0.390 46.679 1.00 93.69 373 ALA A CA 1
ATOM 2919 C C . ALA A 1 373 ? -18.069 1.568 47.279 1.00 93.69 373 ALA A C 1
ATOM 2921 O O . ALA A 1 373 ? -18.079 2.650 46.697 1.00 93.69 373 ALA A O 1
ATOM 2922 N N . LEU A 1 374 ? -18.692 1.426 48.457 1.00 94.75 374 LEU A N 1
ATOM 2923 C CA . LEU A 1 374 ? -19.298 2.565 49.174 1.00 94.75 374 LEU A CA 1
ATOM 2924 C C . LEU A 1 374 ? -18.256 3.621 49.589 1.00 94.75 374 LEU A C 1
ATOM 2926 O O . LEU A 1 374 ? -18.588 4.795 49.763 1.00 94.75 374 LEU A O 1
ATOM 2930 N N . THR A 1 375 ? -16.990 3.222 49.731 1.00 93.75 375 THR A N 1
ATOM 2931 C CA . THR A 1 375 ? -15.878 4.122 50.082 1.00 93.75 375 THR A CA 1
ATOM 2932 C C . THR A 1 375 ? -15.254 4.819 48.869 1.00 93.75 375 THR A C 1
ATOM 2934 O O . THR A 1 375 ? -14.281 5.553 49.023 1.00 93.75 375 THR A O 1
ATOM 2937 N N . ASP A 1 376 ? -15.805 4.630 47.662 1.00 94.31 376 ASP A N 1
ATOM 2938 C CA . ASP A 1 376 ? -15.229 5.183 46.434 1.00 94.31 376 ASP A CA 1
ATOM 2939 C C . ASP A 1 376 ? -15.140 6.721 46.479 1.00 94.31 376 ASP A C 1
ATOM 2941 O O . ASP A 1 376 ? -16.107 7.382 46.875 1.00 94.31 376 ASP A O 1
ATOM 2945 N N . PRO A 1 377 ? -14.017 7.330 46.054 1.00 90.94 377 PRO A N 1
ATOM 2946 C CA . PRO A 1 377 ? -13.885 8.786 46.018 1.00 90.94 377 PRO A CA 1
ATOM 2947 C C . PRO A 1 377 ? -14.864 9.462 45.047 1.00 90.94 377 PRO A C 1
ATOM 2949 O O . PRO A 1 377 ? -15.080 10.666 45.161 1.00 90.94 377 PRO A O 1
ATOM 2952 N N . VAL A 1 378 ? -15.438 8.720 44.094 1.00 90.69 378 VAL A N 1
ATOM 2953 C CA . VAL A 1 378 ? -16.431 9.221 43.138 1.00 90.69 378 VAL A CA 1
ATOM 2954 C C . VAL A 1 378 ? -17.845 8.958 43.683 1.00 90.69 378 VAL A C 1
ATOM 2956 O O . VAL A 1 378 ? -18.240 7.792 43.784 1.00 90.69 378 VAL A O 1
ATOM 2959 N N . PRO A 1 379 ? -18.620 10.006 44.041 1.00 90.44 379 PRO A N 1
ATOM 2960 C CA . PRO A 1 379 ? -19.923 9.864 44.700 1.00 90.44 379 PRO A CA 1
ATOM 2961 C C . PRO A 1 379 ? -20.913 8.967 43.954 1.00 90.44 379 PRO A C 1
ATOM 2963 O O . PRO A 1 379 ? -21.632 8.185 44.571 1.00 90.44 379 PRO A O 1
ATOM 2966 N N . GLU A 1 380 ? -20.914 9.019 42.624 1.00 88.06 380 GLU A N 1
ATOM 2967 C CA . GLU A 1 380 ? -21.803 8.238 41.767 1.00 88.06 380 GLU A CA 1
ATOM 2968 C C . GLU A 1 380 ? -21.570 6.727 41.915 1.00 88.06 380 GLU A C 1
ATOM 2970 O O . GLU A 1 380 ? -22.516 5.939 41.864 1.00 88.06 380 GLU A O 1
ATOM 2975 N N . VAL A 1 381 ? -20.319 6.311 42.140 1.00 89.94 381 VAL A N 1
ATOM 2976 C CA . VAL A 1 381 ? -19.968 4.902 42.371 1.00 89.94 381 VAL A CA 1
ATOM 2977 C C . VAL A 1 381 ? -20.468 4.449 43.742 1.00 89.94 381 VAL A C 1
ATOM 2979 O O . VAL A 1 381 ? -21.050 3.370 43.850 1.00 89.94 381 VAL A O 1
ATOM 2982 N N . ALA A 1 382 ? -20.313 5.289 44.769 1.00 93.94 382 ALA A N 1
ATOM 2983 C CA . ALA A 1 382 ? -20.801 5.000 46.116 1.00 93.94 382 ALA A CA 1
ATOM 2984 C C . ALA A 1 382 ? -22.337 4.892 46.158 1.00 93.94 382 ALA A C 1
ATOM 2986 O O . ALA A 1 382 ? -22.884 3.949 46.732 1.00 93.94 382 ALA A O 1
ATOM 2987 N N . VAL A 1 383 ? -23.050 5.798 45.481 1.00 92.75 383 VAL A N 1
ATOM 2988 C CA . VAL A 1 383 ? -24.517 5.731 45.352 1.00 92.75 383 VAL A CA 1
ATOM 2989 C C . VAL A 1 383 ? -24.937 4.447 44.632 1.00 92.75 383 VAL A C 1
ATOM 2991 O O . VAL A 1 383 ? -25.798 3.716 45.127 1.00 92.75 383 VAL A O 1
ATOM 2994 N N . ALA A 1 384 ? -24.277 4.096 43.523 1.00 91.00 384 ALA A N 1
ATOM 2995 C CA . ALA A 1 384 ? -24.556 2.853 42.804 1.00 91.00 384 ALA A CA 1
ATOM 2996 C C . ALA A 1 384 ? -24.272 1.593 43.644 1.00 91.00 384 ALA A C 1
ATOM 2998 O O . ALA A 1 384 ? -24.987 0.597 43.516 1.00 91.00 384 ALA A O 1
ATOM 2999 N N . ALA A 1 385 ? -23.264 1.625 44.522 1.00 94.31 385 ALA A N 1
ATOM 3000 C CA . ALA A 1 385 ? -22.974 0.531 45.446 1.00 94.31 385 ALA A CA 1
ATOM 3001 C C . ALA A 1 385 ? -24.096 0.352 46.477 1.00 94.31 385 ALA A C 1
ATOM 3003 O O . ALA A 1 385 ? -24.534 -0.775 46.720 1.00 94.31 385 ALA A O 1
ATOM 3004 N N . ASN A 1 386 ? -24.632 1.454 47.014 1.00 94.50 386 ASN A N 1
ATOM 3005 C CA . ASN A 1 386 ? -25.798 1.411 47.894 1.00 94.50 386 ASN A CA 1
ATOM 3006 C C . ASN A 1 386 ? -27.023 0.810 47.181 1.00 94.50 386 ASN A C 1
ATOM 3008 O O . ASN A 1 386 ? -27.700 -0.065 47.723 1.00 94.50 386 ASN A O 1
ATOM 3012 N N . GLU A 1 387 ? -27.289 1.221 45.940 1.00 91.25 387 GLU A N 1
ATOM 3013 C CA . GLU A 1 387 ? -28.373 0.651 45.130 1.00 91.25 387 GLU A CA 1
ATOM 3014 C C . GLU A 1 387 ? -28.184 -0.846 44.853 1.00 91.25 387 GLU A C 1
ATOM 3016 O O . GLU A 1 387 ? -29.140 -1.626 44.924 1.00 91.25 387 GLU A O 1
ATOM 3021 N N . ALA A 1 388 ? -26.955 -1.271 44.557 1.00 91.00 388 ALA A N 1
ATOM 3022 C CA . ALA A 1 388 ? -26.617 -2.674 44.348 1.00 91.00 388 ALA A CA 1
ATOM 3023 C C . ALA A 1 388 ? -26.881 -3.516 45.609 1.00 91.00 388 ALA A C 1
ATOM 3025 O O . ALA A 1 388 ? -27.488 -4.586 45.515 1.00 91.00 388 ALA A O 1
ATOM 3026 N N . LEU A 1 389 ? -26.515 -3.011 46.791 1.00 92.69 389 LEU A N 1
ATOM 3027 C CA . LEU A 1 389 ? -26.792 -3.664 48.075 1.00 92.69 389 LEU A CA 1
ATOM 3028 C C . LEU A 1 389 ? -28.298 -3.750 48.370 1.00 92.69 389 LEU A C 1
ATOM 3030 O O . LEU A 1 389 ? -28.784 -4.803 48.790 1.00 92.69 389 LEU A O 1
ATOM 3034 N N . LEU A 1 390 ? -29.074 -2.702 48.064 1.00 91.12 390 LEU A N 1
ATOM 3035 C CA . LEU A 1 390 ? -30.542 -2.737 48.165 1.00 91.12 390 LEU A CA 1
ATOM 3036 C C . LEU A 1 390 ? -31.159 -3.821 47.272 1.00 91.12 390 LEU A C 1
ATOM 3038 O O . LEU A 1 390 ? -32.099 -4.506 47.694 1.00 91.12 390 LEU A O 1
ATOM 3042 N N . ARG A 1 391 ? -30.618 -4.011 46.060 1.00 88.31 391 ARG A N 1
ATOM 3043 C CA . ARG A 1 391 ? -31.047 -5.079 45.142 1.00 88.31 391 ARG A CA 1
ATOM 3044 C C . ARG A 1 391 ? -30.725 -6.469 45.686 1.00 88.31 391 ARG A C 1
ATOM 3046 O O . ARG A 1 391 ? -31.595 -7.339 45.620 1.00 88.31 391 ARG A O 1
ATOM 3053 N N . ILE A 1 392 ? -29.536 -6.673 46.263 1.00 89.00 392 ILE A N 1
ATOM 3054 C CA . ILE A 1 392 ? -29.152 -7.947 46.901 1.00 89.00 392 ILE A CA 1
ATOM 3055 C C . ILE A 1 392 ? -30.065 -8.243 48.099 1.00 89.00 392 ILE A C 1
ATOM 3057 O O . ILE A 1 392 ? -30.617 -9.339 48.198 1.00 89.00 392 ILE A O 1
ATOM 3061 N N . ARG A 1 393 ? -30.309 -7.249 48.965 1.00 88.25 393 ARG A N 1
ATOM 3062 C CA . ARG A 1 393 ? -31.202 -7.368 50.133 1.00 88.25 393 ARG A CA 1
ATOM 3063 C C . ARG A 1 393 ? -32.679 -7.553 49.760 1.00 88.25 393 ARG A C 1
ATOM 3065 O O . ARG A 1 393 ? -33.461 -7.999 50.595 1.00 88.25 393 ARG A O 1
ATOM 3072 N N . ARG A 1 394 ? -33.074 -7.215 48.525 1.00 80.94 394 ARG A N 1
ATOM 3073 C CA . ARG A 1 394 ? -34.466 -7.221 48.026 1.00 80.94 394 ARG A CA 1
ATOM 3074 C C . ARG A 1 394 ? -35.423 -6.340 48.837 1.00 80.94 394 ARG A C 1
ATOM 3076 O O . ARG A 1 394 ? -36.597 -6.663 48.983 1.00 80.94 394 ARG A O 1
ATOM 3083 N N . SER A 1 395 ? -34.938 -5.220 49.363 1.00 71.62 395 SER A N 1
ATOM 3084 C CA . SER A 1 395 ? -35.759 -4.295 50.149 1.00 71.62 395 SER A CA 1
ATOM 3085 C C . SER A 1 395 ? -35.440 -2.862 49.738 1.00 71.62 395 SER A C 1
ATOM 3087 O O . SER A 1 395 ? -34.501 -2.277 50.281 1.00 71.62 395 SER A O 1
ATOM 3089 N N . PRO A 1 396 ? -36.211 -2.289 48.800 1.00 61.44 396 PRO A N 1
ATOM 3090 C CA . PRO A 1 396 ? -36.050 -0.901 48.381 1.00 61.44 396 PRO A CA 1
ATOM 3091 C C . PRO A 1 396 ? -36.204 0.059 49.572 1.00 61.44 396 PRO A C 1
ATOM 3093 O O . PRO A 1 396 ? -37.087 -0.136 50.405 1.00 61.44 396 PRO A O 1
ATOM 3096 N N . GLY A 1 397 ? -35.357 1.090 49.654 1.00 61.12 397 GLY A N 1
ATOM 3097 C CA . GLY A 1 397 ? -35.568 2.252 50.531 1.00 61.12 397 GLY A CA 1
ATOM 3098 C C . GLY A 1 397 ? -35.243 2.101 52.024 1.00 61.12 397 GLY A C 1
ATOM 3099 O O . GLY A 1 397 ? -35.549 3.011 52.783 1.00 61.12 397 GLY A O 1
ATOM 3100 N N . ALA A 1 398 ? -34.639 0.995 52.472 1.00 70.12 398 ALA A N 1
ATOM 3101 C CA . ALA A 1 398 ? -34.359 0.786 53.902 1.00 70.12 398 ALA A CA 1
ATOM 3102 C C . ALA A 1 398 ? -33.040 1.407 54.398 1.00 70.12 398 ALA A C 1
ATOM 3104 O O . ALA A 1 398 ? -32.946 1.795 55.556 1.00 70.12 398 ALA A O 1
ATOM 3105 N N . ILE A 1 399 ? -32.028 1.469 53.530 1.00 84.25 399 ILE A N 1
ATOM 3106 C CA . ILE A 1 399 ? -30.722 2.089 53.781 1.00 84.25 399 ILE A CA 1
ATOM 3107 C C . ILE A 1 399 ? -30.426 2.935 52.541 1.00 84.25 399 ILE A C 1
ATOM 3109 O O . ILE A 1 399 ? -30.298 2.403 51.436 1.00 84.25 399 ILE A O 1
ATOM 3113 N N . VAL A 1 400 ? -30.429 4.257 52.690 1.00 85.38 400 VAL A N 1
ATOM 3114 C CA . VAL A 1 400 ? -30.382 5.189 51.558 1.00 85.38 400 VAL A CA 1
ATOM 3115 C C . VAL A 1 400 ? -29.178 6.100 51.707 1.00 85.38 400 VAL A C 1
ATOM 3117 O O . VAL A 1 400 ? -29.064 6.815 52.697 1.00 85.38 400 VAL A O 1
ATOM 3120 N N . LEU A 1 401 ? -28.322 6.098 50.689 1.00 90.88 401 LEU A N 1
ATOM 3121 C CA . LEU A 1 401 ? -27.304 7.119 50.488 1.00 90.88 401 LEU A CA 1
ATOM 3122 C C . LEU A 1 401 ? -27.849 8.139 49.468 1.00 90.88 401 LEU A C 1
ATOM 3124 O O . LEU A 1 401 ? -28.114 7.741 48.331 1.00 90.88 401 LEU A O 1
ATOM 3128 N N . PRO A 1 402 ? -28.090 9.408 49.848 1.00 86.25 402 PRO A N 1
ATOM 3129 C CA . PRO A 1 402 ? -28.590 10.422 48.917 1.00 86.25 402 PRO A CA 1
ATOM 3130 C C . PRO A 1 402 ? -27.541 10.768 47.849 1.00 86.25 402 PRO A C 1
ATOM 3132 O O . PRO A 1 402 ? -26.352 10.633 48.100 1.00 86.25 402 PRO A O 1
ATOM 3135 N N . GLU A 1 403 ? -27.957 11.276 46.680 1.00 82.31 403 GLU A N 1
ATOM 3136 C CA . GLU A 1 403 ? -27.030 11.673 45.593 1.00 82.31 403 GLU A CA 1
ATOM 3137 C C . GLU A 1 403 ? -25.979 12.700 46.036 1.00 82.31 403 GLU A C 1
ATOM 3139 O O . GLU A 1 403 ? -24.845 12.702 45.563 1.00 82.31 403 GLU A O 1
ATOM 3144 N N . LYS A 1 404 ? -26.363 13.579 46.965 1.00 88.25 404 LYS A N 1
ATOM 3145 C CA . LYS A 1 404 ? -25.467 14.509 47.648 1.00 88.25 404 LYS A CA 1
ATOM 3146 C C . LYS A 1 404 ? -25.409 14.098 49.109 1.00 88.25 404 LYS A C 1
ATOM 3148 O O . LYS A 1 404 ? -26.366 14.341 49.841 1.00 88.25 404 LYS A O 1
ATOM 3153 N N . PHE A 1 405 ? -24.310 13.474 49.507 1.00 91.69 405 PHE A N 1
ATOM 3154 C CA . PHE A 1 405 ? -24.105 12.950 50.852 1.00 91.69 405 PHE A CA 1
ATOM 3155 C C . PHE A 1 405 ? -22.842 13.549 51.486 1.00 91.69 405 PHE A C 1
ATOM 3157 O O . PHE A 1 405 ? -21.921 13.976 50.787 1.00 91.69 405 PHE A O 1
ATOM 3164 N N . THR A 1 406 ? -22.808 13.588 52.815 1.00 93.94 406 THR A N 1
ATOM 3165 C CA . THR A 1 406 ? -21.613 13.913 53.609 1.00 93.94 406 THR A CA 1
ATOM 3166 C C . THR A 1 406 ? -20.829 12.647 53.961 1.00 93.94 406 THR A C 1
ATOM 3168 O O . THR A 1 406 ? -21.356 11.536 53.884 1.00 93.94 406 THR A O 1
ATOM 3171 N N . GLU A 1 407 ? -19.567 12.773 54.373 1.00 91.12 407 GLU A N 1
ATOM 3172 C CA . GLU A 1 407 ? -18.794 11.601 54.817 1.00 91.12 407 GLU A CA 1
ATOM 3173 C C . GLU A 1 407 ? -19.412 10.937 56.057 1.00 91.12 407 GLU A C 1
ATOM 3175 O O . GLU A 1 407 ? -19.346 9.716 56.213 1.00 91.12 407 GLU A O 1
ATOM 3180 N N . GLU A 1 408 ? -20.089 11.712 56.905 1.00 91.12 408 GLU A N 1
ATOM 3181 C CA . GLU A 1 408 ? -20.890 11.199 58.012 1.00 91.12 408 GLU A CA 1
ATOM 3182 C C . GLU A 1 408 ? -22.069 10.340 57.524 1.00 91.12 408 GLU A C 1
ATOM 3184 O O . GLU A 1 408 ? -22.269 9.239 58.043 1.00 91.12 408 GLU A O 1
ATOM 3189 N N . ASP A 1 409 ? -22.802 10.790 56.497 1.00 91.25 409 ASP A N 1
ATOM 3190 C CA . ASP A 1 409 ? -23.890 10.011 55.884 1.00 91.25 409 ASP A CA 1
ATOM 3191 C C . ASP A 1 409 ? -23.362 8.700 55.288 1.00 91.25 409 ASP A C 1
ATOM 3193 O O . ASP A 1 409 ? -23.928 7.626 55.516 1.00 91.25 409 ASP A O 1
ATOM 3197 N N . ARG A 1 410 ? -22.238 8.774 54.561 1.00 93.94 410 ARG A N 1
ATOM 3198 C CA . ARG A 1 410 ? -21.573 7.612 53.958 1.00 93.94 410 ARG A CA 1
ATOM 3199 C C . ARG A 1 410 ? -21.188 6.590 55.024 1.00 93.94 410 ARG A C 1
ATOM 3201 O O . ARG A 1 410 ? -21.474 5.401 54.875 1.00 93.94 410 ARG A O 1
ATOM 3208 N N . ARG A 1 411 ? -20.572 7.047 56.118 1.00 93.38 411 ARG A N 1
ATOM 3209 C CA . ARG A 1 411 ? -20.151 6.190 57.231 1.00 93.38 411 ARG A CA 1
ATOM 3210 C C . ARG A 1 411 ? -21.342 5.505 57.899 1.00 93.38 411 ARG A C 1
ATOM 3212 O O . ARG A 1 411 ? -21.288 4.298 58.119 1.00 93.38 411 ARG A O 1
ATOM 3219 N N . LEU A 1 412 ? -22.421 6.243 58.167 1.00 93.25 412 LEU A N 1
ATOM 3220 C CA . LEU A 1 412 ? -23.636 5.684 58.764 1.00 93.25 412 LEU A CA 1
ATOM 3221 C C . LEU A 1 412 ? -24.242 4.583 57.882 1.00 93.25 412 LEU A C 1
ATOM 3223 O O . LEU A 1 412 ? -24.617 3.524 58.384 1.00 93.25 412 LEU A O 1
ATOM 3227 N N . VAL A 1 413 ? -24.308 4.816 56.569 1.00 94.25 413 VAL A N 1
ATOM 3228 C CA . VAL A 1 413 ? -24.800 3.832 55.594 1.00 94.25 413 VAL A CA 1
ATOM 3229 C C . VAL A 1 413 ? -23.916 2.583 55.567 1.00 94.25 413 VAL A C 1
ATOM 3231 O O . VAL A 1 413 ? -24.437 1.467 55.582 1.00 94.25 413 VAL A O 1
ATOM 3234 N N . ILE A 1 414 ? -22.589 2.744 55.577 1.00 94.31 414 ILE A N 1
ATOM 3235 C CA . ILE A 1 414 ? -21.647 1.616 55.642 1.00 94.31 414 ILE A CA 1
ATOM 3236 C C . ILE A 1 414 ? -21.867 0.800 56.920 1.00 94.31 414 ILE A C 1
ATOM 3238 O O . ILE A 1 414 ? -21.976 -0.422 56.838 1.00 94.31 414 ILE A O 1
ATOM 3242 N N . ASP A 1 415 ? -21.990 1.447 58.081 1.00 93.81 415 ASP A N 1
ATOM 3243 C CA . ASP A 1 415 ? -22.204 0.764 59.363 1.00 93.81 415 ASP A CA 1
ATOM 3244 C C . ASP A 1 415 ? -23.525 -0.026 59.372 1.00 93.81 415 ASP A C 1
ATOM 3246 O O . ASP A 1 415 ? -23.570 -1.174 59.825 1.00 93.81 415 ASP A O 1
ATOM 3250 N N . GLN A 1 416 ? -24.593 0.539 58.799 1.00 93.94 416 GLN A N 1
ATOM 3251 C CA . GLN A 1 416 ? -25.879 -0.147 58.635 1.00 93.94 416 GLN A CA 1
ATOM 3252 C C . GLN A 1 416 ? -25.767 -1.378 57.723 1.00 93.94 416 GLN A C 1
ATOM 3254 O O . GLN A 1 416 ? -26.327 -2.433 58.039 1.00 93.94 416 GLN A O 1
ATOM 3259 N N . TRP A 1 417 ? -25.018 -1.282 56.620 1.00 94.38 417 TRP A N 1
ATOM 3260 C CA . TRP A 1 417 ? -24.781 -2.416 55.728 1.00 94.38 417 TRP A CA 1
ATOM 3261 C C . TRP A 1 417 ? -23.888 -3.490 56.350 1.00 94.38 417 TRP A C 1
ATOM 3263 O O . TRP A 1 417 ? -24.199 -4.674 56.208 1.00 94.38 417 TRP A O 1
ATOM 3273 N N . LYS A 1 418 ? -22.834 -3.105 57.085 1.00 93.12 418 LYS A N 1
ATOM 3274 C CA . LYS A 1 418 ? -21.989 -4.040 57.847 1.00 93.12 418 LYS A CA 1
ATOM 3275 C C . LYS A 1 418 ? -22.826 -4.795 58.886 1.00 93.12 418 LYS A C 1
ATOM 3277 O O . LYS A 1 418 ? -22.763 -6.021 58.941 1.00 93.12 418 LYS A O 1
ATOM 3282 N N . ALA A 1 419 ? -23.666 -4.093 59.651 1.00 91.75 419 ALA A N 1
ATOM 3283 C CA . ALA A 1 419 ? -24.555 -4.708 60.638 1.00 91.75 419 ALA A CA 1
ATOM 3284 C C . ALA A 1 419 ? -25.560 -5.680 59.997 1.00 91.75 419 ALA A C 1
ATOM 3286 O O . ALA A 1 419 ? -25.760 -6.790 60.493 1.00 91.75 419 ALA A O 1
ATOM 3287 N N . TRP A 1 420 ? -26.163 -5.294 58.867 1.00 92.25 420 TRP A N 1
ATOM 3288 C CA . TRP A 1 420 ? -27.047 -6.184 58.118 1.00 92.25 420 TRP A CA 1
ATOM 3289 C C . TRP A 1 420 ? -26.308 -7.427 57.610 1.00 92.25 420 TRP A C 1
ATOM 3291 O O . TRP A 1 420 ? -26.801 -8.538 57.807 1.00 92.25 420 TRP A O 1
ATOM 3301 N N . TYR A 1 421 ? -25.128 -7.272 57.008 1.00 91.94 421 TYR A N 1
ATOM 3302 C CA . TYR A 1 421 ? -24.374 -8.403 56.470 1.00 91.94 421 TYR A CA 1
ATOM 3303 C C . TYR A 1 421 ? -23.914 -9.362 57.576 1.00 91.94 421 TYR A C 1
ATOM 3305 O O . TYR A 1 421 ? -24.084 -10.569 57.440 1.00 91.94 421 TYR A O 1
ATOM 3313 N N . LEU A 1 422 ? -23.461 -8.851 58.725 1.00 90.88 422 LEU A N 1
ATOM 3314 C CA . LEU A 1 422 ? -23.113 -9.685 59.885 1.00 90.88 422 LEU A CA 1
ATOM 3315 C C . LEU A 1 422 ? -24.322 -10.412 60.488 1.00 90.88 422 LEU A C 1
ATOM 3317 O O . LEU A 1 422 ? -24.171 -11.500 61.035 1.00 90.88 422 LEU A O 1
ATOM 3321 N N . SER A 1 423 ? -25.534 -9.860 60.362 1.00 90.69 423 SER A N 1
ATOM 3322 C CA . SER A 1 423 ? -26.750 -10.557 60.811 1.00 90.69 423 SER A CA 1
ATOM 3323 C C . SER A 1 423 ? -27.074 -11.804 59.977 1.00 90.69 423 SER A C 1
ATOM 3325 O O . SER A 1 423 ? -27.743 -12.708 60.474 1.00 90.69 423 SER A O 1
ATOM 3327 N N . ILE A 1 424 ? -26.593 -11.865 58.728 1.00 89.06 424 ILE A N 1
ATOM 3328 C CA . ILE A 1 424 ? -26.806 -12.994 57.808 1.00 89.06 424 ILE A CA 1
ATOM 3329 C C . ILE A 1 424 ? -25.562 -13.880 57.640 1.00 89.06 424 ILE A C 1
ATOM 3331 O O . ILE A 1 424 ? -25.710 -15.072 57.380 1.00 89.06 424 ILE A O 1
ATOM 3335 N N . ARG A 1 425 ? -24.355 -13.327 57.822 1.00 88.56 425 ARG A N 1
ATOM 3336 C CA . ARG A 1 425 ? -23.065 -14.035 57.877 1.00 88.56 425 ARG A CA 1
ATOM 3337 C C . ARG A 1 425 ? -22.254 -13.577 59.099 1.00 88.56 425 ARG A C 1
ATOM 3339 O O . ARG A 1 425 ? -21.392 -12.708 58.969 1.00 88.56 425 ARG A O 1
ATOM 3346 N N . PRO A 1 426 ? -22.517 -14.144 60.291 1.00 87.50 426 PRO A N 1
ATOM 3347 C CA . PRO A 1 426 ? -21.834 -13.750 61.528 1.00 87.50 426 PRO A CA 1
ATOM 3348 C C . PRO A 1 426 ? -20.319 -14.000 61.531 1.00 87.50 426 PRO A C 1
ATOM 3350 O O . PRO A 1 426 ? -19.601 -13.423 62.342 1.00 87.50 426 PRO A O 1
ATOM 3353 N N . ASP A 1 427 ? -19.840 -14.878 60.653 1.00 86.06 427 ASP A N 1
ATOM 3354 C CA . ASP A 1 427 ? -18.443 -15.269 60.472 1.00 86.06 427 ASP A CA 1
ATOM 3355 C C . ASP A 1 427 ? -17.697 -14.435 59.414 1.00 86.06 427 ASP A C 1
ATOM 3357 O O . ASP A 1 427 ? -16.490 -14.618 59.231 1.00 86.06 427 ASP A O 1
ATOM 3361 N N . ALA A 1 428 ? -18.382 -13.506 58.736 1.00 82.56 428 ALA A N 1
ATOM 3362 C CA . ALA A 1 428 ? -17.756 -12.630 57.755 1.00 82.56 428 ALA A CA 1
ATOM 3363 C C . ALA A 1 428 ? -16.709 -11.711 58.407 1.00 82.56 428 ALA A C 1
ATOM 3365 O O . ALA A 1 428 ? -16.965 -11.047 59.415 1.00 82.56 428 ALA A O 1
ATOM 3366 N N . LYS A 1 429 ? -15.521 -11.635 57.800 1.00 79.69 429 LYS A N 1
ATOM 3367 C CA . LYS A 1 429 ? -14.435 -10.758 58.252 1.00 79.69 429 LYS A CA 1
ATOM 3368 C C . LYS A 1 429 ? -14.509 -9.429 57.513 1.00 79.69 429 LYS A C 1
ATOM 3370 O O . LYS A 1 429 ? -13.930 -9.269 56.447 1.00 79.69 429 LYS A O 1
ATOM 3375 N N . LEU A 1 430 ? -15.247 -8.492 58.093 1.00 76.56 430 LEU A N 1
ATOM 3376 C CA . LEU A 1 430 ? -15.348 -7.125 57.596 1.00 76.56 430 LEU A CA 1
ATOM 3377 C C . LEU A 1 430 ? -14.251 -6.268 58.232 1.00 76.56 430 LEU A C 1
ATOM 3379 O O . LEU A 1 430 ? -14.450 -5.758 59.334 1.00 76.56 430 LEU A O 1
ATOM 3383 N N . GLU A 1 431 ? -13.112 -6.116 57.558 1.00 59.97 431 GLU A N 1
ATOM 3384 C CA . GLU A 1 431 ? -12.149 -5.049 57.884 1.00 59.97 431 GLU A CA 1
ATOM 3385 C C . GLU A 1 431 ? -12.598 -3.737 57.219 1.00 59.97 431 GLU A C 1
ATOM 3387 O O . GLU A 1 431 ? -12.652 -3.671 55.973 1.00 59.97 431 GLU A O 1
#

Sequence (431 aa):
MSIIFLVDRDKDAHRADIEFLLRYMQHVQKPHGGWGYDNLQTGDTSMTQYGVLSAWVSFRAGFSIPAESINRVALWLIRTQDPSGGFGYQGKIGDANKLVQQDQVKQSLSAAGLGSVYACSDMLGLNKRAERRDKDLPGALREIKPKENRSDSPTLKSSIASDTLHTTTGRGNQWFAQNFKVDAGQYNHYYLYAFERYMSFRAHCEGTPDEDPQWYSDIAEHLLKTQEKDGSWRGDCGQVCDTAFSVLFLLRSMQKKLKMDLLGDGLLTGARGLPKDFGKATLDANGKVVTREKFGPAERLLDALGDPRIAEIDESANLLEDLPDDAMKALMDKHGDKLRGLVSNKSPVARLVVVRGLGKTRDLDNVEVLLFALTDPVPEVAVAANEALLRIRRSPGAIVLPEKFTEEDRRLVIDQWKAWYLSIRPDAKLE

pLDDT: mean 80.98, std 19.69, range [32.09, 98.69]

Radius of gyration: 29.64 Å; chains: 1; bounding box: 60×43×91 Å